Protein AF-A0A5J4PW58-F1 (afdb_monomer_lite)

Radius of gyration: 31.1 Å; chains: 1; bounding box: 68×100×55 Å

Sequence (410 aa):
MVSFSFVLTFFINALWVILCEASPKIQFNNESKNQKKLNFEEPFSVFRKILNDKINRMKNKIYVLLLSVLTVCPFLDTYGQQTVSKEIAEKIKKDRERRITLPKSDSHYKVTKFYVEEEPDADYVHASEKAYESFRDIKYSIRIHWGVYSMLGVEASWPYLHMSSEKKTEYQNLYKTFNPTAFDAQEWMDFFKRSGIQAFAFTSKHHDGFSMFHTQTRVKQRANYLDPEHIIEPCNLAYSIEDTPFKRDIVKELCDAAHKNGIKIDLYFSHPDWYDADFRPYNYHPLTTPSLKANPQDYGDGMRFDSTKIMTPDRTAEETARLVTRHREQIRELLTNYGKIDMICFDQWMGRDIWSEMKETVKMMRQLQPDVMIRCRGIGNYGDYYQPEGFVPGNKENSNMPWMAICLLG

Secondary structure (DSSP, 8-state):
---HHHHHHHHHHHHHHHHHHTS------------------HHHHHHHHHHHHHHHHHHHHHHHHHHHHHHHHHHHHHHHHHHHHHHHHHHHHHHHHT-----TT-HHHHHHTTTS-SS--TT--PSPHHHHHHHHTT--EEEE--SGGGGGT-STTGGGGGS-HHHHHHHHTGGGG---TT--HHHHHHHHHHTT--EEEEEEE-TT--BSS-----EEEEE-TT-STT-EEEEEE--BGGGSSS-S-HHHHHHHHHHHHT-EEEEEEES--SS-GGGTTTTT-SS--HHHHH-GGG-STTTTT--S--SSPPPPHHHHHHHHHHHHHHHHHHHHHSS--SEEEEES---GGGHHHHHHHHHHHHHH-TT-EEB-SSSGGGSSBB--BS---SSGGG-SS-B--B----

pLDDT: mean 79.93, std 22.35, range [28.56, 98.94]

Structure (mmCIF, N/CA/C/O backbone):
data_AF-A0A5J4PW58-F1
#
_entry.id   AF-A0A5J4PW58-F1
#
loop_
_atom_site.group_PDB
_atom_site.id
_atom_site.type_symbol
_atom_site.label_atom_id
_atom_site.label_alt_id
_atom_site.label_comp_id
_atom_site.label_asym_id
_atom_site.label_entity_id
_atom_site.label_seq_id
_atom_site.pdbx_PDB_ins_code
_atom_site.Cartn_x
_atom_site.Cartn_y
_atom_site.Cartn_z
_atom_site.occupancy
_atom_site.B_iso_or_equiv
_atom_site.auth_seq_id
_atom_site.auth_comp_id
_atom_site.auth_asym_id
_atom_site.auth_atom_id
_atom_site.pdbx_PDB_model_num
ATOM 1 N N . MET A 1 1 ? -15.764 24.876 11.271 1.00 40.50 1 MET A N 1
ATOM 2 C CA . MET A 1 1 ? -15.753 26.272 11.760 1.00 40.50 1 MET A CA 1
ATOM 3 C C . MET A 1 1 ? -15.258 27.163 10.637 1.00 40.50 1 MET A C 1
ATOM 5 O O . MET A 1 1 ? -14.290 26.813 9.978 1.00 40.50 1 MET A O 1
ATOM 9 N N . VAL A 1 2 ? -16.004 28.226 10.353 1.00 30.75 2 VAL A N 1
ATOM 10 C CA . VAL A 1 2 ? -15.849 29.101 9.185 1.00 30.75 2 VAL A CA 1
ATOM 11 C C . VAL A 1 2 ? -14.540 29.891 9.310 1.00 30.75 2 VAL A C 1
ATOM 13 O O . VAL A 1 2 ? -14.345 30.576 10.309 1.00 30.75 2 VAL A O 1
ATOM 16 N N . SER A 1 3 ? -13.626 29.762 8.342 1.00 38.09 3 SER A N 1
ATOM 17 C CA . SER A 1 3 ? -12.327 30.445 8.390 1.00 38.09 3 SER A CA 1
ATOM 18 C C . SER A 1 3 ? -12.502 31.968 8.351 1.00 38.09 3 SER A C 1
ATOM 20 O O . SER A 1 3 ? -13.448 32.482 7.751 1.00 38.09 3 SER A O 1
ATOM 22 N N . PHE A 1 4 ? -11.565 32.693 8.968 1.00 40.44 4 PHE A N 1
ATOM 23 C CA . PHE A 1 4 ? -11.511 34.161 9.026 1.00 40.44 4 PHE A CA 1
ATOM 24 C C . PHE A 1 4 ? -11.720 34.834 7.654 1.00 40.44 4 PHE A C 1
ATOM 26 O O . PHE A 1 4 ? -12.364 35.878 7.566 1.00 40.44 4 PHE A O 1
ATOM 33 N N . SER A 1 5 ? -11.270 34.189 6.568 1.00 42.91 5 SER A N 1
ATOM 34 C CA . SER A 1 5 ? -11.527 34.649 5.196 1.00 42.91 5 SER A CA 1
ATOM 35 C C . SER A 1 5 ? -13.015 34.690 4.860 1.00 42.91 5 SER A C 1
ATOM 37 O O . SER A 1 5 ? -13.483 35.683 4.322 1.00 42.91 5 SER A O 1
ATOM 39 N N . PHE A 1 6 ? -13.791 33.668 5.218 1.00 41.94 6 PHE A N 1
ATOM 40 C CA . PHE A 1 6 ? -15.203 33.595 4.844 1.00 41.94 6 PHE A CA 1
ATOM 41 C C . PHE A 1 6 ? -16.055 34.628 5.596 1.00 41.94 6 PHE A C 1
ATOM 43 O O . PHE A 1 6 ? -16.950 35.227 5.007 1.00 41.94 6 PHE A O 1
ATOM 50 N N . VAL A 1 7 ? -15.763 34.870 6.881 1.00 45.16 7 VAL A N 1
ATOM 51 C CA . VAL A 1 7 ? -16.464 35.888 7.683 1.00 45.16 7 VAL A CA 1
ATOM 52 C C . VAL A 1 7 ? -16.142 37.283 7.148 1.00 45.16 7 VAL A C 1
ATOM 54 O O . VAL A 1 7 ? -17.053 38.076 6.921 1.00 45.16 7 VAL A O 1
ATOM 57 N N . LEU A 1 8 ? -14.872 37.563 6.846 1.00 43.16 8 LEU A N 1
ATOM 58 C CA . LEU A 1 8 ? -14.461 38.852 6.292 1.00 43.16 8 LEU A CA 1
ATOM 59 C C . LEU A 1 8 ? -15.063 39.095 4.897 1.00 43.16 8 LEU A C 1
ATOM 61 O O . LEU A 1 8 ? -15.579 40.180 4.636 1.00 43.16 8 LEU A O 1
ATOM 65 N N . THR A 1 9 ? -15.090 38.081 4.027 1.00 44.81 9 THR A N 1
ATOM 66 C CA . THR A 1 9 ? -15.733 38.166 2.705 1.00 44.81 9 THR A CA 1
ATOM 67 C C . THR A 1 9 ? -17.247 38.359 2.816 1.00 44.81 9 THR A C 1
ATOM 69 O O . THR A 1 9 ? -17.816 39.145 2.059 1.00 44.81 9 THR A O 1
ATOM 72 N N . PHE A 1 10 ? -17.914 37.711 3.778 1.00 48.09 10 PHE A N 1
ATOM 73 C CA . PHE A 1 10 ? -19.352 37.887 4.003 1.00 48.09 10 PHE A CA 1
ATOM 74 C C . PHE A 1 10 ? -19.680 39.295 4.519 1.00 48.09 10 PHE A C 1
ATOM 76 O O . PHE A 1 10 ? -20.625 39.918 4.042 1.00 48.09 10 PHE A O 1
ATOM 83 N N . PHE A 1 11 ? -18.861 39.839 5.426 1.00 49.50 11 PHE A N 1
ATOM 84 C CA . PHE A 1 11 ? -19.027 41.205 5.928 1.00 49.50 11 PHE A CA 1
ATOM 85 C C . PHE A 1 11 ? -18.724 42.268 4.868 1.00 49.50 11 PHE A C 1
ATOM 87 O O . PHE A 1 11 ? -19.468 43.240 4.779 1.00 49.50 11 PHE A O 1
ATOM 94 N N . ILE A 1 12 ? -17.699 42.081 4.029 1.00 49.59 12 ILE A N 1
ATOM 95 C CA . ILE A 1 12 ? -17.393 43.002 2.921 1.00 49.59 12 ILE A CA 1
ATOM 96 C C . ILE A 1 12 ? -18.523 42.991 1.882 1.00 49.59 12 ILE A C 1
ATOM 98 O O . ILE A 1 12 ? -18.961 44.057 1.453 1.00 49.59 12 ILE A O 1
ATOM 102 N N . ASN A 1 13 ? -19.058 41.814 1.538 1.00 44.00 13 ASN A N 1
ATOM 103 C CA . ASN A 1 13 ? -20.193 41.702 0.617 1.00 44.00 13 ASN A CA 1
ATOM 104 C C . ASN A 1 13 ? -21.482 42.291 1.207 1.00 44.00 13 ASN A C 1
ATOM 106 O O . ASN A 1 13 ? -22.203 42.993 0.504 1.00 44.00 13 ASN A O 1
ATOM 110 N N . ALA A 1 14 ? -21.755 42.086 2.499 1.00 44.62 14 ALA A N 1
ATOM 111 C CA . ALA A 1 14 ? -22.899 42.701 3.170 1.00 44.62 14 ALA A CA 1
ATOM 112 C C . ALA A 1 14 ? -22.773 44.234 3.230 1.00 44.62 14 ALA A C 1
ATOM 114 O O . ALA A 1 14 ? -23.752 44.942 2.994 1.00 44.62 14 ALA A O 1
ATOM 115 N N . LEU A 1 15 ? -21.567 44.763 3.476 1.00 44.72 15 LEU A N 1
ATOM 116 C CA . LEU A 1 15 ? -21.307 46.205 3.446 1.00 44.72 15 LEU A CA 1
ATOM 117 C C . LEU A 1 15 ? -21.482 46.780 2.031 1.00 44.72 15 LEU A C 1
ATOM 119 O O . LEU A 1 15 ? -22.023 47.873 1.883 1.00 44.72 15 LEU A O 1
ATOM 123 N N . TRP A 1 16 ? -21.071 46.035 0.999 1.00 41.47 16 TRP A N 1
ATOM 124 C CA . TRP A 1 16 ? -21.248 46.412 -0.405 1.00 41.47 16 TRP A CA 1
ATOM 125 C C . TRP A 1 16 ? -22.727 46.442 -0.811 1.00 41.47 16 TRP A C 1
ATOM 127 O O . TRP A 1 16 ? -23.172 47.416 -1.411 1.00 41.47 16 TRP A O 1
ATOM 137 N N . VAL A 1 17 ? -23.521 45.442 -0.408 1.00 43.00 17 VAL A N 1
ATOM 138 C CA . VAL A 1 17 ? -24.975 45.396 -0.661 1.00 43.00 17 VAL A CA 1
ATOM 139 C C . VAL A 1 17 ? -25.693 46.569 0.013 1.00 43.00 17 VAL A C 1
ATOM 141 O O . VAL A 1 17 ? -26.480 47.253 -0.635 1.00 43.00 17 VAL A O 1
ATOM 144 N N . ILE A 1 18 ? -25.357 46.879 1.269 1.00 46.56 18 ILE A N 1
ATOM 145 C CA . ILE A 1 18 ? -25.950 48.009 2.006 1.00 46.56 18 ILE A CA 1
ATOM 146 C C . ILE A 1 18 ? -25.562 49.361 1.377 1.00 46.56 18 ILE A C 1
ATOM 148 O O . ILE A 1 18 ? -26.379 50.281 1.329 1.00 46.56 18 ILE A O 1
ATOM 152 N N . LEU A 1 19 ? -24.333 49.496 0.865 1.00 42.41 19 LEU A N 1
ATOM 153 C CA . LEU A 1 19 ? -23.886 50.704 0.160 1.00 42.41 19 LEU A CA 1
ATOM 154 C C . LEU A 1 19 ? -24.537 50.848 -1.227 1.00 42.41 19 LEU A C 1
ATOM 156 O O . LEU A 1 19 ? -24.835 51.971 -1.640 1.00 42.41 19 LEU A O 1
ATOM 160 N N . CYS A 1 20 ? -24.813 49.741 -1.922 1.00 41.88 20 CYS A N 1
ATOM 161 C CA . CYS A 1 20 ? -25.527 49.738 -3.200 1.00 41.88 20 CYS A CA 1
ATOM 162 C C . CYS A 1 20 ? -27.035 50.017 -3.046 1.00 41.88 20 CYS A C 1
ATOM 164 O O . CYS A 1 20 ? -27.596 50.739 -3.870 1.00 41.88 20 CYS A O 1
ATOM 166 N N . GLU A 1 21 ? -27.689 49.526 -1.988 1.00 42.09 21 GLU A N 1
ATOM 167 C CA . GLU A 1 21 ? -29.114 49.791 -1.710 1.00 42.09 21 GLU A CA 1
ATOM 168 C C . GLU A 1 21 ? -29.395 51.231 -1.238 1.00 42.09 21 GLU A C 1
ATOM 170 O O . GLU A 1 21 ? -30.529 51.704 -1.320 1.00 42.09 21 GLU A O 1
ATOM 175 N N . ALA A 1 22 ? -28.369 51.964 -0.792 1.00 40.72 22 ALA A N 1
ATOM 176 C CA . ALA A 1 22 ? -28.484 53.356 -0.353 1.00 40.72 22 ALA A CA 1
ATOM 177 C C . ALA A 1 22 ? -28.406 54.402 -1.491 1.00 40.72 22 ALA A C 1
ATOM 179 O O . ALA A 1 22 ? -28.529 55.599 -1.218 1.00 40.72 22 ALA A O 1
ATOM 180 N N . SER A 1 23 ? -28.227 53.992 -2.755 1.00 35.94 23 SER A N 1
ATOM 181 C CA . SER A 1 23 ? -28.322 54.899 -3.913 1.00 35.94 23 SER A CA 1
ATOM 182 C C . SER A 1 23 ? -29.760 54.9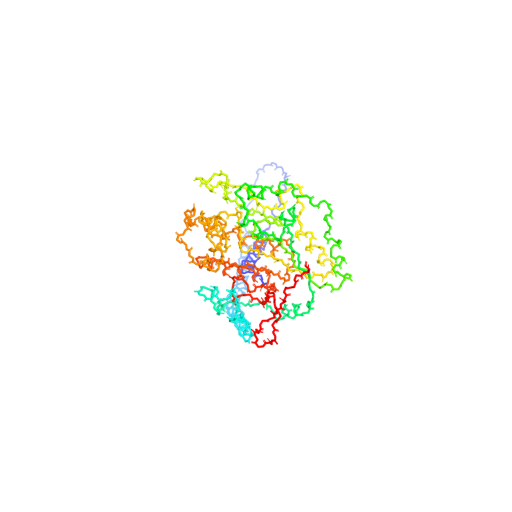71 -4.445 1.00 35.94 23 SER A C 1
ATOM 184 O O . SER A 1 23 ? -30.356 53.929 -4.724 1.00 35.94 23 SER A O 1
ATOM 186 N N . PRO A 1 24 ? -30.352 56.165 -4.638 1.00 37.06 24 PRO A N 1
ATOM 187 C CA . PRO A 1 24 ? -31.687 56.261 -5.213 1.00 37.06 24 PRO A CA 1
ATOM 188 C C . PRO A 1 24 ? -31.671 55.791 -6.676 1.00 37.06 24 PRO A C 1
ATOM 190 O O . PRO A 1 24 ? -30.834 56.218 -7.471 1.00 37.06 24 PRO A O 1
ATOM 193 N N . LYS A 1 25 ? -32.620 54.913 -7.028 1.00 37.19 25 LYS A N 1
ATOM 194 C CA . LYS A 1 25 ? -32.878 54.456 -8.401 1.00 37.19 25 LYS A CA 1
ATOM 195 C C . LYS A 1 25 ? -33.140 55.663 -9.305 1.00 37.19 25 LYS A C 1
ATOM 197 O O . LYS A 1 25 ? -34.219 56.249 -9.253 1.00 37.19 25 LYS A O 1
ATOM 202 N N . ILE A 1 26 ? -32.179 56.014 -10.154 1.00 33.03 26 ILE A N 1
ATOM 203 C CA . ILE A 1 26 ? -32.406 56.957 -11.250 1.00 33.03 26 ILE A CA 1
ATOM 204 C C . ILE A 1 26 ? -33.110 56.178 -12.367 1.00 33.03 26 ILE A C 1
ATOM 206 O O . ILE A 1 26 ? -32.482 55.417 -13.099 1.00 33.03 26 ILE A O 1
ATOM 210 N N . GLN A 1 27 ? -34.433 56.318 -12.465 1.00 29.70 27 GLN A N 1
ATOM 211 C CA . GLN A 1 27 ? -35.189 55.885 -13.641 1.00 29.70 27 GLN A CA 1
ATOM 212 C C . GLN A 1 27 ? -34.992 56.916 -14.755 1.00 29.70 27 GLN A C 1
ATOM 214 O O . GLN A 1 27 ? -35.455 58.048 -14.639 1.00 29.70 27 GLN A O 1
ATOM 219 N N . PHE A 1 28 ? -34.337 56.522 -15.846 1.00 28.56 28 PHE A N 1
ATOM 220 C CA . PHE A 1 28 ? -34.373 57.283 -17.091 1.00 28.56 28 PHE A CA 1
ATOM 221 C C . PHE A 1 28 ? -35.511 56.749 -17.964 1.00 28.56 28 PHE A C 1
ATOM 223 O O . PHE A 1 28 ? -35.398 55.674 -18.547 1.00 28.56 28 PHE A O 1
ATOM 230 N N . ASN A 1 29 ? -36.611 57.502 -18.037 1.00 30.09 29 ASN A N 1
ATOM 231 C CA . ASN A 1 29 ? -37.621 57.329 -19.078 1.00 30.09 29 ASN A CA 1
ATOM 232 C C . ASN A 1 29 ? -37.135 58.050 -20.341 1.00 30.09 29 ASN A C 1
ATOM 234 O O . ASN A 1 29 ? -36.874 59.253 -20.319 1.00 30.09 29 ASN A O 1
ATOM 238 N N . ASN A 1 30 ? -36.996 57.297 -21.430 1.00 33.38 30 ASN A N 1
ATOM 239 C CA . ASN A 1 30 ? -36.716 57.822 -22.759 1.00 33.38 30 ASN A CA 1
ATOM 240 C C . ASN A 1 30 ? -37.976 58.488 -23.308 1.00 33.38 30 ASN A C 1
ATOM 242 O O . ASN A 1 30 ? -38.883 57.773 -23.712 1.00 33.38 30 ASN A O 1
ATOM 246 N N . GLU A 1 31 ? -38.010 59.820 -23.384 1.00 29.91 31 GLU A N 1
ATOM 247 C CA . GLU A 1 31 ? -38.832 60.519 -24.376 1.00 29.91 31 GLU A CA 1
ATOM 248 C C . GLU A 1 31 ? -38.427 61.996 -24.563 1.00 29.91 31 GLU A C 1
ATOM 250 O O . GLU A 1 31 ? -38.468 62.816 -23.650 1.00 29.91 31 GLU A O 1
ATOM 255 N N . SER A 1 32 ? -38.148 62.327 -25.826 1.00 29.97 32 SER A N 1
ATOM 256 C CA . SER A 1 32 ? -38.226 63.655 -26.452 1.00 29.97 32 SER A CA 1
ATOM 257 C C . SER A 1 32 ? -37.095 64.688 -26.263 1.00 29.97 32 SER A C 1
ATOM 259 O O . SER A 1 32 ? -36.361 64.755 -25.284 1.00 29.97 32 SER A O 1
ATOM 261 N N . LYS A 1 33 ? -36.953 65.467 -27.341 1.00 35.00 33 LYS A N 1
ATOM 262 C CA . LYS A 1 33 ? -35.923 66.449 -27.682 1.00 35.00 33 LYS A CA 1
ATOM 263 C C . LYS A 1 33 ? -36.086 67.767 -26.905 1.00 35.00 33 LYS A C 1
ATOM 265 O O . LYS A 1 33 ? -37.196 68.156 -26.570 1.00 35.00 33 LYS A O 1
ATOM 270 N N . ASN A 1 34 ? -34.981 68.515 -26.861 1.00 31.11 34 ASN A N 1
ATOM 271 C CA . ASN A 1 34 ? -34.818 69.945 -26.548 1.00 31.11 34 ASN A CA 1
ATOM 272 C C . ASN A 1 34 ? -34.470 70.352 -25.106 1.00 31.11 34 ASN A C 1
ATOM 274 O O . ASN A 1 34 ? -35.091 69.981 -24.119 1.00 31.11 34 ASN A O 1
ATOM 278 N N . GLN A 1 35 ? -33.443 71.205 -25.057 1.00 35.75 35 GLN A N 1
ATOM 279 C CA . GLN A 1 35 ? -32.884 71.916 -23.913 1.00 35.75 35 GLN A CA 1
ATOM 280 C C . GLN A 1 35 ? -33.939 72.661 -23.080 1.00 35.75 35 GLN A C 1
ATOM 282 O O . GLN A 1 35 ? -34.722 73.430 -23.635 1.00 35.75 35 GLN A O 1
ATOM 287 N N . LYS A 1 36 ? -33.816 72.589 -21.745 1.00 31.80 36 LYS A N 1
ATOM 288 C CA . LYS A 1 36 ? -33.849 73.762 -20.847 1.00 31.80 36 LYS A CA 1
ATOM 289 C C . LYS A 1 36 ? -33.313 73.411 -19.450 1.00 31.80 36 LYS A C 1
ATOM 291 O O . LYS A 1 36 ? -33.669 72.394 -18.868 1.00 31.80 36 LYS A O 1
ATOM 296 N N . LYS A 1 37 ? -32.428 74.279 -18.947 1.00 37.91 37 LYS A N 1
ATOM 297 C CA . LYS A 1 37 ? -31.832 74.282 -17.600 1.00 37.91 37 LYS A CA 1
ATOM 298 C C . LYS A 1 37 ? -32.911 74.252 -16.508 1.00 37.91 37 LYS A C 1
ATOM 300 O O . LYS A 1 37 ? -33.790 75.108 -16.517 1.00 37.91 37 LYS A O 1
ATOM 305 N N . LEU A 1 38 ? -32.758 73.368 -15.524 1.00 34.19 38 LEU A N 1
ATOM 306 C CA . LEU A 1 38 ? -33.406 73.460 -14.212 1.00 34.19 38 LEU A CA 1
ATOM 307 C C . LEU A 1 38 ? -32.311 73.425 -13.135 1.00 34.19 38 LEU A C 1
ATOM 309 O O . LEU A 1 38 ? -31.536 72.475 -13.059 1.00 34.19 38 LEU A O 1
ATOM 313 N N . ASN A 1 39 ? -32.218 74.509 -12.360 1.00 35.81 39 ASN A N 1
ATOM 314 C CA . ASN A 1 39 ? -31.336 74.660 -11.200 1.00 35.81 39 ASN A CA 1
ATOM 315 C C . ASN A 1 39 ? -31.826 73.754 -10.058 1.00 35.81 39 ASN A C 1
ATOM 317 O O . ASN A 1 39 ? -32.979 73.866 -9.651 1.00 35.81 39 ASN A O 1
ATOM 321 N N . PHE A 1 40 ? -30.948 72.910 -9.509 1.00 37.03 40 PHE A N 1
ATOM 322 C CA . PHE A 1 40 ? -31.241 71.985 -8.400 1.00 37.03 40 PHE A CA 1
ATOM 323 C C . PHE A 1 40 ? -30.299 72.200 -7.198 1.00 37.03 40 PHE A C 1
ATOM 325 O O . PHE A 1 40 ? -29.773 71.241 -6.644 1.00 37.03 40 PHE A O 1
ATOM 332 N N . GLU A 1 41 ? -30.043 73.441 -6.774 1.00 39.44 41 GLU A N 1
ATOM 333 C CA . GLU A 1 41 ? -29.099 73.678 -5.660 1.00 39.44 41 GLU A CA 1
ATOM 334 C C . GLU A 1 41 ? -29.720 73.642 -4.250 1.00 39.44 41 GLU A C 1
ATOM 336 O O . GLU A 1 41 ? -29.002 73.379 -3.287 1.00 39.44 41 GLU A O 1
ATOM 341 N N . GLU A 1 42 ? -31.040 73.775 -4.080 1.00 41.16 42 GLU A N 1
ATOM 342 C CA . GLU A 1 42 ? -31.639 73.765 -2.729 1.00 41.16 42 GLU A CA 1
ATOM 343 C C . GLU A 1 42 ? -31.994 72.378 -2.140 1.00 41.16 42 GLU A C 1
ATOM 345 O O . GLU A 1 42 ? -31.732 72.169 -0.952 1.00 41.16 42 GLU A O 1
ATOM 350 N N . PRO A 1 43 ? -32.488 71.369 -2.892 1.00 42.69 43 PRO A N 1
ATOM 351 C CA . PRO A 1 43 ? -32.838 70.064 -2.305 1.00 42.69 43 PRO A CA 1
ATOM 352 C C . PRO A 1 43 ? -31.622 69.229 -1.865 1.00 42.69 43 PRO A C 1
ATOM 354 O O . PRO A 1 43 ? -31.725 68.370 -0.985 1.00 42.69 43 PRO A O 1
ATOM 357 N N . PHE A 1 44 ? -30.449 69.476 -2.459 1.00 39.09 44 PHE A N 1
ATOM 358 C CA . PHE A 1 44 ? -29.241 68.686 -2.214 1.00 39.09 44 PHE A CA 1
ATOM 359 C C . PHE A 1 44 ? -28.568 68.999 -0.874 1.00 39.09 44 PHE A C 1
ATOM 361 O O . PHE A 1 44 ? -27.983 68.098 -0.274 1.00 39.09 44 PHE A O 1
ATOM 368 N N . SER A 1 45 ? -28.656 70.231 -0.363 1.00 44.41 45 SER A N 1
ATOM 369 C CA . SER A 1 45 ? -27.978 70.611 0.887 1.00 44.41 45 SER A CA 1
ATOM 370 C C . SER A 1 45 ? -28.622 69.953 2.117 1.00 44.41 45 SER A C 1
ATOM 372 O O . SER A 1 45 ? -27.921 69.411 2.977 1.00 44.41 45 SER A O 1
ATOM 374 N N . VAL A 1 46 ? -29.958 69.897 2.151 1.00 46.75 46 VAL A N 1
ATOM 375 C CA . VAL A 1 46 ? -30.739 69.236 3.207 1.00 46.75 46 VAL A CA 1
ATOM 376 C C . VAL A 1 46 ? -30.554 67.719 3.144 1.00 46.75 46 VAL A C 1
ATOM 378 O O . VAL A 1 46 ? -30.310 67.083 4.171 1.00 46.75 46 VAL A O 1
ATOM 381 N N . PHE A 1 47 ? -30.568 67.137 1.939 1.00 43.69 47 PHE A N 1
ATOM 382 C CA . PHE A 1 47 ? -30.336 65.705 1.746 1.00 43.69 47 PHE A CA 1
ATOM 383 C C . PHE A 1 47 ? -28.919 65.290 2.166 1.00 43.69 47 PHE A C 1
ATOM 385 O O . PHE A 1 47 ? -28.750 64.304 2.882 1.00 43.69 47 PHE A O 1
ATOM 392 N N . ARG A 1 48 ? -27.897 66.082 1.814 1.00 43.91 48 ARG A N 1
ATOM 393 C CA . ARG A 1 48 ? -26.499 65.837 2.204 1.00 43.91 48 ARG A CA 1
ATOM 394 C C . ARG A 1 48 ? -26.305 65.923 3.717 1.00 43.91 48 ARG A C 1
ATOM 396 O O . ARG A 1 48 ? -25.537 65.140 4.269 1.00 43.91 48 ARG A O 1
ATOM 403 N N . LYS A 1 49 ? -27.028 66.818 4.400 1.00 49.72 49 LYS A N 1
ATOM 404 C CA . LYS A 1 49 ? -26.995 66.939 5.865 1.00 49.72 49 LYS A CA 1
ATOM 405 C C . LYS A 1 49 ? -27.644 65.733 6.554 1.00 49.72 49 LYS A C 1
ATOM 407 O O . LYS A 1 49 ? -27.025 65.138 7.429 1.00 49.72 49 LYS A O 1
ATOM 412 N N . ILE A 1 50 ? -28.824 65.300 6.098 1.00 50.62 50 ILE A N 1
ATOM 413 C CA . ILE A 1 50 ? -29.517 64.111 6.634 1.00 50.62 50 ILE A CA 1
ATOM 414 C C . ILE A 1 50 ? -28.719 62.828 6.359 1.00 50.62 50 ILE A C 1
ATOM 416 O O . ILE A 1 50 ? -28.621 61.960 7.230 1.00 50.62 50 ILE A O 1
ATOM 420 N N . LEU A 1 51 ? -28.130 62.709 5.166 1.00 45.09 51 LEU A N 1
ATOM 421 C CA . LEU A 1 51 ? -27.289 61.576 4.789 1.00 45.09 51 LEU A CA 1
ATOM 422 C C . LEU A 1 51 ? -26.013 61.535 5.640 1.00 45.09 51 LEU A C 1
ATOM 424 O O . LEU A 1 51 ? -25.690 60.483 6.183 1.00 45.09 51 LEU A O 1
ATOM 428 N N . ASN A 1 52 ? -25.339 62.672 5.841 1.00 48.00 52 ASN A N 1
ATOM 429 C CA . ASN A 1 52 ? -24.153 62.751 6.696 1.00 48.00 52 ASN A CA 1
ATOM 430 C C . ASN A 1 52 ? -24.467 62.459 8.170 1.00 48.00 52 ASN A C 1
ATOM 432 O O . ASN A 1 52 ? -23.700 61.745 8.813 1.00 48.00 52 ASN A O 1
ATOM 436 N N . ASP A 1 53 ? -25.604 62.917 8.698 1.00 54.38 53 ASP A N 1
ATOM 437 C CA . ASP A 1 53 ? -26.011 62.621 10.078 1.00 54.38 53 ASP A CA 1
ATOM 438 C C . ASP A 1 53 ? -26.386 61.143 10.268 1.00 54.38 53 ASP A C 1
ATOM 440 O O . ASP A 1 53 ? -26.019 60.531 11.277 1.00 54.38 53 ASP A O 1
ATOM 444 N N . LYS A 1 54 ? -27.058 60.521 9.286 1.00 50.03 54 LYS A N 1
ATOM 445 C CA . LYS A 1 54 ? -27.329 59.072 9.298 1.00 50.03 54 LYS A CA 1
ATOM 446 C C . LYS A 1 54 ? -26.049 58.250 9.150 1.00 50.03 54 LYS A C 1
ATOM 448 O O . LYS A 1 54 ? -25.876 57.284 9.893 1.00 50.03 54 LYS A O 1
ATOM 453 N N . ILE A 1 55 ? -25.141 58.645 8.256 1.00 49.84 55 ILE A N 1
ATOM 454 C CA . ILE A 1 55 ? -23.828 58.011 8.080 1.00 49.84 55 ILE A CA 1
ATOM 455 C C . ILE A 1 55 ? -23.003 58.137 9.362 1.00 49.84 55 ILE A C 1
ATOM 457 O O . ILE A 1 55 ? -22.429 57.147 9.793 1.00 49.84 55 ILE A O 1
ATOM 461 N N . ASN A 1 56 ? -22.979 59.294 10.027 1.00 51.22 56 ASN A N 1
ATOM 462 C CA . ASN A 1 56 ? -22.221 59.477 11.268 1.00 51.22 56 ASN A CA 1
ATOM 463 C C . ASN A 1 56 ? -22.825 58.704 12.453 1.00 51.22 56 ASN A C 1
ATOM 465 O O . ASN A 1 56 ? -22.087 58.105 13.237 1.00 51.22 56 ASN A O 1
ATOM 469 N N . ARG A 1 57 ? -24.160 58.616 12.557 1.00 52.22 57 ARG A N 1
ATOM 470 C CA . ARG A 1 57 ? -24.826 57.765 13.564 1.00 52.22 57 ARG A CA 1
ATOM 471 C C . ARG A 1 57 ? -24.601 56.271 13.317 1.00 52.22 57 ARG A C 1
ATOM 473 O O . ARG A 1 57 ? -24.432 55.524 14.281 1.00 52.22 57 ARG A O 1
ATOM 480 N N . MET A 1 58 ? -24.574 55.834 12.056 1.00 50.19 58 MET A N 1
ATOM 481 C CA . MET A 1 58 ? -24.217 54.456 11.701 1.00 50.19 58 MET A CA 1
ATOM 482 C C . MET A 1 58 ? -22.730 54.187 11.913 1.00 50.19 58 MET A C 1
ATOM 484 O O . MET A 1 58 ? -22.407 53.145 12.465 1.00 50.19 58 MET A O 1
ATOM 488 N N . LYS A 1 59 ? -21.840 55.133 11.588 1.00 45.75 59 LYS A N 1
ATOM 489 C CA . LYS A 1 59 ? -20.397 55.027 11.836 1.00 45.75 59 LYS A CA 1
ATOM 490 C C . LYS A 1 59 ? -20.099 54.776 13.301 1.00 45.75 59 LYS A C 1
ATOM 492 O O . LYS A 1 59 ? -19.337 53.868 13.564 1.00 45.75 59 LYS A O 1
ATOM 497 N N . ASN A 1 60 ? -20.733 55.472 14.246 1.00 47.59 60 ASN A N 1
ATOM 498 C CA . ASN A 1 60 ? -20.486 55.221 15.671 1.00 47.59 60 ASN A CA 1
ATOM 499 C C . ASN A 1 60 ? -20.997 53.849 16.136 1.00 47.59 60 ASN A C 1
ATOM 501 O O . ASN A 1 60 ? -20.311 53.177 16.899 1.00 47.59 60 ASN A O 1
ATOM 505 N N . LYS A 1 61 ? -22.158 53.384 15.653 1.00 50.81 61 LYS A N 1
ATOM 506 C CA . LYS A 1 61 ? -22.655 52.033 15.980 1.00 50.81 61 LYS A CA 1
ATOM 507 C C . LYS A 1 61 ? -21.812 50.933 15.332 1.00 50.81 61 LYS A C 1
ATOM 509 O O . LYS A 1 61 ? -21.522 49.940 15.984 1.00 50.81 61 LYS A O 1
ATOM 514 N N . ILE A 1 62 ? -21.380 51.139 14.089 1.00 50.72 62 ILE A N 1
ATOM 515 C CA . ILE A 1 62 ? -20.484 50.247 13.347 1.00 50.72 62 ILE A CA 1
ATOM 516 C C . ILE A 1 62 ? -19.084 50.262 13.963 1.00 50.72 62 ILE A C 1
ATOM 518 O O . ILE A 1 62 ? -18.497 49.202 14.080 1.00 50.72 62 ILE A O 1
ATOM 522 N N . TYR A 1 63 ? -18.576 51.406 14.434 1.00 46.09 63 TYR A N 1
ATOM 523 C CA . TYR A 1 63 ? -17.306 51.501 15.158 1.00 46.09 63 TYR A CA 1
ATOM 524 C C . TYR A 1 63 ? -17.376 50.790 16.500 1.00 46.09 63 TYR A C 1
ATOM 526 O O . TYR A 1 63 ? -16.447 50.074 16.823 1.00 46.09 63 TYR A O 1
ATOM 534 N N . VAL A 1 64 ? -18.457 50.929 17.272 1.00 52.69 64 VAL A N 1
ATOM 535 C CA . VAL A 1 64 ? -18.616 50.196 18.540 1.00 52.69 64 VAL A CA 1
ATOM 536 C C . VAL A 1 64 ? -18.770 48.693 18.290 1.00 52.69 64 VAL A C 1
ATOM 538 O O . VAL A 1 64 ? -18.202 47.897 19.034 1.00 52.69 64 VAL A O 1
ATOM 541 N N . LEU A 1 65 ? -19.462 48.285 17.220 1.00 47.66 65 LEU A N 1
ATOM 542 C CA . LEU A 1 65 ? -19.560 46.880 16.814 1.00 47.66 65 LEU A CA 1
ATOM 543 C C . LEU A 1 65 ? -18.212 46.336 16.304 1.00 47.66 65 LEU A C 1
ATOM 545 O O . LEU A 1 65 ? -17.808 45.249 16.684 1.00 47.66 65 LEU A O 1
ATOM 549 N N . LEU A 1 66 ? -17.471 47.107 15.504 1.00 43.00 66 LEU A N 1
ATOM 550 C CA . LEU A 1 66 ? -16.128 46.759 15.032 1.00 43.00 66 LEU A CA 1
ATOM 551 C C . LEU A 1 66 ? -15.121 46.745 16.174 1.00 43.00 66 LEU A C 1
ATOM 553 O O . LEU A 1 66 ? -14.316 45.835 16.212 1.00 43.00 66 LEU A O 1
ATOM 557 N N . LEU A 1 67 ? -15.164 47.688 17.118 1.00 44.16 67 LEU A N 1
ATOM 558 C CA . LEU A 1 67 ? -14.303 47.681 18.302 1.00 44.16 67 LEU A CA 1
ATOM 559 C C . LEU A 1 67 ? -14.645 46.522 19.230 1.00 44.16 67 LEU A C 1
ATOM 561 O O . LEU A 1 67 ? -13.725 45.919 19.761 1.00 44.16 67 LEU A O 1
ATOM 565 N N . SER A 1 68 ? -15.921 46.175 19.419 1.00 49.56 68 SER A N 1
ATOM 566 C CA . SER A 1 68 ? -16.303 44.995 20.209 1.00 49.56 68 SER A CA 1
ATOM 567 C C . SER A 1 68 ? -15.910 43.695 19.508 1.00 49.56 68 SER A C 1
ATOM 569 O O . SER A 1 68 ? -15.352 42.818 20.151 1.00 49.56 68 SER A O 1
ATOM 571 N N . VAL A 1 69 ? -16.060 43.587 18.186 1.00 47.91 69 VAL A N 1
ATOM 572 C CA . VAL A 1 69 ? -15.536 42.448 17.415 1.00 47.91 69 VAL A CA 1
ATOM 573 C C . VAL A 1 69 ? -14.003 42.417 17.452 1.00 47.91 69 VAL A C 1
ATOM 575 O O . VAL A 1 69 ? -13.442 41.371 17.725 1.00 47.91 69 VAL A O 1
ATOM 578 N N . LEU A 1 70 ? -13.306 43.544 17.288 1.00 43.28 70 LEU A N 1
ATOM 579 C CA . LEU A 1 70 ? -11.836 43.634 17.323 1.00 43.28 70 LEU A CA 1
ATOM 580 C C . LEU A 1 70 ? -11.242 43.445 18.725 1.00 43.28 70 LEU A C 1
ATOM 582 O O . LEU A 1 70 ? -10.074 43.091 18.828 1.00 43.28 70 LEU A O 1
ATOM 586 N N . THR A 1 71 ? -12.004 43.674 19.796 1.00 53.53 71 THR A N 1
ATOM 587 C CA . THR A 1 71 ? -11.559 43.414 21.178 1.00 53.53 71 THR A CA 1
ATOM 588 C C . THR A 1 71 ? -11.936 42.017 21.649 1.00 53.53 71 THR A C 1
ATOM 590 O O . THR A 1 71 ? -11.173 41.415 22.393 1.00 53.53 71 THR A O 1
ATOM 593 N N . VAL A 1 72 ? -13.059 41.459 21.194 1.00 51.25 72 VAL A N 1
ATOM 594 C CA . VAL A 1 72 ? -13.521 40.126 21.602 1.00 51.25 72 VAL A CA 1
ATOM 595 C C . VAL A 1 72 ? -12.954 39.024 20.697 1.00 51.25 72 VAL A C 1
ATOM 597 O O . VAL A 1 72 ? -12.645 37.955 21.211 1.00 51.25 72 VAL A O 1
ATOM 600 N N . CYS A 1 73 ? -12.723 39.261 19.396 1.00 48.56 73 CYS A N 1
ATOM 601 C CA . CYS A 1 73 ? -12.122 38.266 18.488 1.00 48.56 73 CYS A CA 1
ATOM 602 C C . CYS A 1 73 ? -10.736 37.807 18.936 1.00 48.56 73 CYS A C 1
ATOM 604 O O . CYS A 1 73 ? -10.566 36.605 19.041 1.00 48.56 73 CYS A O 1
ATOM 606 N N . PRO A 1 74 ? -9.764 38.677 19.272 1.00 53.41 74 PRO A N 1
ATOM 607 C CA . PRO A 1 74 ? -8.452 38.209 19.710 1.00 53.41 74 PRO A CA 1
ATOM 608 C C . PRO A 1 74 ? -8.538 37.378 20.991 1.00 53.41 74 PRO A C 1
ATOM 610 O O . PRO A 1 74 ? -7.801 36.411 21.140 1.00 53.41 74 PRO A O 1
ATOM 613 N N . PHE A 1 75 ? -9.461 37.710 21.901 1.00 50.28 75 PHE A N 1
ATOM 614 C CA . PHE A 1 75 ? -9.698 36.936 23.121 1.00 50.28 75 PHE A CA 1
ATOM 615 C C . PHE A 1 75 ? -10.399 35.601 22.844 1.00 50.28 75 PHE A C 1
ATOM 617 O O . PHE A 1 75 ? -10.006 34.598 23.428 1.00 50.28 75 PHE A O 1
ATOM 624 N N . LEU A 1 76 ? -11.386 35.554 21.944 1.00 48.69 76 LEU A N 1
ATOM 625 C CA . LEU A 1 76 ? -12.046 34.314 21.518 1.00 48.69 76 LEU A CA 1
ATOM 626 C C . LEU A 1 76 ? -11.127 33.430 20.667 1.00 48.69 76 LEU A C 1
ATOM 628 O O . LEU A 1 76 ? -11.167 32.215 20.816 1.00 48.69 76 LEU A O 1
ATOM 632 N N . ASP A 1 77 ? -10.272 34.021 19.835 1.00 54.75 77 ASP A N 1
ATOM 633 C CA . ASP A 1 77 ? -9.262 33.330 19.036 1.00 54.75 77 ASP A CA 1
ATOM 634 C C . ASP A 1 77 ? -8.163 32.780 19.943 1.00 54.75 77 ASP A C 1
ATOM 636 O O . ASP A 1 77 ? -7.806 31.615 19.817 1.00 54.75 77 ASP A O 1
ATOM 640 N N . THR A 1 78 ? -7.684 33.555 20.923 1.00 56.69 78 THR A N 1
ATOM 641 C CA . THR A 1 78 ? -6.688 33.083 21.900 1.00 56.69 78 THR A CA 1
ATOM 642 C C . THR A 1 78 ? -7.280 32.015 22.822 1.00 56.69 78 THR A C 1
ATOM 644 O O . THR A 1 78 ? -6.650 30.989 23.056 1.00 56.69 78 THR A O 1
ATOM 647 N N . TYR A 1 79 ? -8.503 32.205 23.326 1.00 57.09 79 TYR A N 1
ATOM 648 C CA . TYR A 1 79 ? -9.187 31.222 24.172 1.00 57.09 79 TYR A CA 1
ATOM 649 C C . TYR A 1 79 ? -9.560 29.956 23.391 1.00 57.09 79 TYR A C 1
ATOM 651 O O . TYR A 1 79 ? -9.409 28.845 23.900 1.00 57.09 79 TYR A O 1
ATOM 659 N N . GLY A 1 80 ? -9.986 30.104 22.135 1.00 55.00 80 GLY A N 1
ATOM 660 C CA . GLY A 1 80 ? -10.229 29.011 21.200 1.00 55.00 80 GLY A CA 1
ATOM 661 C C . GLY A 1 80 ? -8.946 28.247 20.884 1.00 55.00 80 GLY A C 1
ATOM 662 O O . GLY A 1 80 ? -8.920 27.030 21.023 1.00 55.00 80 GLY A O 1
ATOM 663 N N . GLN A 1 81 ? -7.850 28.941 20.569 1.00 55.91 81 GLN A N 1
ATOM 664 C CA . GLN A 1 81 ? -6.528 28.339 20.364 1.00 55.91 81 GLN A CA 1
ATOM 665 C C . GLN A 1 81 ? -6.012 27.641 21.624 1.00 55.91 81 GLN A C 1
ATOM 667 O O . GLN A 1 81 ? -5.468 26.544 21.529 1.00 55.91 81 GLN A O 1
ATOM 672 N N . GLN A 1 82 ? -6.209 28.221 22.809 1.00 58.53 82 GLN A N 1
ATOM 673 C CA . GLN A 1 82 ? -5.788 27.618 24.072 1.00 58.53 82 GLN A CA 1
ATOM 674 C C . GLN A 1 82 ? -6.621 26.377 24.420 1.00 58.53 82 GLN A C 1
ATOM 676 O O . GLN A 1 82 ? -6.077 25.395 24.922 1.00 58.53 82 GLN A O 1
ATOM 681 N N . THR A 1 83 ? -7.924 26.396 24.139 1.00 64.12 83 THR A N 1
ATOM 682 C CA . THR A 1 83 ? -8.814 25.242 24.330 1.00 64.12 83 THR A CA 1
ATOM 683 C C . THR A 1 83 ? -8.472 24.121 23.348 1.00 64.12 83 THR A C 1
ATOM 685 O O . THR A 1 83 ? -8.239 22.995 23.777 1.00 64.12 83 THR A O 1
ATOM 688 N N . VAL A 1 84 ? -8.301 24.440 22.061 1.00 66.81 84 VAL A N 1
ATOM 689 C CA . VAL A 1 84 ? -7.864 23.486 21.024 1.00 66.81 84 VAL A CA 1
ATOM 690 C C . VAL A 1 84 ? -6.483 22.907 21.351 1.00 66.81 84 VAL A C 1
ATOM 692 O O . VAL A 1 84 ? -6.274 21.702 21.246 1.00 66.81 84 VAL A O 1
ATOM 695 N N . SER A 1 85 ? -5.547 23.735 21.821 1.00 75.75 85 SER A N 1
ATOM 696 C CA . SER A 1 85 ? -4.218 23.298 22.266 1.00 75.75 85 SER A CA 1
ATOM 697 C C . SER A 1 85 ? -4.297 22.317 23.444 1.00 75.75 85 SER A C 1
ATOM 699 O O . SER A 1 85 ? -3.601 21.302 23.441 1.00 75.75 85 SER A O 1
ATOM 701 N N . LYS A 1 86 ? -5.187 22.562 24.417 1.00 82.06 86 LYS A N 1
ATOM 702 C CA . LYS A 1 86 ? -5.425 21.644 25.544 1.00 82.06 86 LYS A CA 1
ATOM 703 C C . LYS A 1 86 ? -6.055 20.324 25.104 1.00 82.06 86 LYS A C 1
ATOM 705 O O . LYS A 1 86 ? -5.596 19.279 25.550 1.00 82.06 86 LYS A O 1
ATOM 710 N N . GLU A 1 87 ? -7.056 20.357 24.227 1.00 83.44 87 GLU A N 1
ATOM 711 C CA . GLU A 1 87 ? -7.701 19.144 23.703 1.00 83.44 87 GLU A CA 1
ATOM 712 C C . GLU A 1 87 ? -6.716 18.274 22.913 1.00 83.44 87 GLU A C 1
ATOM 714 O O . GLU A 1 87 ? -6.661 17.059 23.107 1.00 83.44 87 GLU A O 1
ATOM 719 N N . ILE A 1 88 ? -5.885 18.891 22.066 1.00 83.81 88 ILE A N 1
ATOM 720 C CA . ILE A 1 88 ? -4.828 18.194 21.323 1.00 83.81 88 ILE A CA 1
ATOM 721 C C . ILE A 1 88 ? -3.801 17.595 22.289 1.00 83.81 88 ILE A C 1
ATOM 723 O O . ILE A 1 88 ? -3.459 16.419 22.159 1.00 83.81 88 ILE A O 1
ATOM 727 N N . ALA A 1 89 ? -3.349 18.359 23.288 1.00 87.12 89 ALA A N 1
ATOM 728 C CA . ALA A 1 89 ? -2.405 17.872 24.291 1.00 87.12 89 ALA A CA 1
ATOM 729 C C . ALA A 1 89 ? -2.972 16.695 25.102 1.00 87.12 89 ALA A C 1
ATOM 731 O O . ALA A 1 89 ? -2.262 15.724 25.361 1.00 87.12 89 ALA A O 1
ATOM 732 N N . GLU A 1 90 ? -4.255 16.738 25.469 1.00 89.88 90 GLU A N 1
ATOM 733 C CA . GLU A 1 90 ? -4.923 15.630 26.154 1.00 89.88 90 GLU A CA 1
ATOM 734 C C . GLU A 1 90 ? -5.053 14.400 25.246 1.00 89.88 90 GLU A C 1
ATOM 736 O O . GLU A 1 90 ? -4.827 13.278 25.703 1.00 89.88 90 GLU A O 1
ATOM 741 N N . LYS A 1 91 ? -5.355 14.593 23.956 1.00 89.19 91 LYS A N 1
ATOM 742 C CA . LYS A 1 91 ? -5.407 13.505 22.971 1.00 89.19 91 LYS A CA 1
ATOM 743 C C . LYS A 1 91 ? -4.044 12.829 22.811 1.00 89.19 91 LYS A C 1
ATOM 745 O O . LYS A 1 91 ? -3.977 11.605 22.861 1.00 89.19 91 LYS A O 1
ATOM 750 N N . ILE A 1 92 ? -2.969 13.609 22.677 1.00 90.75 92 ILE A N 1
ATOM 751 C CA . ILE A 1 92 ? -1.589 13.101 22.600 1.00 90.75 92 ILE A CA 1
ATOM 752 C C . ILE A 1 92 ? -1.224 12.363 23.888 1.00 90.75 92 ILE A C 1
ATOM 754 O O . ILE A 1 92 ? -0.688 11.261 23.838 1.00 90.75 92 ILE A O 1
ATOM 758 N N . LYS A 1 93 ? -1.555 12.930 25.052 1.00 91.81 93 LYS A N 1
ATOM 759 C CA . LYS A 1 93 ? -1.301 12.281 26.341 1.00 91.81 93 LYS A CA 1
ATOM 760 C C . LYS A 1 93 ? -1.984 10.912 26.424 1.00 91.81 93 LYS A C 1
ATOM 762 O O . LYS A 1 93 ? -1.311 9.927 26.715 1.00 91.81 93 LYS A O 1
ATOM 767 N N . LYS A 1 94 ? -3.288 10.845 26.128 1.00 92.12 94 LYS A N 1
ATOM 768 C CA . LYS A 1 94 ? -4.052 9.585 26.113 1.00 92.12 94 LYS A CA 1
ATOM 769 C C . LYS A 1 94 ? -3.476 8.590 25.114 1.00 92.12 94 LYS A C 1
ATOM 771 O O . LYS A 1 94 ? -3.394 7.409 25.417 1.00 92.12 94 LYS A O 1
ATOM 776 N N . ASP A 1 95 ? -3.048 9.059 23.947 1.00 92.56 95 ASP A N 1
ATOM 777 C CA . ASP A 1 95 ? -2.401 8.217 22.946 1.00 92.56 95 ASP A CA 1
ATOM 778 C C . ASP A 1 95 ? -1.105 7.581 23.471 1.00 92.56 95 ASP A C 1
ATOM 780 O O . ASP A 1 95 ? -0.932 6.365 23.394 1.00 92.56 95 ASP A O 1
ATOM 784 N N . ARG A 1 96 ? -0.226 8.375 24.094 1.00 90.94 96 ARG A N 1
ATOM 785 C CA . ARG A 1 96 ? 1.040 7.883 24.663 1.00 90.94 96 ARG A CA 1
ATOM 786 C C . ARG A 1 96 ? 0.840 6.929 25.841 1.00 90.94 96 ARG A C 1
ATOM 788 O O . ARG A 1 96 ? 1.610 5.983 26.000 1.00 90.94 96 ARG A O 1
ATOM 795 N N . GLU A 1 97 ? -0.221 7.101 26.628 1.00 92.00 97 GLU A N 1
ATOM 796 C CA . GLU A 1 97 ? -0.579 6.174 27.714 1.00 92.00 97 GLU A CA 1
ATOM 797 C C . GLU A 1 97 ? -0.873 4.745 27.216 1.00 92.00 97 GLU A C 1
ATOM 799 O O . GLU A 1 97 ? -0.688 3.790 27.973 1.00 92.00 97 GLU A O 1
ATOM 804 N N . ARG A 1 98 ? -1.242 4.574 25.937 1.00 89.75 98 ARG A N 1
ATOM 805 C CA . ARG A 1 98 ? -1.527 3.264 25.318 1.00 89.75 98 ARG A CA 1
ATOM 806 C C . ARG A 1 98 ? -0.274 2.436 25.031 1.00 89.75 98 ARG A C 1
ATOM 808 O O . ARG A 1 98 ? -0.389 1.228 24.840 1.00 89.75 98 ARG A O 1
ATOM 815 N N . ARG A 1 99 ? 0.916 3.059 25.011 1.00 87.06 99 ARG A N 1
ATOM 816 C CA . ARG A 1 99 ? 2.225 2.399 24.801 1.00 87.06 99 ARG A CA 1
ATOM 817 C C . ARG A 1 99 ? 2.257 1.474 23.572 1.00 87.06 99 ARG A C 1
ATOM 819 O O . ARG A 1 99 ? 2.718 0.329 23.648 1.00 87.06 99 ARG A O 1
ATOM 826 N N . ILE A 1 100 ? 1.747 1.978 22.450 1.00 88.44 100 ILE A N 1
ATOM 827 C CA . ILE A 1 100 ? 1.681 1.281 21.158 1.00 88.44 100 ILE A CA 1
ATOM 828 C C . ILE A 1 100 ? 3.110 1.057 20.660 1.00 88.44 100 ILE A C 1
ATOM 830 O O . ILE A 1 100 ? 3.805 1.999 20.296 1.00 88.44 100 ILE A O 1
ATOM 834 N N . THR A 1 101 ? 3.576 -0.190 20.720 1.00 88.44 101 THR A N 1
ATOM 835 C CA . THR A 1 101 ? 4.977 -0.536 20.446 1.00 88.44 101 THR A CA 1
ATOM 836 C C . THR A 1 101 ? 5.106 -1.921 19.821 1.00 88.44 101 THR A C 1
ATOM 838 O O . THR A 1 101 ? 4.416 -2.873 20.208 1.00 88.44 101 THR A O 1
ATOM 841 N N . LEU A 1 102 ? 5.989 -2.036 18.824 1.00 88.31 102 LEU A N 1
ATOM 842 C CA . LEU A 1 102 ? 6.309 -3.306 18.174 1.00 88.31 102 LEU A CA 1
ATOM 843 C C . LEU A 1 102 ? 7.062 -4.236 19.138 1.00 88.31 102 LEU A C 1
ATOM 845 O O . LEU A 1 102 ? 7.871 -3.768 19.945 1.00 88.31 102 LEU A O 1
ATOM 849 N N . PRO A 1 103 ? 6.860 -5.563 19.042 1.00 87.12 103 PRO A N 1
ATOM 850 C CA . PRO A 1 103 ? 7.693 -6.517 19.762 1.00 87.12 103 PRO A CA 1
ATOM 851 C C . PRO A 1 103 ? 9.167 -6.344 19.387 1.00 87.12 103 PRO A C 1
ATOM 853 O O . PRO A 1 103 ? 9.520 -6.361 18.211 1.00 87.12 103 PRO A O 1
ATOM 856 N N . LYS A 1 104 ? 10.067 -6.298 20.375 1.00 86.81 104 LYS A N 1
ATOM 857 C CA . LYS A 1 104 ? 11.522 -6.236 20.113 1.00 86.81 104 LYS A CA 1
ATOM 858 C C . LYS A 1 104 ? 12.058 -7.466 19.368 1.00 86.81 104 LYS A C 1
ATOM 860 O O . LYS A 1 104 ? 13.139 -7.422 18.778 1.00 86.81 104 LYS A O 1
ATOM 865 N N . SER A 1 105 ? 11.329 -8.578 19.430 1.00 84.62 105 SER A N 1
ATOM 866 C CA . SER A 1 105 ? 11.635 -9.814 18.712 1.00 84.62 105 SER A CA 1
ATOM 867 C C . SER A 1 105 ? 11.293 -9.748 17.222 1.00 84.62 105 SER A C 1
ATOM 869 O O . SER A 1 105 ? 11.860 -10.546 16.469 1.00 84.62 105 SER A O 1
ATOM 871 N N . ASP A 1 106 ? 10.438 -8.809 16.804 1.00 85.69 106 ASP A N 1
ATOM 872 C CA . ASP A 1 106 ? 9.968 -8.680 15.429 1.00 85.69 106 ASP A CA 1
ATOM 873 C C . ASP A 1 106 ? 11.126 -8.438 14.448 1.00 85.69 106 ASP A C 1
ATOM 875 O O . ASP A 1 106 ? 12.047 -7.653 14.701 1.00 85.69 106 ASP A O 1
ATOM 879 N N . SER A 1 107 ? 11.102 -9.159 13.327 1.00 83.56 107 SER A N 1
ATOM 880 C CA . SER A 1 107 ? 12.179 -9.131 12.336 1.00 83.56 107 SER A CA 1
ATOM 881 C C . SER A 1 107 ? 12.253 -7.802 11.585 1.00 83.56 107 SER A C 1
ATOM 883 O O . SER A 1 107 ? 13.354 -7.360 11.267 1.00 83.56 107 SER A O 1
ATOM 885 N N . HIS A 1 108 ? 11.119 -7.138 11.351 1.00 84.69 108 HIS A N 1
ATOM 886 C CA . HIS A 1 108 ? 11.064 -5.860 10.644 1.00 84.69 108 HIS A CA 1
ATOM 887 C C . HIS A 1 108 ? 11.503 -4.726 11.558 1.00 84.69 108 HIS A C 1
ATOM 889 O O . HIS A 1 108 ? 12.343 -3.920 11.168 1.00 84.69 108 HIS A O 1
ATOM 895 N N . TYR A 1 109 ? 11.031 -4.721 12.805 1.00 87.44 109 TYR A N 1
ATOM 896 C CA . TYR A 1 109 ? 11.501 -3.778 13.815 1.00 87.44 109 TYR A CA 1
ATOM 897 C C . TYR A 1 109 ? 13.024 -3.854 13.992 1.00 87.44 109 TYR A C 1
ATOM 899 O O . TYR A 1 109 ? 13.692 -2.823 14.011 1.00 87.44 109 TYR A O 1
ATOM 907 N N . LYS A 1 110 ? 13.611 -5.060 14.044 1.00 86.62 110 LYS A N 1
ATOM 908 C CA . LYS A 1 110 ? 15.075 -5.227 14.125 1.00 86.62 110 LYS A CA 1
ATOM 909 C C . LYS A 1 110 ? 15.827 -4.550 12.978 1.00 86.62 110 LYS A C 1
ATOM 911 O O . LYS A 1 110 ? 16.947 -4.100 13.209 1.00 86.62 110 LYS A O 1
ATOM 916 N N . VAL A 1 111 ? 15.226 -4.471 11.791 1.00 82.19 111 VAL A N 1
ATOM 917 C CA . VAL A 1 111 ? 15.796 -3.801 10.615 1.00 82.19 111 VAL A CA 1
ATOM 918 C C . VAL A 1 111 ? 15.586 -2.288 10.674 1.00 82.19 111 VAL A C 1
ATOM 920 O O . VAL A 1 111 ? 16.526 -1.526 10.453 1.00 82.19 111 VAL A O 1
ATOM 923 N N . THR A 1 112 ? 14.371 -1.832 10.980 1.00 87.19 112 THR A N 1
ATOM 924 C CA . THR A 1 112 ? 13.998 -0.416 10.852 1.00 87.19 112 THR A CA 1
ATOM 925 C C . THR A 1 112 ? 14.392 0.434 12.061 1.00 87.19 112 THR A C 1
ATOM 927 O O . THR A 1 112 ? 14.589 1.637 11.909 1.00 87.19 112 THR A O 1
ATOM 930 N N . LYS A 1 113 ? 14.567 -0.157 13.254 1.00 88.56 113 LYS A N 1
ATOM 931 C CA . LYS A 1 113 ? 14.842 0.566 14.519 1.00 88.56 113 LYS A CA 1
ATOM 932 C C . LYS A 1 113 ? 16.069 1.485 14.502 1.00 88.56 113 LYS A C 1
ATOM 934 O O . LYS A 1 113 ? 16.236 2.312 15.385 1.00 88.56 113 LYS A O 1
ATOM 939 N N . PHE A 1 114 ? 16.974 1.315 13.538 1.00 87.25 114 PHE A N 1
ATOM 940 C CA . PHE A 1 114 ? 18.180 2.136 13.426 1.00 87.25 114 PHE A CA 1
ATOM 941 C C . PHE A 1 114 ? 17.933 3.495 12.759 1.00 87.25 114 PHE A C 1
ATOM 943 O O . PHE A 1 114 ? 18.840 4.333 12.746 1.00 87.25 114 PHE A O 1
ATOM 950 N N . TYR A 1 115 ? 16.771 3.695 12.135 1.00 88.19 115 TYR A N 1
ATOM 951 C CA . TYR A 1 115 ? 16.418 4.937 11.440 1.00 88.19 115 TYR A CA 1
ATOM 952 C C . TYR A 1 115 ? 14.966 5.371 11.620 1.00 88.19 115 TYR A C 1
ATOM 954 O O . TYR A 1 115 ? 14.690 6.547 11.431 1.00 88.19 115 TYR A O 1
ATOM 962 N N . VAL A 1 116 ? 14.070 4.459 11.991 1.00 91.50 116 VAL A N 1
ATOM 963 C CA . VAL A 1 116 ? 12.706 4.788 12.401 1.00 91.50 116 VAL A CA 1
ATOM 964 C C . VAL A 1 116 ? 12.687 5.056 13.898 1.00 91.50 116 VAL A C 1
ATOM 966 O O . VAL A 1 116 ? 13.189 4.240 14.673 1.00 91.50 116 VAL A O 1
ATOM 969 N N . GLU A 1 117 ? 12.107 6.182 14.307 1.00 91.06 117 GLU A N 1
ATOM 970 C CA . GLU A 1 117 ? 12.003 6.542 15.717 1.00 91.06 117 GLU A CA 1
ATOM 971 C C . GLU A 1 117 ? 11.089 5.568 16.476 1.00 91.06 117 GLU A C 1
ATOM 973 O O . GLU A 1 117 ? 10.044 5.145 15.977 1.00 91.06 117 GLU A O 1
ATOM 978 N N . GLU A 1 118 ? 11.482 5.210 17.701 1.00 88.88 118 GLU A N 1
ATOM 979 C CA . GLU A 1 118 ? 10.636 4.390 18.578 1.00 88.88 118 GLU A CA 1
ATOM 980 C C . GLU A 1 118 ? 9.437 5.176 19.100 1.00 88.88 118 GLU A C 1
ATOM 982 O O . GLU A 1 118 ? 8.335 4.642 19.170 1.00 88.88 118 GLU A O 1
ATOM 987 N N . GLU A 1 119 ? 9.648 6.439 19.453 1.00 90.62 119 GLU A N 1
ATOM 988 C CA . GLU A 1 119 ? 8.578 7.348 19.841 1.00 90.62 119 GLU A CA 1
ATOM 989 C C . GLU A 1 119 ? 8.173 8.168 18.613 1.00 90.62 119 GLU A C 1
ATOM 991 O O . GLU A 1 119 ? 9.018 8.888 18.068 1.00 90.62 119 GLU A O 1
ATOM 996 N N . PRO A 1 120 ? 6.910 8.082 18.158 1.00 93.19 120 PRO A N 1
ATOM 997 C CA . PRO A 1 120 ? 6.428 8.931 17.080 1.00 93.19 120 PRO A CA 1
ATOM 998 C C . PRO A 1 120 ? 6.536 10.414 17.437 1.00 93.19 120 PRO A C 1
ATOM 1000 O O . PRO A 1 120 ? 6.455 10.785 18.616 1.00 93.19 120 PRO A O 1
ATOM 1003 N N . ASP A 1 121 ? 6.642 11.259 16.408 1.00 93.94 121 ASP A N 1
ATOM 1004 C CA . ASP A 1 121 ? 6.690 12.717 16.552 1.00 93.94 121 ASP A CA 1
ATOM 1005 C C . ASP A 1 121 ? 5.623 13.242 17.531 1.00 93.94 121 ASP A C 1
ATOM 1007 O O . ASP A 1 121 ? 4.513 12.712 17.626 1.00 93.94 121 ASP A O 1
ATOM 1011 N N . ALA A 1 122 ? 5.952 14.305 18.268 1.00 90.75 122 ALA A N 1
ATOM 1012 C CA . ALA A 1 122 ? 5.126 14.805 19.369 1.00 90.75 122 ALA A CA 1
ATOM 1013 C C . ALA A 1 122 ? 3.693 15.193 18.954 1.00 90.75 122 ALA A C 1
ATOM 1015 O O . ALA A 1 122 ? 2.787 15.144 19.781 1.00 90.75 122 ALA A O 1
ATOM 1016 N N . ASP A 1 123 ? 3.488 15.565 17.690 1.00 89.62 123 ASP A N 1
ATOM 1017 C CA . ASP A 1 123 ? 2.195 15.922 17.100 1.00 89.62 123 ASP A CA 1
ATOM 1018 C C . ASP A 1 123 ? 1.438 14.724 16.495 1.00 89.62 123 ASP A C 1
ATOM 1020 O O . ASP A 1 123 ? 0.285 14.860 16.081 1.00 89.62 123 ASP A O 1
ATOM 1024 N N . TYR A 1 124 ? 2.060 13.544 16.452 1.00 94.50 124 TYR A N 1
ATOM 1025 C CA . TYR A 1 124 ? 1.470 12.331 15.907 1.00 94.50 124 TYR A CA 1
ATOM 1026 C C . TYR A 1 124 ? 0.532 11.650 16.906 1.00 94.50 124 TYR A C 1
ATOM 1028 O O . TYR A 1 124 ? 0.878 11.448 18.074 1.00 94.50 124 TYR A O 1
ATOM 1036 N N . VAL A 1 125 ? -0.638 11.235 16.419 1.00 94.94 125 VAL A N 1
ATOM 1037 C CA . VAL A 1 125 ? -1.649 10.500 17.184 1.00 94.94 125 VAL A CA 1
ATOM 1038 C C . VAL A 1 125 ? -2.116 9.300 16.365 1.00 94.94 125 VAL A C 1
ATOM 1040 O O . VAL A 1 125 ? -2.426 9.447 15.180 1.00 94.94 125 VAL A O 1
ATOM 1043 N N . HIS A 1 126 ? -2.178 8.130 16.997 1.00 96.44 126 HIS A N 1
ATOM 1044 C CA . HIS A 1 126 ? -2.654 6.896 16.376 1.00 96.44 126 HIS A CA 1
ATOM 1045 C C . HIS A 1 126 ? -4.165 6.933 16.119 1.00 96.44 126 HIS A C 1
ATOM 1047 O O . HIS A 1 126 ? -4.871 7.858 16.539 1.00 96.44 126 HIS A O 1
ATOM 1053 N N . ALA A 1 127 ? -4.682 5.907 15.439 1.00 97.12 127 ALA A N 1
ATOM 1054 C CA . ALA A 1 127 ? -6.121 5.759 15.257 1.00 97.12 127 ALA A CA 1
ATOM 1055 C C . ALA A 1 127 ? -6.846 5.710 16.617 1.00 97.12 127 ALA A C 1
ATOM 1057 O O . ALA A 1 127 ? -6.286 5.275 17.635 1.00 97.12 127 ALA A O 1
ATOM 1058 N N . SER A 1 128 ? -8.094 6.189 16.648 1.00 96.12 128 SER A N 1
ATOM 1059 C CA . SER A 1 128 ? -8.852 6.320 17.896 1.00 96.12 128 SER A CA 1
ATOM 1060 C C . SER A 1 128 ? -9.086 4.977 18.596 1.00 96.12 128 SER A C 1
ATOM 1062 O O . SER A 1 128 ? -9.054 3.913 17.978 1.00 96.12 128 SER A O 1
ATOM 1064 N N . GLU A 1 129 ? -9.409 5.012 19.892 1.00 93.94 129 GLU A N 1
ATOM 1065 C CA . GLU A 1 129 ? -9.808 3.799 20.627 1.00 93.94 129 GLU A CA 1
ATOM 1066 C C . GLU A 1 129 ? -10.991 3.083 19.962 1.00 93.94 129 GLU A C 1
ATOM 1068 O O . GLU A 1 129 ? -10.990 1.860 19.861 1.00 93.94 129 GLU A O 1
ATOM 1073 N N . LYS A 1 130 ? -11.941 3.835 19.391 1.00 96.31 130 LYS A N 1
ATOM 1074 C CA . LYS A 1 130 ? -13.058 3.267 18.628 1.00 96.31 130 LYS A CA 1
ATOM 1075 C C . LYS A 1 130 ? -12.579 2.480 17.403 1.00 96.31 130 LYS A C 1
ATOM 1077 O O . LYS A 1 130 ? -13.140 1.428 17.098 1.00 96.31 130 LYS A O 1
ATOM 1082 N N . ALA A 1 131 ? -11.560 2.965 16.691 1.00 97.50 131 ALA A N 1
ATOM 1083 C CA . ALA A 1 131 ? -10.968 2.234 15.571 1.00 97.50 131 ALA A CA 1
ATOM 1084 C C . ALA A 1 131 ? -10.305 0.930 16.046 1.00 97.50 131 ALA A C 1
ATOM 1086 O O . ALA A 1 131 ? -10.495 -0.121 15.435 1.00 97.50 131 ALA A O 1
ATOM 1087 N N . TYR A 1 132 ? -9.617 0.969 17.189 1.00 95.81 132 TYR A N 1
ATOM 1088 C CA . TYR A 1 132 ? -8.991 -0.208 17.795 1.00 95.81 132 TYR A CA 1
ATOM 1089 C C . TYR A 1 132 ? -10.011 -1.236 18.294 1.00 95.81 132 TYR A C 1
ATOM 1091 O O . TYR A 1 132 ? -9.808 -2.434 18.109 1.00 95.81 132 TYR A O 1
ATOM 1099 N N . GLU A 1 133 ? -11.105 -0.803 18.918 1.00 96.00 133 GLU A N 1
ATOM 1100 C CA . GLU A 1 133 ? -12.234 -1.673 19.270 1.00 96.00 133 GLU A CA 1
ATOM 1101 C C . GLU A 1 133 ? -12.823 -2.312 18.013 1.00 96.00 133 GLU A C 1
ATOM 1103 O O . GLU A 1 133 ? -12.921 -3.535 17.927 1.00 96.00 133 GLU A O 1
ATOM 1108 N N . SER A 1 134 ? -13.078 -1.504 16.982 1.00 97.12 134 SER A N 1
ATOM 1109 C CA . SER A 1 134 ? -13.613 -1.996 15.716 1.00 97.12 134 SER A CA 1
ATOM 1110 C C . SER A 1 134 ? -12.692 -3.007 15.026 1.00 97.12 134 SER A C 1
ATOM 1112 O O . SER A 1 134 ? -13.184 -3.967 14.436 1.00 97.12 134 SER A O 1
ATOM 1114 N N . PHE A 1 135 ? -11.373 -2.822 15.121 1.00 97.06 135 PHE A N 1
ATOM 1115 C CA . PHE A 1 135 ? -10.379 -3.789 14.658 1.00 97.06 135 PHE A CA 1
ATOM 1116 C C . PHE A 1 135 ? -10.436 -5.083 15.475 1.00 97.06 135 PHE A C 1
ATOM 1118 O O . PHE A 1 135 ? -10.483 -6.179 14.916 1.00 97.06 135 PHE A O 1
ATOM 1125 N N . ARG A 1 136 ? -10.467 -4.975 16.809 1.00 94.81 136 ARG A N 1
ATOM 1126 C CA . ARG A 1 136 ? -10.542 -6.138 17.704 1.00 94.81 136 ARG A CA 1
ATOM 1127 C C . ARG A 1 136 ? -11.809 -6.948 17.462 1.00 94.81 136 ARG A C 1
ATOM 1129 O O . ARG A 1 136 ? -11.753 -8.161 17.646 1.00 94.81 136 ARG A O 1
ATOM 1136 N N . ASP A 1 137 ? -12.905 -6.324 17.051 1.00 96.75 137 ASP A N 1
ATOM 1137 C CA . ASP A 1 137 ? -14.184 -6.985 16.775 1.00 96.75 137 ASP A CA 1
ATOM 1138 C C . ASP A 1 137 ? -14.223 -7.752 15.449 1.00 96.75 137 ASP A C 1
ATOM 1140 O O . ASP A 1 137 ? -15.110 -8.582 15.273 1.00 96.75 137 ASP A O 1
ATOM 1144 N N . ILE A 1 138 ? -13.249 -7.556 14.549 1.00 96.88 138 ILE A N 1
ATOM 1145 C CA . ILE A 1 138 ? -13.178 -8.296 13.277 1.00 96.88 138 ILE A CA 1
ATOM 1146 C C . ILE A 1 138 ? -13.113 -9.800 13.536 1.00 96.88 138 ILE A C 1
ATOM 1148 O O . ILE A 1 138 ? -13.869 -10.549 12.928 1.00 96.88 138 ILE A O 1
ATOM 1152 N N . LYS A 1 139 ? -12.225 -10.222 14.451 1.00 93.25 139 LYS A N 1
ATOM 1153 C CA . LYS A 1 139 ? -11.886 -11.613 14.832 1.00 93.25 139 LYS A CA 1
ATOM 1154 C C . LYS A 1 139 ? -11.401 -12.518 13.695 1.00 93.25 139 LYS A C 1
ATOM 1156 O O . LYS A 1 139 ? -10.410 -13.215 13.878 1.00 93.25 139 LYS A O 1
ATOM 1161 N N . TYR A 1 140 ? -12.078 -12.516 12.552 1.00 93.31 140 TYR A N 1
ATOM 1162 C CA . TYR A 1 140 ? -11.802 -13.351 11.400 1.00 93.31 140 TYR A CA 1
ATOM 1163 C C . TYR A 1 140 ? -11.998 -12.575 10.092 1.00 93.31 140 TYR A C 1
ATOM 1165 O O . TYR A 1 140 ? -13.025 -11.927 9.864 1.00 93.31 140 TYR A O 1
ATOM 1173 N N . SER A 1 141 ? -10.985 -12.647 9.233 1.00 95.19 141 SER A N 1
ATOM 1174 C CA . SER A 1 141 ? -10.923 -11.984 7.934 1.00 95.19 141 SER A CA 1
ATOM 1175 C C . SER A 1 141 ? -10.322 -12.922 6.889 1.00 95.19 141 SER A C 1
ATOM 1177 O O . SER A 1 141 ? -9.683 -13.920 7.228 1.00 95.19 141 SER A O 1
ATOM 1179 N N . ILE A 1 142 ? -10.521 -12.597 5.614 1.00 95.94 142 ILE A N 1
ATOM 1180 C CA . ILE A 1 142 ? -9.873 -13.291 4.496 1.00 95.94 142 ILE A CA 1
ATOM 1181 C C . ILE A 1 142 ? -8.797 -12.403 3.882 1.00 95.94 142 ILE A C 1
ATOM 1183 O O . ILE A 1 142 ? -9.000 -11.204 3.728 1.00 95.94 142 ILE A O 1
ATOM 1187 N N . ARG A 1 143 ? -7.653 -12.981 3.510 1.00 95.19 143 ARG A N 1
ATOM 1188 C CA . ARG A 1 143 ? -6.591 -12.279 2.784 1.00 95.19 143 ARG A CA 1
ATOM 1189 C C . ARG A 1 143 ? -6.468 -12.828 1.374 1.00 95.19 143 ARG A C 1
ATOM 1191 O O . ARG A 1 143 ? -6.398 -14.036 1.185 1.00 95.19 143 ARG A O 1
ATOM 1198 N N . ILE A 1 144 ? -6.413 -11.926 0.405 1.00 97.00 144 ILE A N 1
ATOM 1199 C CA . ILE A 1 144 ? -6.428 -12.226 -1.020 1.00 97.00 144 ILE A CA 1
ATOM 1200 C C . ILE A 1 144 ? -5.205 -11.565 -1.644 1.00 97.00 144 ILE A C 1
ATOM 1202 O O . ILE A 1 144 ? -5.104 -10.338 -1.690 1.00 97.00 144 ILE A O 1
ATOM 1206 N N . HIS A 1 145 ? -4.285 -12.398 -2.126 1.00 96.94 145 HIS A N 1
ATOM 1207 C CA . HIS A 1 145 ? -3.200 -11.967 -2.997 1.00 96.94 145 HIS A CA 1
ATOM 1208 C C . HIS A 1 145 ? -3.612 -12.228 -4.437 1.00 96.94 145 HIS A C 1
ATOM 1210 O O . HIS A 1 145 ? -3.714 -13.377 -4.868 1.00 96.94 145 HIS A O 1
ATOM 1216 N N . TRP A 1 146 ? -3.880 -11.154 -5.169 1.00 98.19 146 TRP A N 1
ATOM 1217 C CA . TRP A 1 146 ? -4.234 -11.210 -6.573 1.00 98.19 146 TRP A CA 1
ATOM 1218 C C . TRP A 1 146 ? -3.571 -10.082 -7.367 1.00 98.19 146 TRP A C 1
ATOM 1220 O O . TRP A 1 146 ? -3.516 -8.932 -6.937 1.00 98.19 146 TRP A O 1
ATOM 1230 N N . GLY A 1 147 ? -3.050 -10.438 -8.536 1.00 97.81 147 GLY A N 1
ATOM 1231 C CA . GLY A 1 147 ? -2.299 -9.565 -9.430 1.00 97.81 147 GLY A CA 1
ATOM 1232 C C . GLY A 1 147 ? -1.893 -10.319 -10.690 1.00 97.81 147 GLY A C 1
ATOM 1233 O O . GLY A 1 147 ? -2.308 -11.465 -10.898 1.00 97.81 147 GLY A O 1
ATOM 1234 N N . VAL A 1 148 ? -1.057 -9.705 -11.528 1.00 98.00 148 VAL A N 1
ATOM 1235 C CA . VAL A 1 148 ? -0.620 -10.313 -12.797 1.00 98.00 148 VAL A CA 1
ATOM 1236 C C . VAL A 1 148 ? 0.108 -11.650 -12.608 1.00 98.00 148 VAL A C 1
ATOM 1238 O O . VAL A 1 148 ? -0.050 -12.534 -13.445 1.00 98.00 148 VAL A O 1
ATOM 1241 N N . TYR A 1 149 ? 0.794 -11.863 -11.476 1.00 96.88 149 TYR A N 1
ATOM 1242 C CA . TYR A 1 149 ? 1.400 -13.156 -11.114 1.00 96.88 149 TYR A CA 1
ATOM 1243 C C . TYR A 1 149 ? 0.421 -14.333 -11.142 1.00 96.88 149 TYR A C 1
ATOM 1245 O O . TYR A 1 149 ? 0.823 -15.458 -11.435 1.00 96.88 149 TYR A O 1
ATOM 1253 N N . SER A 1 150 ? -0.867 -14.097 -10.871 1.00 96.75 150 SER A N 1
ATOM 1254 C CA . SER A 1 150 ? -1.874 -15.165 -10.880 1.00 96.75 150 SER A CA 1
ATOM 1255 C C . SER A 1 150 ? -2.021 -15.825 -12.254 1.00 96.75 150 SER A C 1
ATOM 1257 O O . SER A 1 150 ? -2.350 -17.005 -12.325 1.00 96.75 150 SER A O 1
ATOM 1259 N N . MET A 1 151 ? -1.688 -15.114 -13.340 1.00 97.06 151 MET A N 1
ATOM 1260 C CA . MET A 1 151 ? -1.676 -15.665 -14.700 1.00 97.06 151 MET A CA 1
ATOM 1261 C C . MET A 1 151 ? -0.618 -16.756 -14.892 1.00 97.06 151 MET A C 1
ATOM 1263 O O . MET A 1 151 ? -0.744 -17.580 -15.793 1.00 97.06 151 MET A O 1
ATOM 1267 N N . LEU A 1 152 ? 0.423 -16.753 -14.059 1.00 95.94 152 LEU A N 1
ATOM 1268 C CA . LEU A 1 152 ? 1.483 -17.757 -14.070 1.00 95.94 152 LEU A CA 1
ATOM 1269 C C . LEU A 1 152 ? 1.246 -18.878 -13.046 1.00 95.94 152 LEU A C 1
ATOM 1271 O O . LEU A 1 152 ? 2.027 -19.824 -13.010 1.00 95.94 152 LEU A O 1
ATOM 1275 N N . GLY A 1 153 ? 0.203 -18.781 -12.211 1.00 93.69 153 GLY A N 1
ATOM 1276 C CA . GLY A 1 153 ? -0.075 -19.759 -11.154 1.00 93.69 153 GLY A CA 1
ATOM 1277 C C . GLY A 1 153 ? 0.995 -19.806 -10.059 1.00 93.69 153 GLY A C 1
ATOM 1278 O O . GLY A 1 153 ? 1.238 -20.868 -9.493 1.00 93.69 153 GLY A O 1
ATOM 1279 N N . VAL A 1 154 ? 1.666 -18.681 -9.790 1.00 90.75 154 VAL A N 1
ATOM 1280 C CA . VAL A 1 154 ? 2.777 -18.600 -8.831 1.00 90.75 154 VAL A CA 1
ATOM 1281 C C . VAL A 1 154 ? 2.399 -17.851 -7.549 1.00 90.75 154 VAL A C 1
ATOM 1283 O O . VAL A 1 154 ? 1.445 -17.070 -7.527 1.00 90.75 154 VAL A O 1
ATOM 1286 N N . GLU A 1 155 ? 3.154 -18.095 -6.473 1.00 86.38 155 GLU A N 1
ATOM 1287 C CA . GLU A 1 155 ? 2.927 -17.493 -5.155 1.00 86.38 155 GLU A CA 1
ATOM 1288 C C . GLU A 1 155 ? 3.256 -15.993 -5.147 1.00 86.38 155 GLU A C 1
ATOM 1290 O O . GLU A 1 155 ? 4.410 -15.584 -4.991 1.00 86.38 155 GLU A O 1
ATOM 1295 N N . ALA A 1 156 ? 2.217 -15.166 -5.283 1.00 90.75 156 ALA A N 1
ATOM 1296 C CA . ALA A 1 156 ? 2.342 -13.712 -5.323 1.00 90.75 156 ALA A CA 1
ATOM 1297 C C . ALA A 1 156 ? 3.442 -13.263 -6.311 1.00 90.75 156 ALA A C 1
ATOM 1299 O O . ALA A 1 156 ? 3.683 -13.920 -7.324 1.00 90.75 156 ALA A O 1
ATOM 1300 N N . SER A 1 157 ? 4.124 -12.144 -6.050 1.00 91.81 157 SER A N 1
ATOM 1301 C CA . SER A 1 157 ? 5.193 -11.690 -6.949 1.00 91.81 157 SER A CA 1
ATOM 1302 C C . SER A 1 157 ? 6.574 -12.276 -6.652 1.00 91.81 157 SER A C 1
ATOM 1304 O O . SER A 1 157 ? 7.470 -12.085 -7.465 1.00 91.81 157 SER A O 1
ATOM 1306 N N . TRP A 1 158 ? 6.802 -12.964 -5.527 1.00 90.31 158 TRP A N 1
ATOM 1307 C CA . TRP A 1 158 ? 8.152 -13.364 -5.087 1.00 90.31 158 TRP A CA 1
ATOM 1308 C C . TRP A 1 158 ? 8.969 -14.150 -6.127 1.00 90.31 158 TRP A C 1
ATOM 1310 O O . TRP A 1 158 ? 10.150 -13.832 -6.305 1.00 90.31 158 TRP A O 1
ATOM 1320 N N . PRO A 1 159 ? 8.378 -15.093 -6.889 1.00 89.12 159 PRO A N 1
ATOM 1321 C CA . PRO A 1 159 ? 9.103 -15.826 -7.924 1.00 89.12 159 PRO A CA 1
ATOM 1322 C C . PRO A 1 159 ? 9.723 -14.940 -9.010 1.00 89.12 159 PRO A C 1
ATOM 1324 O O . PRO A 1 159 ? 10.704 -15.355 -9.624 1.00 89.12 159 PRO A O 1
ATOM 1327 N N . TYR A 1 160 ? 9.227 -13.710 -9.209 1.00 88.44 160 TYR A N 1
ATOM 1328 C CA . TYR A 1 160 ? 9.807 -12.725 -10.130 1.00 88.44 160 TYR A CA 1
ATOM 1329 C C . TYR A 1 160 ? 11.309 -12.517 -9.904 1.00 88.44 160 TYR A C 1
ATOM 1331 O O . TYR A 1 160 ? 12.069 -12.421 -10.866 1.00 88.44 160 TYR A O 1
ATOM 1339 N N . LEU A 1 161 ? 11.771 -12.495 -8.649 1.00 83.50 161 LEU A N 1
ATOM 1340 C CA . LEU A 1 161 ? 13.179 -12.239 -8.329 1.00 83.50 161 LEU A CA 1
ATOM 1341 C C . LEU A 1 161 ? 14.119 -13.325 -8.868 1.00 83.50 161 LEU A C 1
ATOM 1343 O O . LEU A 1 161 ? 15.243 -13.016 -9.274 1.00 83.50 161 LEU A O 1
ATOM 1347 N N . HIS A 1 162 ? 13.629 -14.561 -8.949 1.00 81.19 162 HIS A N 1
ATOM 1348 C CA . HIS A 1 162 ? 14.384 -15.745 -9.362 1.00 81.19 162 HIS A CA 1
ATOM 1349 C C . HIS A 1 162 ? 14.230 -16.086 -10.853 1.00 81.19 162 HIS A C 1
ATOM 1351 O O . HIS A 1 162 ? 14.834 -17.042 -11.336 1.00 81.19 162 HIS A O 1
ATOM 1357 N N . MET A 1 163 ? 13.436 -15.313 -11.600 1.00 85.19 163 MET A N 1
ATOM 1358 C CA . MET A 1 163 ? 13.244 -15.508 -13.037 1.00 85.19 163 MET A CA 1
ATOM 1359 C C . MET A 1 163 ? 14.486 -15.110 -13.850 1.00 85.19 163 MET A C 1
ATOM 1361 O O . MET A 1 163 ? 15.247 -14.214 -13.471 1.00 85.19 163 MET A O 1
ATOM 1365 N N . SER A 1 164 ? 14.661 -15.751 -15.013 1.00 83.94 164 SER A N 1
ATOM 1366 C CA . SER A 1 164 ? 15.634 -15.310 -16.020 1.00 83.94 164 SER A CA 1
ATOM 1367 C C . SER A 1 164 ? 15.280 -13.917 -16.552 1.00 83.94 164 SER A C 1
ATOM 1369 O O . SER A 1 164 ? 14.153 -13.450 -16.385 1.00 83.94 164 SER A O 1
ATOM 1371 N N . SER A 1 165 ? 16.227 -13.255 -17.218 1.00 86.62 165 SER A N 1
ATOM 1372 C CA . SER A 1 165 ? 15.996 -11.944 -17.835 1.00 86.62 165 SER A CA 1
ATOM 1373 C C . SER A 1 165 ? 14.807 -11.960 -18.798 1.00 86.62 165 SER A C 1
ATOM 1375 O O . SER A 1 165 ? 13.927 -11.109 -18.716 1.00 86.62 165 SER A O 1
ATOM 1377 N N . GLU A 1 166 ? 14.730 -12.983 -19.648 1.00 89.62 166 GLU A N 1
ATOM 1378 C CA . GLU A 1 166 ? 13.655 -13.173 -20.622 1.00 89.62 166 GLU A CA 1
ATOM 1379 C C . GLU A 1 166 ? 12.309 -13.339 -19.912 1.00 89.62 166 GLU A C 1
ATOM 1381 O O . GLU A 1 166 ? 11.331 -12.677 -20.257 1.00 89.62 166 GLU A O 1
ATOM 1386 N N . LYS A 1 167 ? 12.270 -14.157 -18.851 1.00 91.94 167 LYS A N 1
ATOM 1387 C CA . LYS A 1 167 ? 11.056 -14.377 -18.058 1.00 91.94 167 LYS A CA 1
ATOM 1388 C C . LYS A 1 167 ? 10.622 -13.141 -17.276 1.00 91.94 167 LYS A C 1
ATOM 1390 O O . LYS A 1 167 ? 9.423 -12.902 -17.177 1.00 91.94 167 LYS A O 1
ATOM 1395 N N . LYS A 1 168 ? 11.550 -12.321 -16.774 1.00 92.06 168 LYS A N 1
ATOM 1396 C CA . LYS A 1 168 ? 11.215 -11.026 -16.157 1.00 92.06 168 LYS A CA 1
ATOM 1397 C C . LYS A 1 168 ? 10.603 -10.067 -17.177 1.00 92.06 168 LYS A C 1
ATOM 1399 O O . LYS A 1 168 ? 9.612 -9.411 -16.864 1.00 92.06 168 LYS A O 1
ATOM 1404 N N . THR A 1 169 ? 11.129 -10.026 -18.402 1.00 94.00 169 THR A N 1
ATOM 1405 C CA . THR A 1 169 ? 10.538 -9.231 -19.489 1.00 94.00 169 THR A CA 1
ATOM 1406 C C . THR A 1 169 ? 9.151 -9.739 -19.884 1.00 94.00 169 THR A C 1
ATOM 1408 O O . THR A 1 169 ? 8.240 -8.934 -20.077 1.00 94.00 169 THR A O 1
ATOM 1411 N N . GLU A 1 170 ? 8.938 -11.054 -19.969 1.00 95.88 170 GLU A N 1
ATOM 1412 C CA . GLU A 1 170 ? 7.597 -11.625 -20.166 1.00 95.88 170 GLU A CA 1
ATOM 1413 C C . GLU A 1 170 ? 6.651 -11.236 -19.019 1.00 95.88 170 GLU A C 1
ATOM 1415 O O . GLU A 1 170 ? 5.543 -10.759 -19.272 1.00 95.88 170 GLU A O 1
ATOM 1420 N N . TYR A 1 171 ? 7.109 -11.352 -17.767 1.00 96.94 171 TYR A N 1
ATOM 1421 C CA . TYR A 1 171 ? 6.341 -11.000 -16.571 1.00 96.94 171 TYR A CA 1
ATOM 1422 C C . TYR A 1 171 ? 5.881 -9.536 -16.597 1.00 96.94 171 TYR A C 1
ATOM 1424 O O . TYR A 1 171 ? 4.697 -9.250 -16.421 1.00 96.94 171 TYR A O 1
ATOM 1432 N N . GLN A 1 172 ? 6.791 -8.601 -16.890 1.00 95.75 172 GLN A N 1
ATOM 1433 C CA . GLN A 1 172 ? 6.479 -7.171 -17.007 1.00 95.75 172 GLN A CA 1
ATOM 1434 C C . GLN A 1 172 ? 5.450 -6.854 -18.102 1.00 95.75 172 GLN A C 1
ATOM 1436 O O . GLN A 1 172 ? 4.906 -5.754 -18.132 1.00 95.75 172 GLN A O 1
ATOM 1441 N N . ASN A 1 173 ? 5.189 -7.783 -19.024 1.00 97.25 173 ASN A N 1
ATOM 1442 C CA . ASN A 1 173 ? 4.213 -7.626 -20.096 1.00 97.25 173 ASN A CA 1
ATOM 1443 C C . ASN A 1 173 ? 2.878 -8.339 -19.823 1.00 97.25 173 ASN A C 1
ATOM 1445 O O . ASN A 1 173 ? 1.954 -8.169 -20.620 1.00 97.25 173 ASN A O 1
ATOM 1449 N N . LEU A 1 174 ? 2.727 -9.071 -18.709 1.00 98.25 174 LEU A N 1
ATOM 1450 C CA . LEU A 1 174 ? 1.499 -9.817 -18.381 1.00 98.25 174 LEU A CA 1
ATOM 1451 C C . LEU A 1 174 ? 0.246 -8.935 -18.355 1.00 98.25 174 LEU A C 1
ATOM 1453 O O . LEU A 1 174 ? -0.828 -9.367 -18.782 1.00 98.25 174 LEU A O 1
ATOM 1457 N N . TYR A 1 175 ? 0.390 -7.677 -17.928 1.00 98.12 175 TYR A N 1
ATOM 1458 C CA . TYR A 1 175 ? -0.704 -6.703 -17.890 1.00 98.12 175 TYR A CA 1
ATOM 1459 C C . TYR A 1 175 ? -1.404 -6.541 -19.253 1.00 98.12 175 TYR A C 1
ATOM 1461 O O . TYR A 1 175 ? -2.615 -6.330 -19.300 1.00 98.12 175 TYR A O 1
ATOM 1469 N N . LYS A 1 176 ? -0.684 -6.715 -20.374 1.00 98.56 176 LYS A N 1
ATOM 1470 C CA . LYS A 1 176 ? -1.235 -6.595 -21.737 1.00 98.56 176 LYS A CA 1
ATOM 1471 C C . LYS A 1 176 ? -2.322 -7.626 -22.037 1.00 98.56 176 LYS A C 1
ATOM 1473 O O . LYS A 1 176 ? -3.129 -7.416 -22.937 1.00 98.56 176 LYS A O 1
ATOM 1478 N N . THR A 1 177 ? -2.341 -8.727 -21.294 1.00 98.38 177 THR A N 1
ATOM 1479 C CA . THR A 1 177 ? -3.279 -9.844 -21.463 1.00 98.38 177 THR A CA 1
ATOM 1480 C C . THR A 1 177 ? -4.136 -10.104 -20.225 1.00 98.38 177 THR A C 1
ATOM 1482 O O . THR A 1 177 ? -4.971 -11.005 -20.242 1.00 98.38 177 THR A O 1
ATOM 1485 N N . PHE A 1 178 ? -3.959 -9.328 -19.152 1.00 98.62 178 PHE A N 1
ATOM 1486 C CA . PHE A 1 178 ? -4.718 -9.494 -17.917 1.00 98.62 178 PHE A CA 1
ATOM 1487 C C . PHE A 1 178 ? -6.187 -9.097 -18.131 1.00 98.62 178 PHE A C 1
ATOM 1489 O O . PHE A 1 178 ? -6.512 -7.919 -18.285 1.00 98.62 178 PHE A O 1
ATOM 1496 N N . ASN A 1 179 ? -7.079 -10.089 -18.180 1.00 98.50 179 ASN A N 1
ATOM 1497 C CA . ASN A 1 179 ? -8.500 -9.880 -18.462 1.00 98.50 179 ASN A CA 1
ATOM 1498 C C . ASN A 1 179 ? -9.403 -10.877 -17.708 1.00 98.50 179 ASN A C 1
ATOM 1500 O O . ASN A 1 179 ? -9.902 -11.830 -18.309 1.00 98.50 179 ASN A O 1
ATOM 1504 N N . PRO A 1 180 ? -9.606 -10.707 -16.390 1.00 97.69 180 PRO A N 1
ATOM 1505 C CA . PRO A 1 180 ? -10.422 -11.611 -15.583 1.00 97.69 180 PRO A CA 1
ATOM 1506 C C . PRO A 1 180 ? -11.923 -11.387 -15.813 1.00 97.69 180 PRO A C 1
ATOM 1508 O O . PRO A 1 180 ? -12.626 -10.807 -14.990 1.00 97.69 180 PRO A O 1
ATOM 1511 N N . THR A 1 181 ? -12.445 -11.874 -16.937 1.00 96.69 181 THR A N 1
ATOM 1512 C CA . THR A 1 181 ? -13.841 -11.647 -17.354 1.00 96.69 181 THR A CA 1
ATOM 1513 C C . THR A 1 181 ? -14.889 -12.214 -16.395 1.00 96.69 181 THR A C 1
ATOM 1515 O O . THR A 1 181 ? -16.027 -11.761 -16.421 1.00 96.69 181 THR A O 1
ATOM 1518 N N . ALA A 1 182 ? -14.516 -13.181 -15.554 1.00 97.94 182 ALA A N 1
ATOM 1519 C CA . ALA A 1 182 ? -15.386 -13.776 -14.539 1.00 97.94 182 ALA A CA 1
ATOM 1520 C C . ALA A 1 182 ? -15.355 -13.042 -13.182 1.00 97.94 182 ALA A C 1
ATOM 1522 O O . ALA A 1 182 ? -15.994 -13.492 -12.240 1.00 97.94 182 ALA A O 1
ATOM 1523 N N . PHE A 1 183 ? -14.593 -11.950 -13.043 1.00 98.62 183 PHE A N 1
ATOM 1524 C CA . PHE A 1 183 ? -14.524 -11.211 -11.783 1.00 98.62 183 PHE A CA 1
ATOM 1525 C C . PHE A 1 183 ? -15.840 -10.484 -11.467 1.00 98.62 183 PHE A C 1
ATOM 1527 O O . PHE A 1 183 ? -16.291 -9.624 -12.238 1.00 98.62 183 PHE A O 1
ATOM 1534 N N . ASP A 1 184 ? -16.379 -10.784 -10.284 1.00 98.62 184 ASP A N 1
ATOM 1535 C CA . ASP A 1 184 ? -17.543 -10.140 -9.681 1.00 98.62 184 ASP A CA 1
ATOM 1536 C C . ASP A 1 184 ? -17.270 -9.844 -8.194 1.00 98.62 184 ASP A C 1
ATOM 1538 O O . ASP A 1 184 ? -17.191 -10.739 -7.348 1.00 98.62 184 ASP A O 1
ATOM 1542 N N . ALA A 1 185 ? -17.120 -8.558 -7.869 1.00 98.69 185 ALA A N 1
ATOM 1543 C CA . ALA A 1 185 ? -16.900 -8.106 -6.500 1.00 98.69 185 ALA A CA 1
ATOM 1544 C C . ALA A 1 185 ? -18.107 -8.357 -5.582 1.00 98.69 185 ALA A C 1
ATOM 1546 O O . ALA A 1 185 ? -17.931 -8.614 -4.389 1.00 98.69 185 ALA A O 1
ATOM 1547 N N . GLN A 1 186 ? -19.331 -8.278 -6.112 1.00 98.62 186 GLN A N 1
ATOM 1548 C CA . GLN A 1 186 ? -20.545 -8.495 -5.333 1.00 98.62 186 GLN A CA 1
ATOM 1549 C C . GLN A 1 186 ? -20.650 -9.962 -4.920 1.00 98.62 186 GLN A C 1
ATOM 1551 O O . GLN A 1 186 ? -20.923 -10.235 -3.753 1.00 98.62 186 GLN A O 1
ATOM 1556 N N . GLU A 1 187 ? -20.338 -10.894 -5.825 1.00 98.50 187 GLU A N 1
ATOM 1557 C CA . GLU A 1 187 ? -20.328 -12.326 -5.511 1.00 98.50 187 GLU A CA 1
ATOM 1558 C C . GLU A 1 187 ? -19.363 -12.651 -4.355 1.00 98.50 187 GLU A C 1
ATOM 1560 O O . GLU A 1 187 ? -19.705 -13.414 -3.442 1.00 98.50 187 GLU A O 1
ATOM 1565 N N . TRP A 1 188 ? -18.177 -12.032 -4.350 1.00 98.44 188 TRP A N 1
ATOM 1566 C CA . TRP A 1 188 ? -17.192 -12.196 -3.277 1.00 98.44 188 TRP A CA 1
ATOM 1567 C C . TRP A 1 188 ? -17.708 -11.647 -1.945 1.00 98.44 188 TRP A C 1
ATOM 1569 O O . TRP A 1 188 ? -17.624 -12.328 -0.923 1.00 98.44 188 TRP A O 1
ATOM 1579 N N . MET A 1 189 ? -18.285 -10.444 -1.936 1.00 98.56 189 MET A N 1
ATOM 1580 C CA . MET A 1 189 ? -18.798 -9.844 -0.699 1.00 98.56 189 MET A CA 1
ATOM 1581 C C . MET A 1 189 ? -20.022 -10.583 -0.158 1.00 98.56 189 MET A C 1
ATOM 1583 O O . MET A 1 189 ? -20.136 -10.766 1.056 1.00 98.56 189 MET A O 1
ATOM 1587 N N . ASP A 1 190 ? -20.893 -11.086 -1.033 1.00 98.38 190 ASP A N 1
ATOM 1588 C CA . ASP A 1 190 ? -22.007 -11.953 -0.651 1.00 98.38 190 ASP A CA 1
ATOM 1589 C C . ASP A 1 190 ? -21.492 -13.268 -0.048 1.00 98.38 190 ASP A C 1
ATOM 1591 O O . ASP A 1 190 ? -22.065 -13.783 0.917 1.00 98.38 190 ASP A O 1
ATOM 1595 N N . PHE A 1 191 ? -20.380 -13.804 -0.569 1.00 97.94 191 PHE A N 1
ATOM 1596 C CA . PHE A 1 191 ? -19.700 -14.960 0.017 1.00 97.94 191 PHE A CA 1
ATOM 1597 C C . PHE A 1 191 ? -19.113 -14.672 1.388 1.00 97.94 191 PHE A C 1
ATOM 1599 O O . PHE A 1 191 ? -19.296 -15.465 2.314 1.00 97.94 191 PHE A O 1
ATOM 1606 N N . PHE A 1 192 ? -18.446 -13.539 1.554 1.00 97.81 192 PHE A N 1
ATOM 1607 C CA . PHE A 1 192 ? -17.863 -13.175 2.838 1.00 97.81 192 PHE A CA 1
ATOM 1608 C C . PHE A 1 192 ? -18.951 -12.983 3.888 1.00 97.81 192 PHE A C 1
ATOM 1610 O O . PHE A 1 192 ? -18.888 -13.590 4.959 1.00 97.81 192 PHE A O 1
ATOM 1617 N N . LYS A 1 193 ? -20.017 -12.263 3.534 1.00 97.12 193 LYS A N 1
ATOM 1618 C CA . LYS A 1 193 ? -21.163 -12.033 4.409 1.00 97.12 193 LYS A CA 1
ATOM 1619 C C . LYS A 1 193 ? -21.851 -13.329 4.831 1.00 97.12 193 LYS A C 1
ATOM 1621 O O . LYS A 1 193 ? -22.063 -13.531 6.026 1.00 97.12 193 LYS A O 1
ATOM 1626 N N . ARG A 1 194 ? -22.160 -14.236 3.892 1.00 97.44 194 ARG A N 1
ATOM 1627 C CA . ARG A 1 194 ? -22.795 -15.530 4.226 1.00 97.44 194 ARG A CA 1
ATOM 1628 C C . ARG A 1 194 ? -21.879 -16.460 5.030 1.00 97.44 194 ARG A C 1
ATOM 1630 O O . ARG A 1 194 ? -22.380 -17.316 5.748 1.00 97.44 194 ARG A O 1
ATOM 1637 N N . SER A 1 195 ? -20.562 -16.267 4.941 1.00 96.69 195 SER A N 1
ATOM 1638 C CA . SER A 1 195 ? -19.554 -17.034 5.692 1.00 96.69 195 SER A CA 1
ATOM 1639 C C . SER A 1 195 ? -19.191 -16.408 7.045 1.00 96.69 195 SER A C 1
ATOM 1641 O O . SER A 1 195 ? -18.342 -16.941 7.754 1.00 96.69 195 SER A O 1
ATOM 1643 N N . GLY A 1 196 ? -19.798 -15.272 7.412 1.00 96.38 196 GLY A N 1
ATOM 1644 C CA . GLY A 1 196 ? -19.517 -14.565 8.666 1.00 96.38 196 GLY A CA 1
ATOM 1645 C C . GLY A 1 196 ? -18.186 -13.802 8.693 1.00 96.38 196 GLY A C 1
ATOM 1646 O O . GLY A 1 196 ? -17.803 -13.294 9.748 1.00 96.38 196 GLY A O 1
ATOM 1647 N N . ILE A 1 197 ? -17.493 -13.686 7.558 1.00 97.31 197 ILE A N 1
ATOM 1648 C CA . ILE A 1 197 ? -16.255 -12.909 7.426 1.00 97.31 197 ILE A CA 1
ATOM 1649 C C . ILE A 1 197 ? -16.580 -11.427 7.646 1.00 97.31 197 ILE A C 1
ATOM 1651 O O . ILE A 1 197 ? -17.488 -10.891 7.017 1.00 97.31 197 ILE A O 1
ATOM 1655 N N . GLN A 1 198 ? -15.841 -10.763 8.540 1.00 97.81 198 GLN A N 1
ATOM 1656 C CA . GLN A 1 198 ? -16.101 -9.363 8.913 1.00 97.81 198 GLN A CA 1
ATOM 1657 C C . GLN A 1 198 ? -15.259 -8.359 8.117 1.00 97.81 198 GLN A C 1
ATOM 1659 O O . GLN A 1 198 ? -15.597 -7.177 8.050 1.00 97.81 198 GLN A O 1
ATOM 1664 N N . ALA A 1 199 ? -14.149 -8.814 7.536 1.00 98.25 199 ALA A N 1
ATOM 1665 C CA . ALA A 1 199 ? -13.223 -7.985 6.778 1.00 98.25 199 ALA A CA 1
ATOM 1666 C C . ALA A 1 199 ? -12.515 -8.792 5.687 1.00 98.25 199 ALA A C 1
ATOM 1668 O O . ALA A 1 199 ? -12.337 -10.005 5.826 1.00 98.25 199 ALA A O 1
ATOM 1669 N N . PHE A 1 200 ? -12.030 -8.112 4.652 1.00 98.25 200 PHE A N 1
ATOM 1670 C CA . PHE A 1 200 ? -11.101 -8.697 3.688 1.00 98.25 200 PHE A CA 1
ATOM 1671 C C . PHE A 1 200 ? -9.851 -7.828 3.549 1.00 98.25 200 PHE A C 1
ATOM 1673 O O . PHE A 1 200 ? -9.936 -6.603 3.597 1.00 98.25 200 PHE A O 1
ATOM 1680 N N . ALA A 1 201 ? -8.708 -8.483 3.363 1.00 97.81 201 ALA A N 1
ATOM 1681 C CA . ALA A 1 201 ? -7.442 -7.879 2.994 1.00 97.81 201 ALA A CA 1
ATOM 1682 C C . ALA A 1 201 ? -7.154 -8.158 1.522 1.00 97.81 201 ALA A C 1
ATOM 1684 O O . ALA A 1 201 ? -7.092 -9.323 1.130 1.00 97.81 201 ALA A O 1
ATOM 1685 N N . PHE A 1 202 ? -6.968 -7.120 0.711 1.00 98.69 202 PHE A N 1
ATOM 1686 C CA . PHE A 1 202 ? -6.743 -7.264 -0.728 1.00 98.69 202 PHE A CA 1
ATOM 1687 C C . PHE A 1 202 ? -5.481 -6.537 -1.179 1.00 98.69 202 PHE A C 1
ATOM 1689 O O . PHE A 1 202 ? -5.262 -5.385 -0.809 1.00 98.69 202 PHE A O 1
ATOM 1696 N N . THR A 1 203 ? -4.663 -7.194 -2.001 1.00 98.56 203 THR A N 1
ATOM 1697 C CA . THR A 1 203 ? -3.465 -6.597 -2.607 1.00 98.56 203 THR A CA 1
ATOM 1698 C C . THR A 1 203 ? -3.826 -5.509 -3.612 1.00 98.56 203 THR A C 1
ATOM 1700 O O . THR A 1 203 ? -4.021 -5.793 -4.792 1.00 98.56 203 THR A O 1
ATOM 1703 N N . SER A 1 204 ? -3.872 -4.249 -3.166 1.00 98.81 204 SER A N 1
ATOM 1704 C CA . SER A 1 204 ? -4.019 -3.107 -4.076 1.00 98.81 204 SER A CA 1
ATOM 1705 C C . SER A 1 204 ? -2.755 -2.913 -4.915 1.00 98.81 204 SER A C 1
ATOM 1707 O O . SER A 1 204 ? -2.856 -2.600 -6.097 1.00 98.81 204 SER A O 1
ATOM 1709 N N . LYS A 1 205 ? -1.576 -3.172 -4.335 1.00 98.69 205 LYS A N 1
ATOM 1710 C CA . LYS A 1 205 ? -0.294 -3.274 -5.046 1.00 98.69 205 LYS A CA 1
ATOM 1711 C C . LYS A 1 205 ? 0.636 -4.257 -4.335 1.00 98.69 205 LYS A C 1
ATOM 1713 O O . LYS A 1 205 ? 0.860 -4.115 -3.131 1.00 98.69 205 LYS A O 1
ATOM 1718 N N . HIS A 1 206 ? 1.185 -5.233 -5.061 1.00 98.19 206 HIS A N 1
ATOM 1719 C CA . HIS A 1 206 ? 2.220 -6.144 -4.547 1.00 98.19 206 HIS A CA 1
ATOM 1720 C C . HIS A 1 206 ? 3.634 -5.677 -4.939 1.00 98.19 206 HIS A C 1
ATOM 1722 O O . HIS A 1 206 ? 3.781 -4.633 -5.568 1.00 98.19 206 HIS A O 1
ATOM 1728 N N . HIS A 1 207 ? 4.685 -6.414 -4.556 1.00 95.88 207 HIS A N 1
ATOM 1729 C CA . HIS A 1 207 ? 6.072 -5.983 -4.789 1.00 95.88 207 HIS A CA 1
ATOM 1730 C C . HIS A 1 207 ? 6.436 -5.831 -6.269 1.00 95.88 207 HIS A C 1
ATOM 1732 O O . HIS A 1 207 ? 7.347 -5.078 -6.585 1.00 95.88 207 HIS A O 1
ATOM 1738 N N . ASP A 1 208 ? 5.738 -6.514 -7.183 1.00 95.81 208 ASP A N 1
ATOM 1739 C CA . ASP A 1 208 ? 5.942 -6.319 -8.624 1.00 95.81 208 ASP A CA 1
ATOM 1740 C C . ASP A 1 208 ? 5.537 -4.929 -9.125 1.00 95.81 208 ASP A C 1
ATOM 1742 O O . ASP A 1 208 ? 5.820 -4.615 -10.275 1.00 95.81 208 ASP A O 1
ATOM 1746 N N . GLY A 1 209 ? 4.896 -4.107 -8.290 1.00 97.06 209 GLY A N 1
ATOM 1747 C CA . GLY A 1 209 ? 4.501 -2.745 -8.624 1.00 97.06 209 GLY A CA 1
ATOM 1748 C C . GLY A 1 209 ? 3.178 -2.634 -9.379 1.00 97.06 209 GLY A C 1
ATOM 1749 O O . GLY A 1 209 ? 2.744 -1.515 -9.652 1.00 97.06 209 GLY A O 1
ATOM 1750 N N . PHE A 1 210 ? 2.514 -3.750 -9.712 1.00 98.56 210 PHE A N 1
ATOM 1751 C CA . PHE A 1 210 ? 1.264 -3.702 -10.468 1.00 98.56 210 PHE A CA 1
ATOM 1752 C C . PHE A 1 210 ? 0.099 -3.251 -9.580 1.00 98.56 210 PHE A C 1
ATOM 1754 O O . PHE A 1 210 ? -0.270 -3.934 -8.619 1.00 98.56 210 PHE A O 1
ATOM 1761 N N . SER A 1 211 ? -0.499 -2.107 -9.912 1.00 98.75 211 SER A N 1
ATOM 1762 C CA . SER A 1 211 ? -1.648 -1.565 -9.182 1.00 98.75 211 SER A CA 1
ATOM 1763 C C . SER A 1 211 ? -2.963 -2.190 -9.659 1.00 98.75 211 SER A C 1
ATOM 1765 O O . SER A 1 211 ? -3.379 -2.007 -10.801 1.00 98.75 211 SER A O 1
ATOM 1767 N N . MET A 1 212 ? -3.691 -2.846 -8.757 1.00 98.81 212 MET A N 1
ATOM 1768 C CA . MET A 1 212 ? -5.031 -3.411 -8.992 1.00 98.81 212 MET A CA 1
ATOM 1769 C C . MET A 1 212 ? -6.154 -2.351 -8.987 1.00 98.81 212 MET A C 1
ATOM 1771 O O . MET A 1 212 ? -7.336 -2.685 -8.944 1.00 98.81 212 MET A O 1
ATOM 1775 N N . PHE A 1 213 ? -5.783 -1.073 -9.016 1.00 98.88 213 PHE A N 1
ATOM 1776 C CA . PHE A 1 213 ? -6.653 0.096 -8.923 1.00 98.88 213 PHE A CA 1
ATOM 1777 C C . PHE A 1 213 ? -6.216 1.164 -9.933 1.00 98.88 213 PHE A C 1
ATOM 1779 O O . PHE A 1 213 ? -5.082 1.120 -10.420 1.00 98.88 213 PHE A O 1
ATOM 1786 N N . HIS A 1 214 ? -7.090 2.112 -10.276 1.00 98.69 214 HIS A N 1
ATOM 1787 C CA . HIS A 1 214 ? -6.719 3.230 -11.155 1.00 98.69 214 HIS A CA 1
ATOM 1788 C C . HIS A 1 214 ? -5.812 4.227 -10.433 1.00 98.69 214 HIS A C 1
ATOM 1790 O O . HIS A 1 214 ? -6.145 4.699 -9.350 1.00 98.69 214 HIS A O 1
ATOM 1796 N N . THR A 1 215 ? -4.692 4.602 -11.056 1.00 98.38 215 THR A N 1
ATOM 1797 C CA . THR A 1 215 ? -3.755 5.581 -10.488 1.00 98.38 215 THR A CA 1
ATOM 1798 C C . THR A 1 215 ? -3.313 6.589 -11.539 1.00 98.38 215 THR A C 1
ATOM 1800 O O . THR A 1 215 ? -2.942 6.248 -12.658 1.00 98.38 215 THR A O 1
ATOM 1803 N N . GLN A 1 216 ? -3.305 7.868 -11.182 1.00 97.25 216 GLN A N 1
ATOM 1804 C CA . GLN A 1 216 ? -2.832 8.929 -12.072 1.00 97.25 216 GLN A CA 1
ATOM 1805 C C . GLN A 1 216 ? -1.303 8.993 -12.115 1.00 97.25 216 GLN A C 1
ATOM 1807 O O . GLN A 1 216 ? -0.716 9.581 -13.028 1.00 97.25 216 GLN A O 1
ATOM 1812 N N . THR A 1 217 ? -0.637 8.372 -11.142 1.00 97.69 217 THR A N 1
ATOM 1813 C CA . THR A 1 217 ? 0.821 8.329 -11.077 1.00 97.69 217 THR A CA 1
ATOM 1814 C C . THR A 1 217 ? 1.398 7.521 -12.243 1.00 97.69 217 THR A C 1
ATOM 1816 O O . THR A 1 217 ? 0.816 6.534 -12.694 1.00 97.69 217 THR A O 1
ATOM 1819 N N . ARG A 1 218 ? 2.573 7.918 -12.748 1.00 97.62 218 ARG A N 1
ATOM 1820 C CA . ARG A 1 218 ? 3.232 7.258 -13.887 1.00 97.62 218 ARG A CA 1
ATOM 1821 C C . ARG A 1 218 ? 4.646 6.824 -13.526 1.00 97.62 218 ARG A C 1
ATOM 1823 O O . ARG A 1 218 ? 5.414 7.637 -13.020 1.00 97.62 218 ARG A O 1
ATOM 1830 N N . VAL A 1 219 ? 4.992 5.587 -13.866 1.00 97.69 219 VAL A N 1
ATOM 1831 C CA . VAL A 1 219 ? 6.362 5.066 -13.837 1.00 97.69 219 VAL A CA 1
ATOM 1832 C C . VAL A 1 219 ? 7.121 5.653 -15.014 1.00 97.69 219 VAL A C 1
ATOM 1834 O O . VAL A 1 219 ? 6.703 5.483 -16.165 1.00 97.69 219 VAL A O 1
ATOM 1837 N N . LYS A 1 220 ? 8.212 6.362 -14.715 1.00 96.69 220 LYS A N 1
ATOM 1838 C CA . LYS A 1 220 ? 9.022 7.076 -15.713 1.00 96.69 220 LYS A CA 1
ATOM 1839 C C . LYS A 1 220 ? 10.210 6.276 -16.218 1.00 96.69 220 LYS A C 1
ATOM 1841 O O . LYS A 1 220 ? 10.675 6.534 -17.326 1.00 96.69 220 LYS A O 1
ATOM 1846 N N . GLN A 1 221 ? 10.677 5.314 -15.435 1.00 94.62 221 GLN A N 1
ATOM 1847 C CA . GLN A 1 221 ? 11.807 4.464 -15.774 1.00 94.62 221 GLN A CA 1
ATOM 1848 C C . GLN A 1 221 ? 11.559 3.050 -15.256 1.00 94.62 221 GLN A C 1
ATOM 1850 O O . GLN A 1 221 ? 10.991 2.875 -14.180 1.00 94.62 221 GLN A O 1
ATOM 1855 N N . ARG A 1 222 ? 11.970 2.043 -16.024 1.00 94.06 222 ARG A N 1
ATOM 1856 C CA . ARG A 1 222 ? 11.850 0.630 -15.642 1.00 94.06 222 ARG A CA 1
ATOM 1857 C C . ARG A 1 222 ? 13.075 -0.163 -16.081 1.00 94.06 222 ARG A C 1
ATOM 1859 O O . ARG A 1 222 ? 13.871 0.311 -16.887 1.00 94.06 222 ARG A O 1
ATOM 1866 N N . ALA A 1 223 ? 13.189 -1.387 -15.578 1.00 91.19 223 ALA A N 1
ATOM 1867 C CA . ALA A 1 223 ? 14.249 -2.308 -15.969 1.00 91.19 223 ALA A CA 1
ATOM 1868 C C . ALA A 1 223 ? 14.040 -2.880 -17.388 1.00 91.19 223 ALA A C 1
ATOM 1870 O O . ALA A 1 223 ? 12.998 -3.484 -17.642 1.00 91.19 223 ALA A O 1
ATOM 1871 N N . ASN A 1 224 ? 15.046 -2.773 -18.261 1.00 92.81 224 ASN A N 1
ATOM 1872 C CA . ASN A 1 224 ? 15.148 -3.487 -19.536 1.00 92.81 224 ASN A CA 1
ATOM 1873 C C . ASN A 1 224 ? 16.077 -4.700 -19.394 1.00 92.81 224 ASN A C 1
ATOM 1875 O O . ASN A 1 224 ? 17.269 -4.629 -19.672 1.00 92.81 224 ASN A O 1
ATOM 1879 N N . TYR A 1 225 ? 15.533 -5.846 -18.990 1.00 89.25 225 TYR A N 1
ATOM 1880 C CA . TYR A 1 225 ? 16.350 -7.042 -18.752 1.00 89.25 225 TYR A CA 1
ATOM 1881 C C . TYR A 1 225 ? 16.989 -7.656 -20.007 1.00 89.25 225 TYR A C 1
ATOM 1883 O O . TYR A 1 225 ? 17.848 -8.528 -19.862 1.00 89.25 225 TYR A O 1
ATOM 1891 N N . LEU A 1 226 ? 16.579 -7.238 -21.211 1.00 90.62 226 LEU A N 1
ATOM 1892 C CA . LEU A 1 226 ? 17.130 -7.739 -22.473 1.00 90.62 226 LEU A CA 1
ATOM 1893 C C . LEU A 1 226 ? 18.358 -6.950 -22.948 1.00 90.62 226 LEU A C 1
ATOM 1895 O O . LEU A 1 226 ? 19.106 -7.465 -23.774 1.00 90.62 226 LEU A O 1
ATOM 1899 N N . ASP A 1 227 ? 18.578 -5.744 -22.420 1.00 89.56 227 ASP A N 1
ATOM 1900 C CA . ASP A 1 227 ? 19.765 -4.929 -22.685 1.00 89.56 227 ASP A CA 1
ATOM 1901 C C . ASP A 1 227 ? 20.498 -4.644 -21.363 1.00 89.56 227 ASP A C 1
ATOM 1903 O O . ASP A 1 227 ? 20.221 -3.650 -20.692 1.00 89.56 227 ASP A O 1
ATOM 1907 N N . PRO A 1 228 ? 21.419 -5.522 -20.931 1.00 80.12 228 PRO A N 1
ATOM 1908 C CA . PRO A 1 228 ? 22.141 -5.325 -19.679 1.00 80.12 228 PRO A CA 1
ATOM 1909 C C . PRO A 1 228 ? 23.115 -4.138 -19.714 1.00 80.12 228 PRO A C 1
ATOM 1911 O O . PRO A 1 228 ? 23.507 -3.675 -18.644 1.00 80.12 228 PRO A O 1
ATOM 1914 N N . GLU A 1 229 ? 23.507 -3.644 -20.895 1.00 82.69 229 GLU A N 1
ATOM 1915 C CA . GLU A 1 229 ? 24.349 -2.444 -21.025 1.00 82.69 229 GLU A CA 1
ATOM 1916 C C . GLU A 1 229 ? 23.529 -1.172 -20.764 1.00 82.69 229 GLU A C 1
ATOM 1918 O O . GLU A 1 229 ? 24.029 -0.223 -20.158 1.00 82.69 229 GLU A O 1
ATOM 1923 N N . HIS A 1 230 ? 22.241 -1.193 -21.126 1.00 88.19 230 HIS A N 1
ATOM 1924 C CA . HIS A 1 230 ? 21.269 -0.124 -20.882 1.00 88.19 230 HIS A CA 1
ATOM 1925 C C . HIS A 1 230 ? 20.065 -0.643 -20.080 1.00 88.19 230 HIS A C 1
ATOM 1927 O O . HIS A 1 230 ? 18.909 -0.538 -20.489 1.00 88.19 230 HIS A O 1
ATOM 1933 N N . ILE A 1 231 ? 20.346 -1.193 -18.895 1.00 87.12 231 ILE A N 1
ATOM 1934 C CA . ILE A 1 231 ? 19.371 -1.904 -18.049 1.00 87.12 231 ILE A CA 1
ATOM 1935 C C . ILE A 1 231 ? 18.206 -1.027 -17.550 1.00 87.12 231 ILE A C 1
ATOM 1937 O O . ILE A 1 231 ? 17.224 -1.562 -17.045 1.00 87.12 231 ILE A O 1
ATOM 1941 N N . ILE A 1 232 ? 18.279 0.302 -17.667 1.00 91.50 232 ILE A N 1
ATOM 1942 C CA . ILE A 1 232 ? 17.170 1.216 -17.364 1.00 91.50 232 ILE A CA 1
ATOM 1943 C C . ILE A 1 232 ? 16.693 1.862 -18.662 1.00 91.50 232 ILE A C 1
ATOM 1945 O O . ILE A 1 232 ? 17.474 2.492 -19.372 1.00 91.50 232 ILE A O 1
ATOM 1949 N N . GLU A 1 233 ? 15.393 1.763 -18.931 1.00 93.75 233 GLU A N 1
ATOM 1950 C CA . GLU A 1 233 ? 14.747 2.389 -20.084 1.00 93.75 233 GLU A CA 1
ATOM 1951 C C . GLU A 1 233 ? 13.608 3.333 -19.659 1.00 93.75 233 GLU A C 1
ATOM 1953 O O . GLU A 1 233 ? 12.961 3.109 -18.626 1.00 93.75 233 GLU A O 1
ATOM 1958 N N . PRO A 1 234 ? 13.323 4.395 -20.441 1.00 96.12 234 PRO A N 1
ATOM 1959 C CA . PRO A 1 234 ? 12.186 5.264 -20.180 1.00 96.12 234 PRO A CA 1
ATOM 1960 C C . PRO A 1 234 ? 10.858 4.518 -20.349 1.00 96.12 234 PRO A C 1
ATOM 1962 O O . PRO A 1 234 ? 10.664 3.713 -21.257 1.00 96.12 234 PRO A O 1
ATOM 1965 N N . CYS A 1 235 ? 9.903 4.850 -19.490 1.00 93.81 235 CYS A N 1
ATOM 1966 C CA . CYS A 1 235 ? 8.547 4.319 -19.484 1.00 93.81 235 CYS A CA 1
ATOM 1967 C C . CYS A 1 235 ? 7.552 5.467 -19.248 1.00 93.81 235 CYS A C 1
ATOM 1969 O O . CYS A 1 235 ? 7.903 6.539 -18.756 1.00 93.81 235 CYS A O 1
ATOM 1971 N N . ASN A 1 236 ? 6.292 5.274 -19.629 1.00 95.44 236 ASN A N 1
ATOM 1972 C CA . ASN A 1 236 ? 5.213 6.191 -19.266 1.00 95.44 236 ASN A CA 1
ATOM 1973 C C . ASN A 1 236 ? 3.899 5.424 -19.096 1.00 95.44 236 ASN A C 1
ATOM 1975 O O . ASN A 1 236 ? 2.934 5.644 -19.826 1.00 95.44 236 ASN A O 1
ATOM 1979 N N . LEU A 1 237 ? 3.896 4.495 -18.145 1.00 96.12 237 LEU A N 1
ATOM 1980 C CA . LEU A 1 237 ? 2.746 3.663 -17.796 1.00 96.12 237 LEU A CA 1
ATOM 1981 C C . LEU A 1 237 ? 2.326 3.950 -16.363 1.00 96.12 237 LEU A C 1
ATOM 1983 O O . LEU A 1 237 ? 3.162 4.294 -15.527 1.00 96.12 237 LEU A O 1
ATOM 1987 N N . ALA A 1 238 ? 1.041 3.789 -16.067 1.00 97.56 238 ALA A N 1
ATOM 1988 C CA . ALA A 1 238 ? 0.621 3.682 -14.677 1.00 97.56 238 ALA A CA 1
ATOM 1989 C C . ALA A 1 238 ? 1.128 2.372 -14.065 1.00 97.56 238 ALA A C 1
ATOM 1991 O O . ALA A 1 238 ? 1.422 2.327 -12.871 1.00 97.56 238 ALA A O 1
ATOM 1992 N N . TYR A 1 239 ? 1.264 1.350 -14.919 1.00 98.25 239 TYR A N 1
ATOM 1993 C CA . TYR A 1 239 ? 1.475 -0.047 -14.573 1.00 98.25 239 TYR A CA 1
ATOM 1994 C C . TYR A 1 239 ? 0.374 -0.525 -13.625 1.00 98.25 239 TYR A C 1
ATOM 1996 O O . TYR A 1 239 ? 0.604 -0.959 -12.497 1.00 98.25 239 TYR A O 1
ATOM 2004 N N . SER A 1 240 ? -0.861 -0.349 -14.094 1.00 98.56 240 SER A N 1
ATOM 2005 C CA . SER A 1 240 ? -2.076 -0.576 -13.321 1.00 98.56 240 SER A CA 1
ATOM 2006 C C . SER A 1 240 ? -3.132 -1.327 -14.133 1.00 98.56 240 SER A C 1
ATOM 2008 O O . SER A 1 240 ? -2.974 -1.579 -15.332 1.00 98.56 240 SER A O 1
ATOM 2010 N N . ILE A 1 241 ? -4.261 -1.633 -13.493 1.00 98.19 241 ILE A N 1
ATOM 2011 C CA . ILE A 1 241 ? -5.441 -2.205 -14.146 1.00 98.19 241 ILE A CA 1
ATOM 2012 C C . ILE A 1 241 ? -5.950 -1.342 -15.318 1.00 98.19 241 ILE A C 1
ATOM 2014 O O . ILE A 1 241 ? -6.527 -1.878 -16.268 1.00 98.19 241 ILE A O 1
ATOM 2018 N N . GLU A 1 242 ? -5.667 -0.032 -15.319 1.00 97.19 242 GLU A N 1
ATOM 2019 C CA . GLU A 1 242 ? -6.013 0.893 -16.407 1.00 97.19 242 GLU A CA 1
ATOM 2020 C C . GLU A 1 242 ? -5.242 0.600 -17.701 1.00 97.19 242 GLU A C 1
ATOM 2022 O O . GLU A 1 242 ? -5.720 0.931 -18.783 1.00 97.19 242 GLU A O 1
ATOM 2027 N N . ASP A 1 243 ? -4.080 -0.052 -17.614 1.00 98.00 243 ASP A N 1
ATOM 2028 C CA . ASP A 1 243 ? -3.228 -0.397 -18.755 1.00 98.00 243 ASP A CA 1
ATOM 2029 C C . ASP A 1 243 ? -3.587 -1.771 -19.356 1.00 98.00 243 ASP A C 1
ATOM 2031 O O . ASP A 1 243 ? -3.068 -2.154 -20.403 1.00 98.00 243 ASP A O 1
ATOM 2035 N N . THR A 1 244 ? -4.523 -2.502 -18.744 1.00 98.62 244 THR A N 1
ATOM 2036 C CA . THR A 1 244 ? -4.928 -3.861 -19.155 1.00 98.62 244 THR A CA 1
ATOM 2037 C C . THR A 1 244 ? -6.115 -3.864 -20.127 1.00 98.62 244 THR A C 1
ATOM 2039 O O . THR A 1 244 ? -6.778 -2.836 -20.270 1.00 98.62 244 THR A O 1
ATOM 2042 N N . PRO A 1 245 ? -6.452 -4.992 -20.781 1.00 98.62 245 PRO A N 1
ATOM 2043 C CA . PRO A 1 245 ? -7.733 -5.143 -21.475 1.00 98.62 245 PRO A CA 1
ATOM 2044 C C . PRO A 1 245 ? -8.960 -5.060 -20.553 1.00 98.62 245 PRO A C 1
ATOM 2046 O O . PRO A 1 245 ? -10.028 -4.674 -21.019 1.00 98.62 245 PRO A O 1
ATOM 2049 N N . PHE A 1 246 ? -8.820 -5.394 -19.262 1.00 98.44 246 PHE A N 1
ATOM 2050 C CA . PHE A 1 246 ? -9.941 -5.428 -18.318 1.00 98.44 246 PHE A CA 1
ATOM 2051 C C . PHE A 1 246 ? -10.512 -4.042 -18.006 1.00 98.44 246 PHE A C 1
ATOM 2053 O O . PHE A 1 246 ? -11.729 -3.886 -17.933 1.00 98.44 246 PHE A O 1
ATOM 2060 N N . LYS A 1 247 ? -9.632 -3.044 -17.822 1.00 97.44 247 LYS A N 1
ATOM 2061 C CA . LYS A 1 247 ? -9.908 -1.615 -17.542 1.00 97.44 247 LYS A CA 1
ATOM 2062 C C . LYS A 1 247 ? -10.751 -1.283 -16.302 1.00 97.44 247 LYS A C 1
ATOM 2064 O O . LYS A 1 247 ? -10.661 -0.156 -15.824 1.00 97.44 247 LYS A O 1
ATOM 2069 N N . ARG A 1 248 ? -11.559 -2.204 -15.783 1.00 98.38 248 ARG A N 1
ATOM 2070 C CA . ARG A 1 248 ? -12.377 -2.057 -14.573 1.00 98.38 248 ARG A CA 1
ATOM 2071 C C . ARG A 1 248 ? -11.493 -1.899 -13.337 1.00 98.38 248 ARG A C 1
ATOM 2073 O O . ARG A 1 248 ? -10.517 -2.627 -13.184 1.00 98.38 248 ARG A O 1
ATOM 2080 N N . ASP A 1 249 ? -11.833 -0.954 -12.465 1.00 98.69 249 ASP A N 1
ATOM 2081 C CA . ASP A 1 249 ? -11.110 -0.741 -11.208 1.00 98.69 249 ASP A CA 1
ATOM 2082 C C . ASP A 1 249 ? -11.553 -1.785 -10.170 1.00 98.69 249 ASP A C 1
ATOM 2084 O O . ASP A 1 249 ? -12.613 -1.666 -9.552 1.00 98.69 249 ASP A O 1
ATOM 2088 N N . ILE A 1 250 ? -10.732 -2.824 -9.996 1.00 98.81 250 ILE A N 1
ATOM 2089 C CA . ILE A 1 250 ? -11.017 -3.960 -9.111 1.00 98.81 250 ILE A CA 1
ATOM 2090 C C . ILE A 1 250 ? -11.129 -3.511 -7.653 1.00 98.81 250 ILE A C 1
ATOM 2092 O O . ILE A 1 250 ? -12.061 -3.919 -6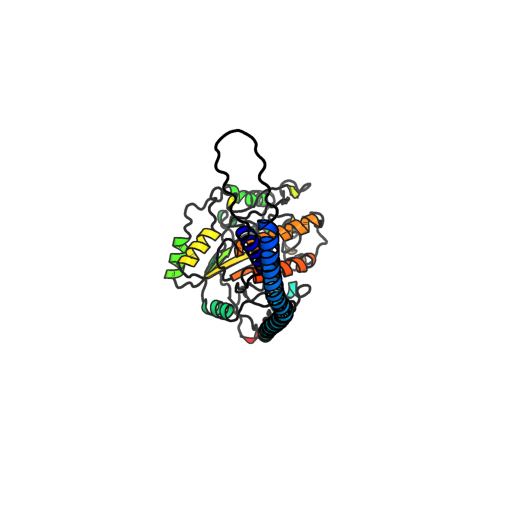.960 1.00 98.81 250 ILE A O 1
ATOM 2096 N N . VAL A 1 251 ? -10.213 -2.659 -7.180 1.00 98.88 251 VAL A N 1
ATOM 2097 C CA . VAL A 1 251 ? -10.260 -2.157 -5.799 1.00 98.88 251 VAL A CA 1
ATOM 2098 C C . VAL A 1 251 ? -11.518 -1.324 -5.583 1.00 98.88 251 VAL A C 1
ATOM 2100 O O . VAL A 1 251 ? -12.173 -1.483 -4.556 1.00 98.88 251 VAL A O 1
ATOM 2103 N N . LYS A 1 252 ? -11.919 -0.500 -6.559 1.00 98.88 252 LYS A N 1
ATOM 2104 C CA . LYS A 1 252 ? -13.170 0.262 -6.473 1.00 98.88 252 LYS A CA 1
ATOM 2105 C C . LYS A 1 252 ? -14.388 -0.640 -6.367 1.00 98.88 252 LYS A C 1
ATOM 2107 O O . LYS A 1 252 ? -15.211 -0.429 -5.481 1.00 98.88 252 LYS A O 1
ATOM 2112 N N . GLU A 1 253 ? -14.496 -1.642 -7.232 1.00 98.88 253 GLU A N 1
ATOM 2113 C CA . GLU A 1 253 ? -15.628 -2.567 -7.207 1.00 98.88 253 GLU A CA 1
ATOM 2114 C C . GLU A 1 253 ? -15.699 -3.353 -5.888 1.00 98.88 253 GLU A C 1
ATOM 2116 O O . GLU A 1 253 ? -16.786 -3.499 -5.325 1.00 98.88 253 GLU A O 1
ATOM 2121 N N . LEU A 1 254 ? -14.553 -3.791 -5.348 1.00 98.94 254 LEU A N 1
ATOM 2122 C CA . LEU A 1 254 ? -14.478 -4.456 -4.042 1.00 98.94 254 LEU A CA 1
ATOM 2123 C C . LEU A 1 254 ? -14.886 -3.526 -2.897 1.00 98.94 254 LEU A C 1
ATOM 2125 O O . LEU A 1 254 ? -15.696 -3.926 -2.062 1.00 98.94 254 LEU A O 1
ATOM 2129 N N . CYS A 1 255 ? -14.370 -2.295 -2.856 1.00 98.94 255 CYS A N 1
ATOM 2130 C CA . CYS A 1 255 ? -14.723 -1.318 -1.824 1.00 98.94 255 CYS A CA 1
ATOM 2131 C C . CYS A 1 255 ? -16.217 -0.968 -1.868 1.00 98.94 255 CYS A C 1
ATOM 2133 O O . CYS A 1 255 ? -16.894 -1.035 -0.841 1.00 98.94 255 CYS A O 1
ATOM 2135 N N . ASP A 1 256 ? -16.755 -0.681 -3.058 1.00 98.94 256 ASP A N 1
ATOM 2136 C CA . ASP A 1 256 ? -18.168 -0.339 -3.239 1.00 98.94 256 ASP A CA 1
ATOM 2137 C C . ASP A 1 256 ? -19.083 -1.511 -2.814 1.00 98.94 256 ASP A C 1
ATOM 2139 O O . ASP A 1 256 ? -20.104 -1.302 -2.151 1.00 98.94 256 ASP A O 1
ATOM 2143 N N . ALA A 1 257 ? -18.728 -2.757 -3.157 1.00 98.88 257 ALA A N 1
ATOM 2144 C CA . ALA A 1 257 ? -19.471 -3.951 -2.742 1.00 98.88 257 ALA A CA 1
ATOM 2145 C C . ALA A 1 257 ? -19.352 -4.230 -1.231 1.00 98.88 257 ALA A C 1
ATOM 2147 O O . ALA A 1 257 ? -20.323 -4.655 -0.593 1.00 98.88 257 ALA A O 1
ATOM 2148 N N . ALA A 1 258 ? -18.186 -3.968 -0.640 1.00 98.81 258 ALA A N 1
ATOM 2149 C CA . ALA A 1 258 ? -17.938 -4.155 0.783 1.00 98.81 258 ALA A CA 1
ATOM 2150 C C . ALA A 1 258 ? -18.726 -3.157 1.635 1.00 98.81 258 ALA A C 1
ATOM 2152 O O . ALA A 1 258 ? -19.384 -3.560 2.598 1.00 98.81 258 ALA A O 1
ATOM 2153 N N . HIS A 1 259 ? -18.760 -1.879 1.238 1.00 98.75 259 HIS A N 1
ATOM 2154 C CA . HIS A 1 259 ? -19.565 -0.853 1.908 1.00 98.75 259 HIS A CA 1
ATOM 2155 C C . HIS A 1 259 ? -21.053 -1.202 1.913 1.00 98.75 259 HIS A C 1
ATOM 2157 O O . HIS A 1 259 ? -21.702 -1.071 2.949 1.00 98.75 259 HIS A O 1
ATOM 2163 N N . LYS A 1 260 ? -21.589 -1.708 0.793 1.00 98.44 260 LYS A N 1
ATOM 2164 C CA . LYS A 1 260 ? -22.988 -2.174 0.710 1.00 98.44 26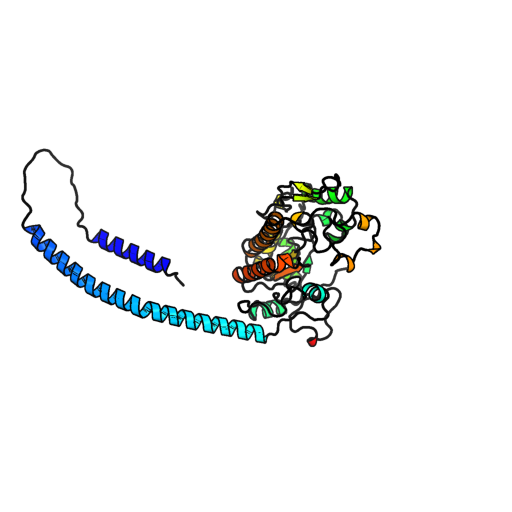0 LYS A CA 1
ATOM 2165 C C . LYS A 1 260 ? -23.279 -3.333 1.662 1.00 98.44 260 LYS A C 1
ATOM 2167 O O . LYS A 1 260 ? -24.390 -3.449 2.175 1.00 98.44 260 LYS A O 1
ATOM 2172 N N . ASN A 1 261 ? -22.293 -4.197 1.888 1.00 98.06 261 ASN A N 1
ATOM 2173 C CA . ASN A 1 261 ? -22.448 -5.396 2.703 1.00 98.06 261 ASN A CA 1
ATOM 2174 C C . ASN A 1 261 ? -22.044 -5.225 4.171 1.00 98.06 261 ASN A C 1
ATOM 2176 O O . ASN A 1 261 ? -22.293 -6.137 4.958 1.00 98.06 261 ASN A O 1
ATOM 2180 N N . GLY A 1 262 ? -21.479 -4.075 4.550 1.00 97.38 262 GLY A N 1
ATOM 2181 C CA . GLY A 1 262 ? -20.964 -3.839 5.899 1.00 97.38 262 GLY A CA 1
ATOM 2182 C C . GLY A 1 262 ? -19.689 -4.629 6.209 1.00 97.38 262 GLY A C 1
ATOM 2183 O O . GLY A 1 262 ? -19.414 -4.894 7.376 1.00 97.38 262 GLY A O 1
ATOM 2184 N N . ILE A 1 263 ? -18.927 -5.012 5.181 1.00 98.50 263 ILE A N 1
ATOM 2185 C CA . ILE A 1 263 ? -17.644 -5.710 5.317 1.00 98.50 263 ILE A CA 1
ATOM 2186 C C . ILE A 1 263 ? -16.532 -4.664 5.409 1.00 98.50 263 ILE A C 1
ATOM 2188 O O . ILE A 1 263 ? -16.497 -3.721 4.619 1.00 98.50 263 ILE A O 1
ATOM 2192 N N . LYS A 1 264 ? -15.619 -4.823 6.371 1.00 98.69 264 LYS A N 1
ATOM 2193 C CA . LYS A 1 264 ? -14.482 -3.911 6.536 1.00 98.69 264 LYS A CA 1
ATOM 2194 C C . LYS A 1 264 ? -13.414 -4.130 5.474 1.00 98.69 264 LYS A C 1
ATOM 2196 O O . LYS A 1 264 ? -13.177 -5.258 5.039 1.00 98.69 264 LYS A O 1
ATOM 2201 N N . ILE A 1 265 ? -12.736 -3.048 5.115 1.00 98.88 265 ILE A N 1
ATOM 2202 C CA . ILE A 1 265 ? -11.761 -3.030 4.024 1.00 98.88 265 ILE A CA 1
ATOM 2203 C C . ILE A 1 265 ? -10.347 -2.891 4.591 1.00 98.88 265 ILE A C 1
ATOM 2205 O O . ILE A 1 265 ? -10.041 -1.893 5.244 1.00 98.88 265 ILE A O 1
ATOM 2209 N N . ASP A 1 266 ? -9.489 -3.871 4.306 1.00 98.62 266 ASP A N 1
ATOM 2210 C CA . ASP A 1 266 ? -8.036 -3.805 4.483 1.00 98.62 266 ASP A CA 1
ATOM 2211 C C . ASP A 1 266 ? -7.355 -3.778 3.106 1.00 98.62 266 ASP A C 1
ATOM 2213 O O . ASP A 1 266 ? -7.417 -4.743 2.343 1.00 98.62 266 ASP A O 1
ATOM 2217 N N . LEU A 1 267 ? -6.719 -2.664 2.744 1.00 98.81 267 LEU A N 1
ATOM 2218 C CA . LEU A 1 267 ? -5.964 -2.587 1.492 1.00 98.81 267 LEU A CA 1
ATOM 2219 C C . LEU A 1 267 ? -4.488 -2.844 1.777 1.00 98.81 267 LEU A C 1
ATOM 2221 O O . LEU A 1 267 ? -3.806 -2.039 2.413 1.00 98.81 267 LEU A O 1
ATOM 2225 N N . TYR A 1 268 ? -3.989 -3.971 1.278 1.00 98.62 268 TYR A N 1
ATOM 2226 C CA . TYR A 1 268 ? -2.568 -4.275 1.291 1.00 98.62 268 TYR A CA 1
ATOM 2227 C C . TYR A 1 268 ? -1.845 -3.407 0.272 1.00 98.62 268 TYR A C 1
ATOM 2229 O O . TYR A 1 268 ? -2.206 -3.408 -0.906 1.00 98.62 268 TYR A O 1
ATOM 2237 N N . PHE A 1 269 ? -0.790 -2.730 0.715 1.00 98.69 269 PHE A N 1
ATOM 2238 C CA . PHE A 1 269 ? 0.032 -1.881 -0.131 1.00 98.69 269 PHE A CA 1
ATOM 2239 C C . PHE A 1 269 ? 1.514 -2.160 0.097 1.00 98.69 269 PHE A C 1
ATOM 2241 O O . PHE A 1 269 ? 2.042 -1.998 1.198 1.00 98.69 269 PHE A O 1
ATOM 2248 N N . SER A 1 270 ? 2.209 -2.544 -0.966 1.00 97.56 270 SER A N 1
ATOM 2249 C CA . SER A 1 270 ? 3.644 -2.763 -0.896 1.00 97.56 270 SER A CA 1
ATOM 2250 C C . SER A 1 270 ? 4.438 -1.457 -0.934 1.00 97.56 270 SER A C 1
ATOM 2252 O O . SER A 1 270 ? 4.226 -0.628 -1.821 1.00 97.56 270 SER A O 1
ATOM 2254 N N . HIS A 1 271 ? 5.388 -1.285 -0.005 1.00 95.31 271 HIS A N 1
ATOM 2255 C CA . HIS A 1 271 ? 6.427 -0.266 -0.165 1.00 95.31 271 HIS A CA 1
ATOM 2256 C C . HIS A 1 271 ? 7.308 -0.568 -1.393 1.00 95.31 271 HIS A C 1
ATOM 2258 O O . HIS A 1 271 ? 7.488 0.342 -2.203 1.00 95.31 271 HIS A O 1
ATOM 2264 N N . PRO A 1 272 ? 7.796 -1.814 -1.582 1.00 91.88 272 PRO A N 1
ATOM 2265 C CA . PRO A 1 272 ? 8.462 -2.214 -2.808 1.00 91.88 272 PRO A CA 1
ATOM 2266 C C . PRO A 1 272 ? 7.663 -2.013 -4.085 1.00 91.88 272 PRO A C 1
ATOM 2268 O O . PRO A 1 272 ? 6.480 -2.341 -4.167 1.00 91.88 272 PRO A O 1
ATOM 2271 N N . ASP A 1 273 ? 8.374 -1.536 -5.099 1.00 94.56 273 ASP A N 1
ATOM 2272 C CA . ASP A 1 273 ? 7.893 -1.402 -6.466 1.00 94.56 273 ASP A CA 1
ATOM 2273 C C . ASP A 1 273 ? 9.010 -1.863 -7.413 1.00 94.56 273 ASP A C 1
ATOM 2275 O O . ASP A 1 273 ? 9.908 -1.109 -7.762 1.00 94.56 273 ASP A O 1
ATOM 2279 N N . TRP A 1 274 ? 9.025 -3.152 -7.755 1.00 93.19 274 TRP A N 1
ATOM 2280 C CA . TRP A 1 274 ? 10.075 -3.768 -8.578 1.00 93.19 274 TRP A CA 1
ATOM 2281 C C . TRP A 1 274 ? 9.942 -3.470 -10.077 1.00 93.19 274 TRP A C 1
ATOM 2283 O O . TRP A 1 274 ? 10.777 -3.925 -10.870 1.00 93.19 274 TRP A O 1
ATOM 2293 N N . TYR A 1 275 ? 8.883 -2.767 -10.476 1.00 95.06 275 TYR A N 1
ATOM 2294 C CA . TYR A 1 275 ? 8.703 -2.278 -11.835 1.00 95.06 275 TYR A CA 1
ATOM 2295 C C . TYR A 1 275 ? 9.268 -0.863 -11.995 1.00 95.06 275 TYR A C 1
ATOM 2297 O O . TYR A 1 275 ? 9.895 -0.577 -13.017 1.00 95.06 275 TYR A O 1
ATOM 2305 N N . ASP A 1 276 ? 9.090 -0.002 -10.989 1.00 94.88 276 ASP A N 1
ATOM 2306 C CA . ASP A 1 276 ? 9.667 1.342 -10.961 1.00 94.88 276 ASP A CA 1
ATOM 2307 C C . ASP A 1 276 ? 11.171 1.311 -10.649 1.00 94.88 276 ASP A C 1
ATOM 2309 O O . ASP A 1 276 ? 11.595 0.984 -9.539 1.00 94.88 276 ASP A O 1
ATOM 2313 N N . ALA A 1 277 ? 11.999 1.692 -11.627 1.00 92.94 277 ALA A N 1
ATOM 2314 C CA . ALA A 1 277 ? 13.447 1.747 -11.438 1.00 92.94 277 ALA A CA 1
ATOM 2315 C C . ALA A 1 277 ? 13.864 2.752 -10.345 1.00 92.94 277 ALA A C 1
ATOM 2317 O O . ALA A 1 277 ? 14.942 2.599 -9.766 1.00 92.94 277 ALA A O 1
ATOM 2318 N N . ASP A 1 278 ? 13.015 3.732 -10.011 1.00 92.50 278 ASP A N 1
ATOM 2319 C CA . ASP A 1 278 ? 13.288 4.721 -8.968 1.00 92.50 278 ASP A CA 1
ATOM 2320 C C . ASP A 1 278 ? 13.182 4.132 -7.535 1.00 92.50 278 ASP A C 1
ATOM 2322 O O . ASP A 1 278 ? 13.563 4.819 -6.593 1.00 92.50 278 ASP A O 1
ATOM 2326 N N . PHE A 1 279 ? 12.722 2.886 -7.310 1.00 87.75 279 PHE A N 1
ATOM 2327 C CA . PHE A 1 279 ? 12.614 2.263 -5.966 1.00 87.75 279 PHE A CA 1
ATOM 2328 C C . PHE A 1 279 ? 13.957 1.754 -5.381 1.00 87.75 279 PHE A C 1
ATOM 2330 O O . PHE A 1 279 ? 14.105 1.593 -4.165 1.00 87.75 279 PHE A O 1
ATOM 2337 N N . ARG A 1 280 ? 14.963 1.508 -6.229 1.00 83.06 280 ARG A N 1
ATOM 2338 C CA . ARG A 1 280 ? 16.278 0.924 -5.879 1.00 83.06 280 ARG A CA 1
ATOM 2339 C C . ARG A 1 280 ? 17.015 1.623 -4.719 1.00 83.06 280 ARG A C 1
ATOM 2341 O O . ARG A 1 280 ? 16.924 2.835 -4.589 1.00 83.06 280 ARG A O 1
ATOM 2348 N N . PRO A 1 281 ? 17.842 0.928 -3.917 1.00 70.62 281 PRO A N 1
ATOM 2349 C CA . PRO A 1 281 ? 18.147 -0.504 -3.936 1.00 70.62 281 PRO A CA 1
ATOM 2350 C C . PRO A 1 281 ? 17.421 -1.304 -2.831 1.00 70.62 281 PRO A C 1
ATOM 2352 O O . PRO A 1 281 ? 17.849 -2.406 -2.492 1.00 70.62 281 PRO A O 1
ATOM 2355 N N . TYR A 1 282 ? 16.362 -0.769 -2.214 1.00 73.56 282 TYR A N 1
ATOM 2356 C CA . TYR A 1 282 ? 15.771 -1.369 -1.007 1.00 73.56 282 TYR A CA 1
ATOM 2357 C C . TYR A 1 282 ? 15.032 -2.687 -1.274 1.00 73.56 282 TYR A C 1
ATOM 2359 O O . TYR A 1 282 ? 14.530 -2.925 -2.366 1.00 73.56 282 TYR A O 1
ATOM 2367 N N . ASN A 1 283 ? 14.917 -3.527 -0.237 1.00 71.62 283 ASN A N 1
ATOM 2368 C CA . ASN A 1 283 ? 14.017 -4.691 -0.180 1.00 71.62 283 ASN A CA 1
ATOM 2369 C C . ASN A 1 283 ? 14.026 -5.586 -1.422 1.00 71.62 283 ASN A C 1
ATOM 2371 O O . ASN A 1 283 ? 13.028 -5.697 -2.139 1.00 71.62 283 ASN A O 1
ATOM 2375 N N . TYR A 1 284 ? 15.159 -6.264 -1.628 1.00 72.88 284 TYR A N 1
ATOM 2376 C CA . TYR A 1 284 ? 15.324 -7.264 -2.684 1.00 72.88 284 TYR A CA 1
ATOM 2377 C C . TYR A 1 284 ? 15.068 -6.693 -4.090 1.00 72.88 284 TYR A C 1
ATOM 2379 O O . TYR A 1 284 ? 14.544 -7.383 -4.958 1.00 72.88 284 TYR A O 1
ATOM 2387 N N . HIS A 1 285 ? 15.419 -5.422 -4.319 1.00 75.88 285 HIS A N 1
ATOM 2388 C CA . HIS A 1 285 ? 15.239 -4.763 -5.611 1.00 75.88 285 HIS A CA 1
ATOM 2389 C C . HIS A 1 285 ? 15.872 -5.580 -6.759 1.00 75.88 285 HIS A C 1
ATOM 2391 O O . HIS A 1 285 ? 17.022 -6.001 -6.632 1.00 75.88 285 HIS A O 1
ATOM 2397 N N . PRO A 1 286 ? 15.199 -5.790 -7.907 1.00 74.06 286 PRO A N 1
ATOM 2398 C CA . PRO A 1 286 ? 15.699 -6.677 -8.961 1.00 74.06 286 PRO A CA 1
ATOM 2399 C C . PRO A 1 286 ? 16.869 -6.105 -9.778 1.00 74.06 286 PRO A C 1
ATOM 2401 O O . PRO A 1 286 ? 17.610 -6.879 -10.375 1.00 74.06 286 PRO A O 1
ATOM 2404 N N . LEU A 1 287 ? 17.072 -4.781 -9.793 1.00 74.69 287 LEU A N 1
ATOM 2405 C CA . LEU A 1 287 ? 18.272 -4.120 -10.355 1.00 74.69 287 LEU A CA 1
ATOM 2406 C C . LEU A 1 287 ? 19.520 -4.275 -9.454 1.00 74.69 287 LEU A C 1
ATOM 2408 O O . LEU A 1 287 ? 20.357 -3.380 -9.351 1.00 74.69 287 LEU A O 1
ATOM 2412 N N . THR A 1 288 ? 19.630 -5.418 -8.780 1.00 61.72 288 THR A N 1
ATOM 2413 C CA . THR A 1 288 ? 20.755 -5.816 -7.930 1.00 61.72 288 THR A CA 1
ATOM 2414 C C . THR A 1 288 ? 21.480 -7.012 -8.556 1.00 61.72 288 THR A C 1
ATOM 2416 O O . THR A 1 288 ? 21.028 -7.620 -9.516 1.00 61.72 288 THR A O 1
ATOM 2419 N N . THR A 1 289 ? 22.681 -7.292 -8.072 1.00 48.41 289 THR A N 1
ATOM 2420 C CA . THR A 1 289 ? 23.849 -7.593 -8.920 1.00 48.41 289 THR A CA 1
ATOM 2421 C C . THR A 1 289 ? 23.928 -8.809 -9.815 1.00 48.41 289 THR A C 1
ATOM 2423 O O . THR A 1 289 ? 23.325 -9.836 -9.513 1.00 48.41 289 THR A O 1
ATOM 2426 N N . PRO A 1 290 ? 24.825 -8.771 -10.835 1.00 39.94 290 PRO A N 1
ATOM 2427 C CA . PRO A 1 290 ? 25.099 -9.929 -11.681 1.00 39.94 290 PRO A CA 1
ATOM 2428 C C . PRO A 1 290 ? 25.569 -11.136 -10.854 1.00 39.94 290 PRO A C 1
ATOM 2430 O O . PRO A 1 290 ? 25.340 -12.281 -11.242 1.00 39.94 290 PRO A O 1
ATOM 2433 N N . SER A 1 291 ? 26.170 -10.903 -9.676 1.00 38.69 291 SER A N 1
ATOM 2434 C CA . SER A 1 291 ? 26.647 -11.978 -8.808 1.00 38.69 291 SER A CA 1
ATOM 2435 C C . SER A 1 291 ? 25.537 -12.786 -8.136 1.00 38.69 291 SER A C 1
ATOM 2437 O O . SER A 1 291 ? 25.861 -13.859 -7.653 1.00 38.69 291 SER A O 1
ATOM 2439 N N . LEU A 1 292 ? 24.275 -12.338 -8.086 1.00 37.16 292 LEU A N 1
ATOM 2440 C CA . LEU A 1 292 ? 23.167 -13.117 -7.496 1.00 37.16 292 LEU A CA 1
ATOM 2441 C C . LEU A 1 292 ? 22.713 -14.264 -8.403 1.00 37.16 292 LEU A C 1
ATOM 2443 O O . LEU A 1 292 ? 22.351 -15.329 -7.915 1.00 37.16 292 LEU A O 1
ATOM 2447 N N . LYS A 1 293 ? 22.814 -14.085 -9.727 1.00 43.06 293 LYS A N 1
ATOM 2448 C CA . LYS A 1 293 ? 22.604 -15.166 -10.706 1.00 43.06 293 LYS A CA 1
ATOM 2449 C C . LYS A 1 293 ? 23.726 -16.214 -10.639 1.00 43.06 293 LYS A C 1
ATOM 2451 O O . LYS A 1 293 ? 23.501 -17.371 -10.976 1.00 43.06 293 LYS A O 1
ATOM 2456 N N . ALA A 1 294 ? 24.917 -15.805 -10.195 1.00 40.09 294 ALA A N 1
ATOM 2457 C CA . ALA A 1 294 ? 26.099 -16.654 -10.049 1.00 40.09 294 ALA A CA 1
ATOM 2458 C C . ALA A 1 294 ? 26.319 -17.201 -8.619 1.00 40.09 294 ALA A C 1
ATOM 2460 O O . ALA A 1 294 ? 27.089 -18.141 -8.460 1.00 40.09 294 ALA A O 1
ATOM 2461 N N . ASN A 1 295 ? 25.669 -16.634 -7.592 1.00 42.66 295 ASN A N 1
ATOM 2462 C CA . ASN A 1 295 ? 25.837 -16.979 -6.171 1.00 42.66 295 ASN A CA 1
ATOM 2463 C C . ASN A 1 295 ? 24.488 -16.906 -5.420 1.00 42.66 295 ASN A C 1
ATOM 2465 O O . ASN A 1 295 ? 24.276 -15.998 -4.612 1.00 42.66 295 ASN A O 1
ATOM 2469 N N . PRO A 1 296 ? 23.552 -17.836 -5.678 1.00 47.12 296 PRO A N 1
ATOM 2470 C CA . PRO A 1 296 ? 22.226 -17.851 -5.047 1.00 47.12 296 PRO A CA 1
ATOM 2471 C C . PRO A 1 296 ? 22.260 -17.961 -3.510 1.00 47.12 296 PRO A C 1
ATOM 2473 O O . PRO A 1 296 ? 21.296 -17.589 -2.850 1.00 47.12 296 PRO A O 1
ATOM 2476 N N . GLN A 1 297 ? 23.371 -18.421 -2.931 1.00 45.59 297 GLN A N 1
ATOM 2477 C CA . GLN A 1 297 ? 23.627 -18.469 -1.489 1.00 45.59 297 GLN A CA 1
ATOM 2478 C C . GLN A 1 297 ? 23.755 -17.087 -0.818 1.00 45.59 297 GLN A C 1
ATOM 2480 O O . GLN A 1 297 ? 23.614 -16.998 0.398 1.00 45.59 297 GLN A O 1
ATOM 2485 N N . ASP A 1 298 ? 23.981 -16.019 -1.592 1.00 43.38 298 ASP A N 1
ATOM 2486 C CA . ASP A 1 298 ? 24.041 -14.636 -1.089 1.00 43.38 298 ASP A CA 1
ATOM 2487 C C . ASP A 1 298 ? 22.633 -14.006 -0.953 1.00 43.38 298 ASP A C 1
ATOM 2489 O O . ASP A 1 298 ? 22.488 -12.866 -0.503 1.00 43.38 298 ASP A O 1
ATOM 2493 N N . TYR A 1 299 ? 21.578 -14.729 -1.350 1.00 44.25 299 TYR A N 1
ATOM 2494 C CA . TYR A 1 299 ? 20.189 -14.290 -1.233 1.00 44.25 299 TYR A CA 1
ATOM 2495 C C . TYR A 1 299 ? 19.703 -14.416 0.222 1.00 44.25 299 TYR A C 1
ATOM 2497 O O . TYR A 1 299 ? 19.624 -15.515 0.766 1.00 44.25 299 TYR A O 1
ATOM 2505 N N . GLY A 1 300 ? 19.370 -13.294 0.870 1.00 48.25 300 GLY A N 1
ATOM 2506 C CA . GLY A 1 300 ? 18.915 -13.279 2.267 1.00 48.25 300 GLY A CA 1
ATOM 2507 C C . GLY A 1 300 ? 19.351 -12.037 3.047 1.00 48.25 300 GLY A C 1
ATOM 2508 O O . GLY A 1 300 ? 19.549 -10.968 2.470 1.00 48.25 300 GLY A O 1
ATOM 2509 N N . ASP A 1 301 ? 19.487 -12.170 4.372 1.00 41.91 301 ASP A N 1
ATOM 2510 C CA . ASP A 1 301 ? 19.754 -11.066 5.315 1.00 41.91 301 ASP A CA 1
ATOM 2511 C C . ASP A 1 301 ? 21.008 -10.226 4.990 1.00 41.91 301 ASP A C 1
ATOM 2513 O O . ASP A 1 301 ? 21.051 -9.049 5.343 1.00 41.91 301 ASP A O 1
ATOM 2517 N N . GLY A 1 302 ? 21.997 -10.776 4.274 1.00 44.72 302 GLY A N 1
ATOM 2518 C CA . GLY A 1 302 ? 23.203 -10.046 3.851 1.00 44.72 302 GLY A CA 1
ATOM 2519 C C . GLY A 1 302 ? 22.950 -8.982 2.774 1.00 44.72 302 GLY A C 1
ATOM 2520 O O . GLY A 1 302 ? 23.586 -7.933 2.774 1.00 44.72 302 GLY A O 1
ATOM 2521 N N . MET A 1 303 ? 21.954 -9.188 1.907 1.00 45.44 303 MET A N 1
ATOM 2522 C CA . MET A 1 303 ? 21.562 -8.227 0.867 1.00 45.44 303 MET A CA 1
ATOM 2523 C C . MET A 1 303 ? 20.700 -7.076 1.395 1.00 45.44 303 MET A C 1
ATOM 2525 O O . MET A 1 303 ? 20.535 -6.065 0.715 1.00 45.44 303 MET A O 1
ATOM 2529 N N . ARG A 1 304 ? 20.149 -7.204 2.610 1.00 49.59 304 ARG A N 1
ATOM 2530 C CA . ARG A 1 304 ? 19.414 -6.107 3.256 1.00 49.59 304 ARG A CA 1
ATOM 2531 C C . ARG A 1 304 ? 20.322 -4.902 3.552 1.00 49.59 304 ARG A C 1
ATOM 2533 O O . ARG A 1 304 ? 19.786 -3.822 3.790 1.00 49.59 304 ARG A O 1
ATOM 2540 N N . PHE A 1 305 ? 21.653 -5.078 3.542 1.00 42.38 305 PHE A N 1
ATOM 2541 C CA . PHE A 1 305 ? 22.602 -4.094 4.074 1.00 42.38 305 PHE A CA 1
ATOM 2542 C C . PHE A 1 305 ? 23.943 -3.934 3.325 1.00 42.38 305 PHE A C 1
ATOM 2544 O O . PHE A 1 305 ? 24.725 -3.083 3.744 1.00 42.38 305 PHE A O 1
ATOM 2551 N N . ASP A 1 306 ? 24.236 -4.677 2.249 1.00 43.91 306 ASP A N 1
ATOM 2552 C CA . ASP A 1 306 ? 25.529 -4.571 1.539 1.00 43.91 306 ASP A CA 1
ATOM 2553 C C . ASP A 1 306 ? 25.376 -4.073 0.088 1.00 43.91 306 ASP A C 1
ATOM 2555 O O . ASP A 1 306 ? 24.932 -4.798 -0.805 1.00 43.91 306 ASP A O 1
ATOM 2559 N N . SER A 1 307 ? 25.750 -2.806 -0.131 1.00 46.72 307 SER A N 1
ATOM 2560 C CA . SER A 1 307 ? 25.668 -2.061 -1.395 1.00 46.72 307 SER A CA 1
ATOM 2561 C C . SER A 1 307 ? 26.954 -2.097 -2.233 1.00 46.72 307 SER A C 1
ATOM 2563 O O . SER A 1 307 ? 27.110 -1.297 -3.151 1.00 46.72 307 SER A O 1
ATOM 2565 N N . THR A 1 308 ? 27.899 -3.002 -1.966 1.00 44.69 308 THR A N 1
ATOM 2566 C CA . THR A 1 308 ? 29.166 -3.067 -2.733 1.00 44.69 308 THR A CA 1
ATOM 2567 C C . THR A 1 308 ? 29.033 -3.706 -4.113 1.00 44.69 308 THR A C 1
ATOM 2569 O O . THR A 1 308 ? 29.988 -3.768 -4.890 1.00 44.69 308 THR A O 1
ATOM 2572 N N . LYS A 1 309 ? 27.831 -4.160 -4.452 1.00 50.03 309 LYS A N 1
ATOM 2573 C CA . LYS A 1 309 ? 27.511 -4.751 -5.732 1.00 50.03 309 LYS A CA 1
ATOM 2574 C C . LYS A 1 309 ? 26.336 -3.922 -6.293 1.00 50.03 309 LYS A C 1
ATOM 2576 O O . LYS A 1 309 ? 25.228 -3.965 -5.764 1.00 50.03 309 LYS A O 1
ATOM 2581 N N . ILE A 1 310 ? 26.552 -3.192 -7.388 1.00 54.72 310 ILE A N 1
ATOM 2582 C CA . ILE A 1 310 ? 25.553 -2.306 -8.011 1.00 54.72 310 ILE A CA 1
ATOM 2583 C C . ILE A 1 310 ? 25.506 -2.571 -9.531 1.00 54.72 310 ILE A C 1
ATOM 2585 O O . ILE A 1 310 ? 26.550 -2.557 -10.176 1.00 54.72 310 ILE A O 1
ATOM 2589 N N . MET A 1 311 ? 24.320 -2.823 -10.115 1.00 58.72 311 MET A N 1
ATOM 2590 C CA . MET A 1 311 ? 24.135 -2.888 -11.590 1.00 58.72 311 MET A CA 1
ATOM 2591 C C . MET A 1 311 ? 23.840 -1.528 -12.216 1.00 58.72 311 MET A C 1
ATOM 2593 O O . MET A 1 311 ? 23.941 -1.375 -13.427 1.00 58.72 311 MET A O 1
ATOM 2597 N N . THR A 1 312 ? 23.435 -0.553 -11.404 1.00 69.12 312 THR A N 1
ATOM 2598 C CA . THR A 1 312 ? 22.908 0.736 -11.860 1.00 69.12 312 THR A CA 1
ATOM 2599 C C . THR A 1 312 ? 23.270 1.840 -10.867 1.00 69.12 312 THR A C 1
ATOM 2601 O O . THR A 1 312 ? 23.091 1.574 -9.687 1.00 69.12 312 THR A O 1
ATOM 2604 N N . PRO A 1 313 ? 23.671 3.060 -11.274 1.00 75.81 313 PRO A N 1
ATOM 2605 C CA . PRO A 1 313 ? 24.127 4.130 -10.362 1.00 75.81 313 PRO A CA 1
ATOM 2606 C C . PRO A 1 313 ? 23.180 4.420 -9.187 1.00 75.81 313 PRO A C 1
ATOM 2608 O O . PRO A 1 313 ? 22.008 4.099 -9.283 1.00 75.81 313 PRO A O 1
ATOM 2611 N N . ASP A 1 314 ? 23.611 5.072 -8.111 1.00 76.94 314 ASP A N 1
ATOM 2612 C CA . ASP A 1 314 ? 22.661 5.505 -7.071 1.00 76.94 314 ASP A CA 1
ATOM 2613 C C . ASP A 1 314 ? 21.589 6.459 -7.622 1.00 76.94 314 ASP A C 1
ATOM 2615 O O . ASP A 1 314 ? 21.756 7.071 -8.683 1.00 76.94 314 ASP A O 1
ATOM 2619 N N . ARG A 1 315 ? 20.469 6.576 -6.898 1.00 87.56 315 ARG A N 1
ATOM 2620 C CA . ARG A 1 315 ? 19.370 7.449 -7.312 1.00 87.56 315 ARG A CA 1
ATOM 2621 C C . ARG A 1 315 ? 19.772 8.916 -7.283 1.00 87.56 315 ARG A C 1
ATOM 2623 O O . ARG A 1 315 ? 20.374 9.373 -6.312 1.00 87.56 315 ARG A O 1
ATOM 2630 N N . THR A 1 316 ? 19.366 9.677 -8.298 1.00 91.50 316 THR A N 1
ATOM 2631 C CA . THR A 1 316 ? 19.456 11.145 -8.233 1.00 91.50 316 THR A CA 1
ATOM 2632 C C . THR A 1 316 ? 18.416 11.726 -7.264 1.00 91.50 316 THR A C 1
ATOM 2634 O O . THR A 1 316 ? 17.490 11.040 -6.808 1.00 91.50 316 THR A O 1
ATOM 2637 N N . ALA A 1 317 ? 18.535 13.019 -6.948 1.00 93.19 317 ALA A N 1
ATOM 2638 C CA . ALA A 1 317 ? 17.532 13.725 -6.149 1.00 93.19 317 ALA A CA 1
ATOM 2639 C C . ALA A 1 317 ? 16.161 13.743 -6.850 1.00 93.19 317 ALA A C 1
ATOM 2641 O O . ALA A 1 317 ? 15.126 13.582 -6.207 1.00 93.19 317 ALA A O 1
ATOM 2642 N N . GLU A 1 318 ? 16.148 13.873 -8.177 1.00 95.62 318 GLU A N 1
ATOM 2643 C CA . GLU A 1 318 ? 14.937 13.853 -8.996 1.00 95.62 318 GLU A CA 1
ATOM 2644 C C . GLU A 1 318 ? 14.299 12.461 -9.030 1.00 95.62 318 GLU A C 1
ATOM 2646 O O . GLU A 1 318 ? 13.081 12.353 -8.922 1.00 95.62 318 GLU A O 1
ATOM 2651 N N . GLU A 1 319 ? 15.100 11.399 -9.161 1.00 94.38 319 GLU A N 1
ATOM 2652 C CA . GLU A 1 319 ? 14.638 10.004 -9.053 1.00 94.38 319 GLU A CA 1
ATOM 2653 C C . GLU A 1 319 ? 14.011 9.742 -7.678 1.00 94.38 319 GLU A C 1
ATOM 2655 O O . GLU A 1 319 ? 12.904 9.216 -7.571 1.00 94.38 319 GLU A O 1
ATOM 2660 N N . THR A 1 320 ? 14.666 10.212 -6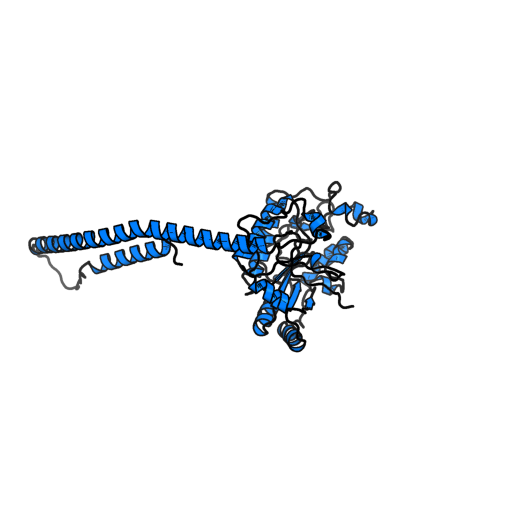.616 1.00 93.88 320 THR A N 1
ATOM 2661 C CA . THR A 1 320 ? 14.146 10.112 -5.246 1.00 93.88 320 THR A CA 1
ATOM 2662 C C . THR A 1 320 ? 12.825 10.860 -5.078 1.00 93.88 320 THR A C 1
ATOM 2664 O O . THR A 1 320 ? 11.874 10.309 -4.520 1.00 93.88 320 THR A O 1
ATOM 2667 N N . ALA A 1 321 ? 12.729 12.088 -5.593 1.00 96.31 321 ALA A N 1
ATOM 2668 C CA . ALA A 1 321 ? 11.503 12.875 -5.533 1.00 96.31 321 ALA A CA 1
ATOM 2669 C C . ALA A 1 321 ? 10.348 12.184 -6.274 1.00 96.31 321 ALA A C 1
ATOM 2671 O O . ALA A 1 321 ? 9.239 12.118 -5.745 1.00 96.31 321 ALA A O 1
ATOM 2672 N N . ARG A 1 322 ? 10.600 11.610 -7.460 1.00 96.81 322 ARG A N 1
ATOM 2673 C CA . ARG A 1 322 ? 9.578 10.875 -8.223 1.00 96.81 322 ARG A CA 1
ATOM 2674 C C . ARG A 1 322 ? 9.077 9.637 -7.490 1.00 96.81 322 ARG A C 1
ATOM 2676 O O . ARG A 1 322 ? 7.859 9.475 -7.400 1.00 96.81 322 ARG A O 1
ATOM 2683 N N . LEU A 1 323 ? 9.975 8.822 -6.930 1.00 95.38 323 LEU A N 1
ATOM 2684 C CA . LEU A 1 323 ? 9.605 7.662 -6.111 1.00 95.38 323 LEU A CA 1
ATOM 2685 C C . LEU A 1 323 ? 8.674 8.079 -4.966 1.00 95.38 323 LEU A C 1
ATOM 2687 O O . LEU A 1 323 ? 7.600 7.503 -4.787 1.00 95.38 323 LEU A O 1
ATOM 2691 N N . VAL A 1 324 ? 9.081 9.093 -4.198 1.00 96.81 324 VAL A N 1
ATOM 2692 C CA . VAL A 1 324 ? 8.326 9.577 -3.035 1.00 96.81 324 VAL A CA 1
ATOM 2693 C C . VAL A 1 324 ? 6.964 10.114 -3.454 1.00 96.81 324 VAL A C 1
ATOM 2695 O O . VAL A 1 324 ? 5.953 9.760 -2.848 1.00 96.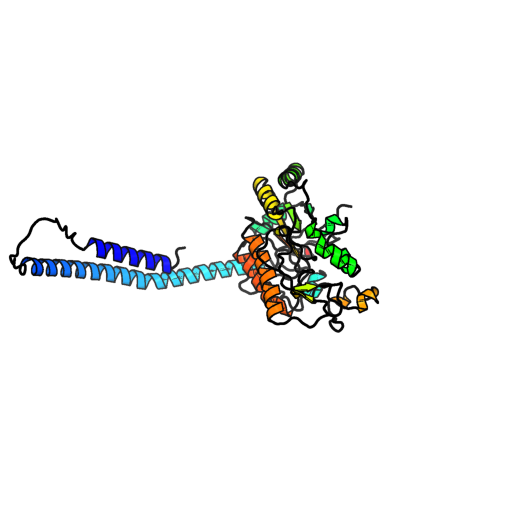81 324 VAL A O 1
ATOM 2698 N N . THR A 1 325 ? 6.914 10.942 -4.500 1.00 98.06 32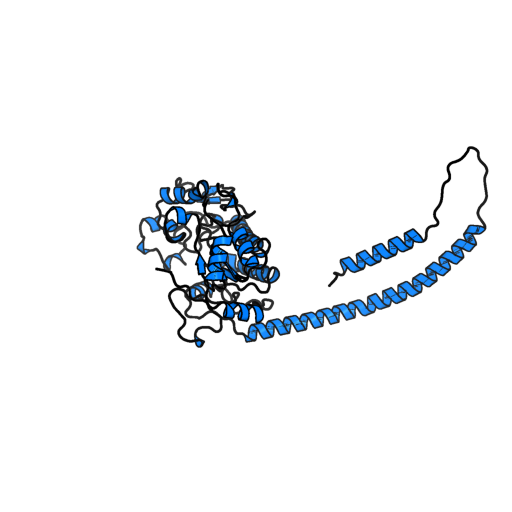5 THR A N 1
ATOM 2699 C CA . THR A 1 325 ? 5.653 11.472 -5.025 1.00 98.06 325 THR A CA 1
ATOM 2700 C C . THR A 1 325 ? 4.733 10.345 -5.475 1.00 98.06 325 THR A C 1
ATOM 2702 O O . THR A 1 325 ? 3.570 10.332 -5.084 1.00 98.06 325 THR A O 1
ATOM 2705 N N . ARG A 1 326 ? 5.231 9.375 -6.250 1.00 97.62 326 ARG A N 1
ATOM 2706 C CA . ARG A 1 326 ? 4.420 8.246 -6.718 1.00 97.62 326 ARG A CA 1
ATOM 2707 C C . ARG A 1 326 ? 3.869 7.432 -5.549 1.00 97.62 326 ARG A C 1
ATOM 2709 O O . ARG A 1 326 ? 2.670 7.172 -5.512 1.00 97.62 326 ARG A O 1
ATOM 2716 N N . HIS A 1 327 ? 4.719 7.060 -4.594 1.00 97.75 327 HIS A N 1
ATOM 2717 C CA . HIS A 1 327 ? 4.321 6.284 -3.417 1.00 97.75 327 HIS A CA 1
ATOM 2718 C C . HIS A 1 327 ? 3.240 7.005 -2.597 1.00 97.75 327 HIS A C 1
ATOM 2720 O O . HIS A 1 327 ? 2.180 6.438 -2.322 1.00 97.75 327 HIS A O 1
ATOM 2726 N N . ARG A 1 328 ? 3.471 8.284 -2.279 1.00 98.50 328 ARG A N 1
ATOM 2727 C CA . ARG A 1 328 ? 2.554 9.108 -1.483 1.00 98.50 328 ARG A CA 1
ATOM 2728 C C . ARG A 1 328 ? 1.222 9.346 -2.184 1.00 98.50 328 ARG A C 1
ATOM 2730 O O . ARG A 1 328 ? 0.176 9.224 -1.549 1.00 98.50 328 ARG A O 1
ATOM 2737 N N . GLU A 1 329 ? 1.241 9.663 -3.475 1.00 98.75 329 GLU A N 1
ATOM 2738 C CA . GLU A 1 329 ? 0.014 9.943 -4.222 1.00 98.75 329 GLU A CA 1
ATOM 2739 C C . GLU A 1 329 ? -0.819 8.680 -4.456 1.00 98.75 329 GLU A C 1
ATOM 2741 O O . GLU A 1 329 ? -2.036 8.748 -4.325 1.00 98.75 329 GLU A O 1
ATOM 2746 N N . GLN A 1 330 ? -0.207 7.507 -4.653 1.00 98.81 330 GLN A N 1
ATOM 2747 C CA . GLN A 1 330 ? -0.956 6.244 -4.679 1.00 98.81 330 GLN A CA 1
ATOM 2748 C C . GLN A 1 330 ? -1.705 5.990 -3.363 1.00 98.81 330 GLN A C 1
ATOM 2750 O O . GLN A 1 330 ? -2.878 5.623 -3.370 1.00 98.81 330 GLN A O 1
ATOM 2755 N N . ILE A 1 331 ? -1.061 6.222 -2.217 1.00 98.81 331 ILE A N 1
ATOM 2756 C CA . ILE A 1 331 ? -1.724 6.086 -0.911 1.00 98.81 331 ILE A CA 1
ATOM 2757 C C . ILE A 1 331 ? -2.829 7.130 -0.742 1.00 98.81 331 ILE A C 1
ATOM 2759 O O . ILE A 1 331 ? -3.900 6.807 -0.225 1.00 98.81 331 ILE A O 1
ATOM 2763 N N . ARG A 1 332 ? -2.596 8.372 -1.184 1.00 98.88 332 ARG A N 1
ATOM 2764 C CA . ARG A 1 332 ? -3.627 9.415 -1.181 1.00 98.88 332 ARG A CA 1
ATOM 2765 C C . ARG A 1 332 ? -4.842 8.965 -1.986 1.00 98.88 332 ARG A C 1
ATOM 2767 O O . ARG A 1 332 ? -5.937 9.000 -1.442 1.00 98.88 332 ARG A O 1
ATOM 2774 N N . GLU A 1 333 ? -4.645 8.495 -3.217 1.00 98.88 333 GLU A N 1
ATOM 2775 C CA . GLU A 1 333 ? -5.711 7.994 -4.090 1.00 98.88 333 GLU A CA 1
ATOM 2776 C C . GLU A 1 333 ? -6.525 6.893 -3.402 1.00 98.88 333 GLU A C 1
ATOM 2778 O O . GLU A 1 333 ? -7.754 6.979 -3.365 1.00 98.88 333 GLU A O 1
ATOM 2783 N N . LEU A 1 334 ? -5.856 5.912 -2.782 1.00 98.88 334 LEU A N 1
ATOM 2784 C CA . LEU A 1 334 ? -6.511 4.836 -2.030 1.00 98.88 334 LEU A CA 1
ATOM 2785 C C . LEU A 1 334 ? -7.375 5.365 -0.872 1.00 98.88 334 LEU A C 1
ATOM 2787 O O . LEU A 1 334 ? -8.464 4.849 -0.626 1.00 98.88 334 LEU A O 1
ATOM 2791 N N . LEU A 1 335 ? -6.925 6.416 -0.185 1.00 98.88 335 LEU A N 1
ATOM 2792 C CA . LEU A 1 335 ? -7.632 7.006 0.954 1.00 98.88 335 LEU A CA 1
ATOM 2793 C C . LEU A 1 335 ? -8.653 8.090 0.578 1.00 98.88 335 LEU A C 1
ATOM 2795 O O . LEU A 1 335 ? -9.423 8.503 1.445 1.00 98.88 335 LEU A O 1
ATOM 2799 N N . THR A 1 336 ? -8.694 8.565 -0.669 1.00 98.75 336 THR A N 1
ATOM 2800 C CA . THR A 1 336 ? -9.641 9.614 -1.093 1.00 98.75 336 THR A CA 1
ATOM 2801 C C . THR A 1 336 ? -10.680 9.137 -2.098 1.00 98.75 336 THR A C 1
ATOM 2803 O O . THR A 1 336 ? -11.790 9.666 -2.106 1.00 98.75 336 THR A O 1
ATOM 2806 N N . ASN A 1 337 ? -10.363 8.140 -2.928 1.00 98.75 337 ASN A N 1
ATOM 2807 C CA . ASN A 1 337 ? -11.201 7.773 -4.077 1.00 98.75 337 ASN A CA 1
ATOM 2808 C C . ASN A 1 337 ? -12.086 6.541 -3.818 1.00 98.75 337 ASN A C 1
ATOM 2810 O O . ASN A 1 337 ? -13.017 6.280 -4.581 1.00 98.75 337 ASN A O 1
ATOM 2814 N N . TYR A 1 338 ? -11.824 5.804 -2.736 1.00 98.75 338 TYR A N 1
ATOM 2815 C CA . TYR A 1 338 ? -12.419 4.489 -2.460 1.00 98.75 338 TYR A CA 1
ATOM 2816 C C . TYR A 1 338 ? -13.310 4.479 -1.210 1.00 98.75 338 TYR A C 1
ATOM 2818 O O . TYR A 1 338 ? -13.589 3.424 -0.649 1.00 98.75 338 TYR A O 1
ATOM 2826 N N . GLY A 1 339 ? -13.764 5.656 -0.764 1.00 98.50 339 GLY A N 1
ATOM 2827 C CA . GLY A 1 339 ? -14.592 5.814 0.432 1.00 98.50 339 GLY A CA 1
ATOM 2828 C C . GLY A 1 339 ? -13.835 5.512 1.728 1.00 98.50 339 GLY A C 1
ATOM 2829 O O . GLY A 1 339 ? -12.624 5.715 1.822 1.00 98.50 339 GLY A O 1
ATOM 2830 N N . LYS A 1 340 ? -14.558 5.068 2.764 1.00 98.56 340 LYS A N 1
ATOM 2831 C CA . LYS A 1 340 ? -13.946 4.736 4.056 1.00 98.56 340 LYS A CA 1
ATOM 2832 C C . LYS A 1 340 ? -13.095 3.472 3.921 1.00 98.56 340 LYS A C 1
ATOM 2834 O O . LYS A 1 340 ? -13.622 2.432 3.529 1.00 98.56 340 LYS A O 1
ATOM 2839 N N . ILE A 1 341 ? -11.834 3.560 4.327 1.00 98.88 341 ILE A N 1
ATOM 2840 C CA . ILE A 1 341 ? -10.911 2.431 4.430 1.00 98.88 341 ILE A CA 1
ATOM 2841 C C . ILE A 1 341 ? -10.691 2.141 5.915 1.00 98.88 341 ILE A C 1
ATOM 2843 O O . ILE A 1 341 ? -10.390 3.047 6.691 1.00 98.88 341 ILE A O 1
ATOM 2847 N N . ASP A 1 342 ? -10.885 0.890 6.337 1.00 98.75 342 ASP A N 1
ATOM 2848 C CA . ASP A 1 342 ? -10.737 0.525 7.749 1.00 98.75 342 ASP A CA 1
ATOM 2849 C C . ASP A 1 342 ? -9.277 0.230 8.099 1.00 98.75 342 ASP A C 1
ATOM 2851 O O . ASP A 1 342 ? -8.834 0.587 9.189 1.00 98.75 342 ASP A O 1
ATOM 2855 N N . MET A 1 343 ? -8.527 -0.399 7.188 1.00 98.69 343 MET A N 1
ATOM 2856 C CA . MET A 1 343 ? -7.122 -0.745 7.385 1.00 98.69 343 MET A CA 1
ATOM 2857 C C . MET A 1 343 ? -6.277 -0.522 6.121 1.00 98.69 343 MET A C 1
ATOM 2859 O O . MET A 1 343 ? -6.733 -0.730 4.997 1.00 98.69 343 MET A O 1
ATOM 2863 N N . ILE A 1 344 ? -5.018 -0.135 6.327 1.00 98.62 344 ILE A N 1
ATOM 2864 C CA . ILE A 1 344 ? -3.954 -0.206 5.323 1.00 98.62 344 ILE A CA 1
ATOM 2865 C C . ILE A 1 344 ? -2.894 -1.178 5.831 1.00 98.62 344 ILE A C 1
ATOM 2867 O O . ILE A 1 344 ? -2.231 -0.937 6.847 1.00 98.62 344 ILE A O 1
ATOM 2871 N N . CYS A 1 345 ? -2.720 -2.281 5.115 1.00 97.88 345 CYS A N 1
ATOM 2872 C CA . CYS A 1 345 ? -1.725 -3.296 5.417 1.00 97.88 345 CYS A CA 1
ATOM 2873 C C . CYS A 1 345 ? -0.447 -3.032 4.611 1.00 97.88 345 CYS A C 1
ATOM 2875 O O . CYS A 1 345 ? -0.290 -3.512 3.489 1.00 97.88 345 CYS A O 1
ATOM 2877 N N . PHE A 1 346 ? 0.481 -2.262 5.181 1.00 97.44 346 PHE A N 1
ATOM 2878 C CA . PHE A 1 346 ? 1.796 -2.076 4.570 1.00 97.44 346 PHE A CA 1
ATOM 2879 C C . PHE A 1 346 ? 2.640 -3.352 4.584 1.00 97.44 346 PHE A C 1
ATOM 2881 O O . PHE A 1 346 ? 2.519 -4.193 5.481 1.00 97.44 346 PHE A O 1
ATOM 2888 N N . ASP A 1 347 ? 3.540 -3.473 3.608 1.00 94.62 347 ASP A N 1
ATOM 2889 C CA . ASP A 1 347 ? 4.522 -4.552 3.574 1.00 94.62 347 ASP A CA 1
ATOM 2890 C C . ASP A 1 347 ? 5.932 -4.090 3.205 1.00 94.62 347 ASP A C 1
ATOM 2892 O O . ASP A 1 347 ? 6.120 -3.181 2.392 1.00 94.62 347 ASP A O 1
ATOM 2896 N N . GLN A 1 348 ? 6.914 -4.768 3.809 1.00 90.88 348 GLN A N 1
ATOM 2897 C CA . GLN A 1 348 ? 8.348 -4.438 3.806 1.00 90.88 348 GLN A CA 1
ATOM 2898 C C . GLN A 1 348 ? 8.638 -3.012 4.327 1.00 90.88 348 GLN A C 1
ATOM 2900 O O . GLN A 1 348 ? 7.936 -2.541 5.217 1.00 90.88 348 GLN A O 1
ATOM 2905 N N . TRP A 1 349 ? 9.715 -2.355 3.877 1.00 88.81 349 TRP A N 1
ATOM 2906 C CA . TRP A 1 349 ? 10.132 -1.015 4.328 1.00 88.81 349 TRP A CA 1
ATOM 2907 C C . TRP A 1 349 ? 10.663 -0.141 3.180 1.00 88.81 349 TRP A C 1
ATOM 2909 O O . TRP A 1 349 ? 10.640 -0.531 2.015 1.00 88.81 349 TRP A O 1
ATOM 2919 N N . MET A 1 350 ? 11.135 1.059 3.505 1.00 87.06 350 MET A N 1
ATOM 2920 C CA . MET A 1 350 ? 11.890 1.945 2.611 1.00 87.06 350 MET A CA 1
ATOM 2921 C C . MET A 1 350 ? 13.270 2.227 3.215 1.00 87.06 350 MET A C 1
ATOM 2923 O O . MET A 1 350 ? 13.522 1.898 4.374 1.00 87.06 350 MET A O 1
ATOM 2927 N N . GLY A 1 351 ? 14.176 2.819 2.440 1.00 81.62 351 GLY A N 1
ATOM 2928 C CA . GLY A 1 351 ? 15.505 3.201 2.915 1.00 81.62 351 GLY A CA 1
ATOM 2929 C C . GLY A 1 351 ? 15.517 4.291 3.984 1.00 81.62 351 GLY A C 1
ATOM 2930 O O . GLY A 1 351 ? 14.590 5.096 4.090 1.00 81.62 351 GLY A O 1
ATOM 2931 N N . ARG A 1 352 ? 16.625 4.355 4.738 1.00 85.50 352 ARG A N 1
ATOM 2932 C CA . ARG A 1 352 ? 16.898 5.401 5.744 1.00 85.50 352 ARG A CA 1
ATOM 2933 C C . ARG A 1 352 ? 16.767 6.813 5.165 1.00 85.50 352 ARG A C 1
ATOM 2935 O O . ARG A 1 352 ? 16.229 7.689 5.826 1.00 85.50 352 ARG A O 1
ATOM 2942 N N . ASP A 1 353 ? 17.287 7.027 3.965 1.00 83.62 353 ASP A N 1
ATOM 2943 C CA . ASP A 1 353 ? 17.310 8.308 3.250 1.00 83.62 353 ASP A CA 1
ATOM 2944 C C . ASP A 1 353 ? 15.915 8.823 2.865 1.00 83.62 353 ASP A C 1
ATOM 2946 O O . ASP A 1 353 ? 15.747 10.021 2.678 1.00 83.62 353 ASP A O 1
ATOM 2950 N N . ILE A 1 354 ? 14.911 7.943 2.792 1.00 89.88 354 ILE A N 1
ATOM 2951 C CA . ILE A 1 354 ? 13.520 8.308 2.472 1.00 89.88 354 ILE A CA 1
ATOM 2952 C C . ILE A 1 354 ? 12.653 8.368 3.733 1.00 89.88 354 ILE A C 1
ATOM 2954 O O . ILE A 1 354 ? 11.500 8.790 3.686 1.00 89.88 354 ILE A O 1
ATOM 2958 N N . TRP A 1 355 ? 13.168 7.959 4.893 1.00 92.81 355 TRP A N 1
ATOM 2959 C CA . TRP A 1 355 ? 12.340 7.815 6.087 1.00 92.81 355 TRP A CA 1
ATOM 2960 C C . TRP A 1 355 ? 11.594 9.103 6.475 1.00 92.81 355 TRP A C 1
ATOM 2962 O O . TRP A 1 355 ? 10.405 9.045 6.789 1.00 92.81 355 TRP A O 1
ATOM 2972 N N . SER A 1 356 ? 12.239 10.269 6.376 1.00 93.88 356 SER A N 1
ATOM 2973 C CA . SER A 1 356 ? 11.580 11.557 6.635 1.00 93.88 356 SER A CA 1
ATOM 2974 C C . SER A 1 356 ? 10.348 11.768 5.749 1.00 93.88 356 SER A C 1
ATOM 2976 O O . SER A 1 356 ? 9.306 12.200 6.227 1.00 93.88 356 SER A O 1
ATOM 2978 N N . GLU A 1 357 ? 10.424 11.382 4.478 1.00 95.81 357 GLU A N 1
ATOM 2979 C CA . GLU A 1 357 ? 9.315 11.477 3.529 1.00 95.81 357 GLU A CA 1
ATOM 2980 C C . GLU A 1 357 ? 8.220 10.434 3.800 1.00 95.81 357 GLU A C 1
ATOM 2982 O O . GLU A 1 357 ? 7.021 10.700 3.646 1.00 95.81 357 GLU A O 1
ATOM 2987 N N . MET A 1 358 ? 8.608 9.236 4.234 1.00 95.25 358 MET A N 1
ATOM 2988 C CA . MET A 1 358 ? 7.662 8.199 4.648 1.00 95.25 358 MET A CA 1
ATOM 2989 C C . MET A 1 358 ? 6.867 8.623 5.876 1.00 95.25 358 MET A C 1
ATOM 2991 O O . MET A 1 358 ? 5.652 8.423 5.916 1.00 95.25 358 MET A O 1
ATOM 2995 N N . LYS A 1 359 ? 7.522 9.276 6.836 1.00 95.69 359 LYS A N 1
ATOM 2996 C CA . LYS A 1 359 ? 6.874 9.843 8.015 1.00 95.69 359 LYS A CA 1
ATOM 2997 C C . LYS A 1 359 ? 5.784 10.845 7.633 1.00 95.69 359 LYS A C 1
ATOM 2999 O O . LYS A 1 359 ? 4.647 10.718 8.087 1.00 95.69 359 LYS A O 1
ATOM 3004 N N . GLU A 1 360 ? 6.093 11.773 6.728 1.00 97.50 360 GLU A N 1
ATOM 3005 C CA . GLU A 1 360 ? 5.110 12.739 6.219 1.00 97.50 360 GLU A CA 1
ATOM 3006 C C . GLU A 1 360 ? 3.958 12.060 5.467 1.00 97.50 360 GLU A C 1
ATOM 3008 O O . GLU A 1 360 ? 2.806 12.485 5.558 1.00 97.50 360 GLU A O 1
ATOM 3013 N N . THR A 1 361 ? 4.226 10.943 4.787 1.00 97.94 361 THR A N 1
ATOM 3014 C CA . THR A 1 361 ? 3.175 10.130 4.158 1.00 97.94 361 THR A CA 1
ATOM 3015 C C . THR A 1 361 ? 2.233 9.530 5.201 1.00 97.94 361 THR A C 1
ATOM 3017 O O . THR A 1 361 ? 1.017 9.615 5.042 1.00 97.94 361 THR A O 1
ATOM 3020 N N . VAL A 1 362 ? 2.750 8.997 6.310 1.00 97.62 362 VAL A N 1
ATOM 3021 C CA . VAL A 1 362 ? 1.907 8.468 7.395 1.00 97.62 362 VAL A CA 1
ATOM 3022 C C . VAL A 1 362 ? 1.110 9.586 8.085 1.00 97.62 362 VAL A C 1
ATOM 3024 O O . VAL A 1 362 ? -0.082 9.418 8.353 1.00 97.62 362 VAL A O 1
ATOM 3027 N N . LYS A 1 363 ? 1.709 10.764 8.306 1.00 97.62 363 LYS A N 1
ATOM 3028 C CA . LYS A 1 363 ? 0.987 11.944 8.821 1.00 97.62 363 LYS A CA 1
ATOM 3029 C C . LYS A 1 363 ? -0.139 12.380 7.883 1.00 97.62 363 LYS A C 1
ATOM 3031 O O . LYS A 1 363 ? -1.252 12.645 8.338 1.00 97.62 363 LYS A O 1
ATOM 3036 N N . MET A 1 364 ? 0.108 12.385 6.575 1.00 98.50 364 MET A N 1
ATOM 3037 C CA . MET A 1 364 ? -0.919 12.642 5.566 1.00 98.50 364 MET A CA 1
ATOM 3038 C C . MET A 1 364 ? -2.063 11.621 5.656 1.00 98.50 364 MET A C 1
ATOM 3040 O O . MET A 1 364 ? -3.226 12.018 5.618 1.00 98.50 364 MET A O 1
ATOM 3044 N N . MET A 1 365 ? -1.772 10.326 5.822 1.00 98.62 365 MET A N 1
ATOM 3045 C CA . MET A 1 365 ? -2.819 9.306 5.985 1.00 98.62 365 MET A CA 1
ATOM 3046 C C . MET A 1 365 ? -3.727 9.611 7.181 1.00 98.62 365 MET A C 1
ATOM 3048 O O . MET A 1 365 ? -4.947 9.550 7.045 1.00 98.62 365 MET A O 1
ATOM 3052 N N . ARG A 1 366 ? -3.150 10.018 8.323 1.00 97.19 366 ARG A N 1
ATOM 3053 C CA . ARG A 1 366 ? -3.917 10.439 9.512 1.00 97.19 366 ARG A CA 1
ATOM 3054 C C . ARG A 1 366 ? -4.789 11.659 9.261 1.00 97.19 366 ARG A C 1
ATOM 3056 O O . ARG A 1 366 ? -5.872 11.749 9.826 1.00 97.19 366 ARG A O 1
ATOM 3063 N N . GLN A 1 367 ? -4.337 12.597 8.434 1.00 97.69 367 GLN A N 1
ATOM 3064 C CA . GLN A 1 367 ? -5.140 13.762 8.064 1.00 97.69 367 GLN A CA 1
ATOM 3065 C C . GLN A 1 367 ? -6.313 13.379 7.152 1.00 97.69 367 GLN A C 1
ATOM 3067 O O . GLN A 1 367 ? -7.407 13.913 7.316 1.00 97.69 367 GLN A O 1
ATOM 3072 N N . LEU A 1 368 ? -6.096 12.454 6.211 1.00 98.62 368 LEU A N 1
ATOM 3073 C CA . LEU A 1 368 ? -7.115 12.018 5.253 1.00 98.62 368 LEU A CA 1
ATOM 3074 C C . LEU A 1 368 ? -8.178 11.128 5.905 1.00 98.62 368 LEU A C 1
ATOM 3076 O O . LEU A 1 368 ? -9.371 11.368 5.733 1.00 98.62 368 LEU A O 1
ATOM 3080 N N . GLN A 1 369 ? -7.752 10.114 6.659 1.00 98.56 369 GLN A N 1
ATOM 3081 C CA . GLN A 1 369 ? -8.634 9.201 7.385 1.00 98.56 369 GLN A CA 1
ATOM 3082 C C . GLN A 1 369 ? -8.078 8.962 8.800 1.00 98.56 369 GLN A C 1
ATOM 3084 O O . GLN A 1 369 ? -7.301 8.033 9.006 1.00 98.56 369 GLN A O 1
ATOM 3089 N N . PRO A 1 370 ? -8.477 9.766 9.807 1.00 97.88 370 PRO A N 1
ATOM 3090 C CA . PRO A 1 370 ? -7.912 9.696 11.162 1.00 97.88 370 PRO A CA 1
ATOM 3091 C C . PRO A 1 370 ? -8.043 8.337 11.858 1.00 97.88 370 PRO A C 1
ATOM 3093 O O . PRO A 1 370 ? -7.237 8.019 12.729 1.00 97.88 370 PRO A O 1
ATOM 3096 N N . ASP A 1 371 ? -9.046 7.549 11.471 1.00 98.12 371 ASP A N 1
ATOM 3097 C CA . ASP A 1 371 ? -9.368 6.248 12.063 1.00 98.12 371 ASP A CA 1
ATOM 3098 C C . ASP A 1 371 ? -8.920 5.048 11.208 1.00 98.12 371 ASP A C 1
ATOM 3100 O O . ASP A 1 371 ? -9.253 3.914 11.551 1.00 98.12 371 ASP A O 1
ATOM 3104 N N . VAL A 1 372 ? -8.181 5.257 10.107 1.00 98.62 372 VAL A N 1
ATOM 3105 C CA . VAL A 1 372 ? -7.627 4.131 9.335 1.00 98.62 372 VAL A CA 1
ATOM 3106 C C . VAL A 1 372 ? -6.582 3.400 10.175 1.00 98.62 372 VAL A C 1
ATOM 3108 O O . VAL A 1 372 ? -5.646 4.014 10.671 1.00 98.62 372 VAL A O 1
ATOM 3111 N N . MET A 1 373 ? -6.707 2.091 10.354 1.00 98.25 373 MET A N 1
ATOM 3112 C CA . MET A 1 373 ? -5.719 1.297 11.088 1.00 98.25 373 MET A CA 1
ATOM 3113 C C . MET A 1 373 ? -4.544 0.958 10.163 1.00 98.25 373 MET A C 1
ATOM 3115 O O . MET A 1 373 ? -4.724 0.323 9.128 1.00 98.25 373 MET A O 1
ATOM 3119 N N . ILE A 1 374 ? -3.324 1.351 10.512 1.00 98.06 374 ILE A N 1
ATOM 3120 C CA . ILE A 1 374 ? -2.134 1.139 9.681 1.00 98.06 374 ILE A CA 1
ATOM 3121 C C . ILE A 1 374 ? -1.306 -0.004 10.259 1.00 98.06 374 ILE A C 1
ATOM 3123 O O . ILE A 1 374 ? -0.992 -0.013 11.446 1.00 98.06 374 ILE A O 1
ATOM 3127 N N . ARG A 1 375 ? -0.911 -0.973 9.434 1.00 96.06 375 ARG A N 1
ATOM 3128 C CA . ARG A 1 375 ? -0.011 -2.040 9.883 1.00 96.06 375 ARG A CA 1
ATOM 3129 C C . ARG A 1 375 ? 1.370 -1.487 10.219 1.00 96.06 375 ARG A C 1
ATOM 3131 O O . ARG A 1 375 ? 1.966 -0.764 9.423 1.00 96.06 375 ARG A O 1
ATOM 3138 N N . CYS A 1 376 ? 1.930 -1.923 11.341 1.00 92.31 376 CYS A N 1
ATOM 3139 C CA . CYS A 1 376 ? 3.286 -1.581 11.767 1.00 92.31 376 CYS A CA 1
ATOM 3140 C C . CYS A 1 376 ? 4.352 -2.365 10.986 1.00 92.31 376 CYS A C 1
ATOM 3142 O O . CYS A 1 376 ? 5.034 -3.226 11.542 1.00 92.31 376 CYS A O 1
ATOM 3144 N N . ARG A 1 377 ? 4.497 -2.096 9.684 1.00 91.94 377 ARG A N 1
ATOM 3145 C CA . ARG A 1 377 ? 5.541 -2.697 8.842 1.00 91.94 377 ARG A CA 1
ATOM 3146 C C . ARG A 1 377 ? 6.200 -1.619 7.995 1.00 91.94 377 ARG A C 1
ATOM 3148 O O . ARG A 1 377 ? 5.520 -0.883 7.298 1.00 91.94 377 ARG A O 1
ATOM 3155 N N . GLY A 1 378 ? 7.512 -1.459 8.165 1.00 89.69 378 GLY A N 1
ATOM 3156 C CA . GLY A 1 378 ? 8.297 -0.419 7.490 1.00 89.69 378 GLY A CA 1
ATOM 3157 C C . GLY A 1 378 ? 8.180 0.994 8.051 1.00 89.69 378 GLY A C 1
ATOM 3158 O O . GLY A 1 378 ? 8.974 1.851 7.678 1.00 89.69 378 GLY A O 1
ATOM 3159 N N . ILE A 1 379 ? 7.254 1.216 8.985 1.00 94.12 379 ILE A N 1
ATOM 3160 C CA . ILE A 1 379 ? 6.988 2.521 9.606 1.00 94.12 379 ILE A CA 1
ATOM 3161 C C . ILE A 1 379 ? 7.173 2.520 11.129 1.00 94.12 379 ILE A C 1
ATOM 3163 O O . ILE A 1 379 ? 6.785 3.466 11.808 1.00 94.12 379 ILE A O 1
ATOM 3167 N N . GLY A 1 380 ? 7.741 1.444 11.684 1.00 90.94 380 GLY A N 1
ATOM 3168 C CA . GLY A 1 380 ? 7.957 1.288 13.123 1.00 90.94 380 GLY A CA 1
ATOM 3169 C C . GLY A 1 380 ? 6.685 1.502 13.944 1.00 90.94 380 GLY A C 1
ATOM 3170 O O . GLY A 1 380 ? 5.616 1.003 13.588 1.00 90.94 380 GLY A O 1
ATOM 3171 N N . ASN A 1 381 ? 6.810 2.257 15.034 1.00 91.81 381 ASN A N 1
ATOM 3172 C CA . ASN A 1 381 ? 5.719 2.519 15.973 1.00 91.81 381 ASN A CA 1
ATOM 3173 C C . ASN A 1 381 ? 4.757 3.620 15.502 1.00 91.81 381 ASN A C 1
ATOM 3175 O O . ASN A 1 381 ? 3.952 4.074 16.295 1.00 91.81 381 ASN A O 1
ATOM 3179 N N . TYR A 1 382 ? 4.813 4.060 14.239 1.00 94.94 382 TYR A N 1
ATOM 3180 C CA . TYR A 1 382 ? 3.778 4.940 13.685 1.00 94.94 382 TYR A CA 1
ATOM 3181 C C . TYR A 1 382 ? 2.501 4.170 13.300 1.00 94.94 382 TYR A C 1
ATOM 3183 O O . TYR A 1 382 ? 1.452 4.782 13.093 1.00 94.94 382 TYR A O 1
ATOM 3191 N N . GLY A 1 383 ? 2.555 2.844 13.155 1.00 95.06 383 GLY A N 1
ATOM 3192 C CA . GLY A 1 383 ? 1.363 2.043 12.861 1.00 95.06 383 GLY A CA 1
ATOM 3193 C C . GLY A 1 383 ? 0.502 1.757 14.101 1.00 95.06 383 GLY A C 1
ATOM 3194 O O . GLY A 1 383 ? 0.884 2.044 15.228 1.00 95.06 383 GLY A O 1
ATOM 3195 N N . ASP A 1 384 ? -0.663 1.153 13.882 1.00 95.94 384 ASP A N 1
ATOM 3196 C CA . ASP A 1 384 ? -1.672 0.873 14.906 1.00 95.94 384 ASP A CA 1
ATOM 3197 C C . ASP A 1 384 ? -1.786 -0.595 15.320 1.00 95.94 384 ASP A C 1
ATOM 3199 O O . ASP A 1 384 ? -2.286 -0.908 16.403 1.00 95.94 384 ASP A O 1
ATOM 3203 N N . TYR A 1 385 ? -1.412 -1.518 14.434 1.00 94.19 385 TYR A N 1
ATOM 3204 C CA . TYR A 1 385 ? -1.577 -2.943 14.689 1.00 94.19 385 TYR A CA 1
ATOM 3205 C C . TYR A 1 385 ? -0.402 -3.768 14.185 1.00 94.19 385 TYR A C 1
ATOM 3207 O O . TYR A 1 385 ? 0.251 -3.464 13.182 1.00 94.19 385 TYR A O 1
ATOM 3215 N N . TYR A 1 386 ? -0.166 -4.866 14.894 1.00 91.62 386 TYR A N 1
ATOM 3216 C CA . TYR A 1 386 ? 0.864 -5.837 14.579 1.00 91.62 386 TYR A CA 1
ATOM 3217 C C . TYR A 1 386 ? 0.288 -7.001 13.761 1.00 91.62 386 TYR A C 1
ATOM 3219 O O . TYR A 1 386 ? -0.848 -7.423 13.961 1.00 91.62 386 TYR A O 1
ATOM 3227 N N . GLN A 1 387 ? 1.059 -7.555 12.830 1.00 88.50 387 GLN A N 1
ATOM 3228 C CA . GLN A 1 387 ? 0.614 -8.703 12.043 1.00 88.50 387 GLN A CA 1
ATOM 3229 C C . GLN A 1 387 ? 1.712 -9.771 12.020 1.00 88.50 387 GLN A C 1
ATOM 3231 O O . GLN A 1 387 ? 2.550 -9.745 11.113 1.00 88.50 387 GLN A O 1
ATOM 3236 N N . PRO A 1 388 ? 1.762 -10.655 13.036 1.00 86.06 388 PRO A N 1
ATOM 3237 C CA . PRO A 1 388 ? 2.726 -11.745 13.066 1.00 86.06 388 PRO A CA 1
ATOM 3238 C C . PRO A 1 388 ? 2.482 -12.698 11.893 1.00 86.06 388 PRO A C 1
ATOM 3240 O O . PRO A 1 388 ? 1.340 -13.013 11.545 1.00 86.06 388 PRO A O 1
ATOM 3243 N N . GLU A 1 389 ? 3.572 -13.156 11.287 1.00 79.50 389 GLU A N 1
ATOM 3244 C CA . GLU A 1 389 ? 3.559 -14.072 10.146 1.00 79.50 389 GLU A CA 1
ATOM 3245 C C . GLU A 1 389 ? 4.128 -15.424 10.558 1.00 79.50 389 GLU A C 1
ATOM 3247 O O . GLU A 1 389 ? 5.218 -15.502 11.122 1.00 79.50 389 GLU A O 1
ATOM 3252 N N . GLY A 1 390 ? 3.371 -16.492 10.297 1.00 76.00 390 GLY A N 1
ATOM 3253 C CA . GLY A 1 390 ? 3.788 -17.865 10.590 1.00 76.00 390 GLY A CA 1
ATOM 3254 C C . GLY A 1 390 ? 3.697 -18.275 12.064 1.00 76.00 390 GLY A C 1
ATOM 3255 O O . GLY A 1 390 ? 4.057 -19.401 12.397 1.00 76.00 390 GLY A O 1
ATOM 3256 N N . PHE A 1 391 ? 3.207 -17.406 12.956 1.00 81.69 391 PHE A N 1
ATOM 3257 C CA . PHE A 1 391 ? 2.972 -17.754 14.358 1.00 81.69 391 PHE A CA 1
ATOM 3258 C C . PHE A 1 391 ? 1.851 -16.923 14.994 1.00 81.69 391 PHE A C 1
ATOM 3260 O O . PHE A 1 391 ? 1.503 -15.837 14.532 1.00 81.69 391 PHE A O 1
ATOM 3267 N N . VAL A 1 392 ? 1.318 -17.430 16.106 1.00 82.19 392 VAL A N 1
ATOM 3268 C CA . VAL A 1 392 ? 0.389 -16.712 16.986 1.00 82.19 392 VAL A CA 1
ATOM 3269 C C . VAL A 1 392 ? 1.142 -16.319 18.262 1.00 82.19 392 VAL A C 1
ATOM 3271 O O . VAL A 1 392 ? 1.776 -17.187 18.868 1.00 82.19 392 VAL A O 1
ATOM 3274 N N . PRO A 1 393 ? 1.114 -15.046 18.702 1.00 79.19 393 PRO A N 1
ATOM 3275 C CA . PRO A 1 393 ? 1.772 -14.639 19.938 1.00 79.19 393 PRO A CA 1
ATOM 3276 C C . PRO A 1 393 ? 1.247 -15.436 21.141 1.00 79.19 393 PRO A C 1
ATOM 3278 O O . PRO A 1 393 ? 0.058 -15.401 21.446 1.00 79.19 393 PRO A O 1
ATOM 3281 N N . GLY A 1 394 ? 2.141 -16.142 21.841 1.00 73.50 394 GLY A N 1
ATOM 3282 C CA . GLY A 1 394 ? 1.767 -17.030 22.953 1.00 73.50 394 GLY A CA 1
ATOM 3283 C C . GLY A 1 394 ? 1.393 -16.331 24.268 1.00 73.50 394 GLY A C 1
ATOM 3284 O O . GLY A 1 394 ? 0.841 -16.973 25.155 1.00 73.50 394 GLY A O 1
ATOM 3285 N N . ASN A 1 395 ? 1.683 -15.033 24.419 1.00 69.62 395 ASN A N 1
ATOM 3286 C CA . ASN A 1 395 ? 1.331 -14.226 25.592 1.00 69.62 395 ASN A CA 1
ATOM 3287 C C . ASN A 1 395 ? 1.034 -12.774 25.162 1.00 69.62 395 ASN A C 1
ATOM 3289 O O . ASN A 1 395 ? 1.689 -12.249 24.259 1.00 69.62 395 ASN A O 1
ATOM 3293 N N . LYS A 1 396 ? 0.068 -12.119 25.824 1.00 62.91 396 LYS A N 1
ATOM 3294 C CA . LYS A 1 396 ? -0.257 -10.692 25.654 1.00 62.91 396 LYS A CA 1
ATOM 3295 C C . LYS A 1 396 ? 0.934 -9.775 25.942 1.00 62.91 396 LYS A C 1
ATOM 3297 O O . LYS A 1 396 ? 1.067 -8.752 25.289 1.00 62.91 396 LYS A O 1
ATOM 3302 N N . GLU A 1 397 ? 1.827 -10.155 26.854 1.00 62.50 397 GLU A N 1
ATOM 3303 C CA . GLU A 1 397 ? 3.032 -9.369 27.170 1.00 62.50 397 GLU A CA 1
ATOM 3304 C C . GLU A 1 397 ? 4.001 -9.231 25.982 1.00 62.50 397 GLU A C 1
ATOM 3306 O O . GLU A 1 397 ? 4.860 -8.352 25.985 1.00 62.50 397 GLU A O 1
ATOM 3311 N N . ASN A 1 398 ? 3.848 -10.050 24.934 1.00 67.31 398 ASN A N 1
ATOM 3312 C CA . ASN A 1 398 ? 4.690 -9.978 23.741 1.00 67.31 398 ASN A CA 1
ATOM 3313 C C . ASN A 1 398 ? 4.420 -8.719 22.895 1.00 67.31 398 ASN A C 1
ATOM 3315 O O . ASN A 1 398 ? 5.299 -8.306 22.140 1.00 67.31 398 ASN A O 1
ATOM 3319 N N . SER A 1 399 ? 3.224 -8.119 22.992 1.00 69.19 399 SER A N 1
ATOM 3320 C CA . SER A 1 399 ? 2.895 -6.835 22.361 1.00 69.19 399 SER A CA 1
ATOM 3321 C C . SER A 1 399 ? 1.671 -6.188 23.004 1.00 69.19 399 SER A C 1
ATOM 3323 O O . SER A 1 399 ? 0.618 -6.814 23.104 1.00 69.19 399 SER A O 1
ATOM 3325 N N . ASN A 1 400 ? 1.766 -4.897 23.329 1.00 73.06 400 ASN A N 1
ATOM 3326 C CA . ASN A 1 400 ? 0.598 -4.097 23.716 1.00 73.06 400 ASN A CA 1
ATOM 3327 C C . ASN A 1 400 ? -0.266 -3.686 22.513 1.00 73.06 400 ASN A C 1
ATOM 3329 O O . ASN A 1 400 ? -1.352 -3.132 22.692 1.00 73.06 400 ASN A O 1
ATOM 3333 N N . MET A 1 401 ? 0.192 -3.952 21.286 1.00 85.50 401 MET A N 1
ATOM 3334 C CA . MET A 1 401 ? -0.589 -3.670 20.091 1.00 85.50 401 MET A CA 1
ATOM 3335 C C . MET A 1 401 ? -1.653 -4.736 19.836 1.00 85.50 401 MET A C 1
ATOM 3337 O O . MET A 1 401 ? -1.404 -5.930 20.042 1.00 85.50 401 MET A O 1
ATOM 3341 N N . PRO A 1 402 ? -2.837 -4.341 19.329 1.00 90.19 402 PRO A N 1
ATOM 3342 C CA . PRO A 1 402 ? -3.742 -5.311 18.738 1.00 90.19 402 PRO A CA 1
ATOM 3343 C C . PRO A 1 402 ? -3.043 -5.991 17.557 1.00 90.19 402 PRO A C 1
ATOM 3345 O O . PRO A 1 402 ? -2.202 -5.392 16.883 1.00 90.19 402 PRO A O 1
ATOM 3348 N N . TRP A 1 403 ? -3.386 -7.251 17.309 1.00 90.94 403 TRP A N 1
ATOM 3349 C CA . TRP A 1 403 ? -2.744 -8.018 16.255 1.00 90.94 403 TRP A CA 1
ATOM 3350 C C . TRP A 1 403 ? -3.709 -8.908 15.485 1.00 90.94 403 TRP A C 1
ATOM 3352 O O . TRP A 1 403 ? -4.783 -9.256 15.975 1.00 90.94 403 TRP A O 1
ATOM 3362 N N . MET A 1 404 ? -3.297 -9.279 14.275 1.00 90.94 404 MET A N 1
ATOM 3363 C CA . MET A 1 404 ? -3.980 -10.244 13.415 1.00 90.94 404 MET A CA 1
ATOM 3364 C C . MET A 1 404 ? -2.936 -11.211 12.854 1.00 90.94 404 MET A C 1
ATOM 3366 O O . MET A 1 404 ? -1.970 -10.773 12.251 1.00 90.94 404 MET A O 1
ATOM 3370 N N . ALA A 1 405 ? -3.062 -12.516 13.078 1.00 89.94 405 ALA A N 1
ATOM 3371 C CA . ALA A 1 405 ? -2.103 -13.476 12.523 1.00 89.94 405 ALA A CA 1
ATOM 3372 C C . ALA A 1 405 ? -2.493 -13.843 11.084 1.00 89.94 405 ALA A C 1
ATOM 3374 O O . ALA A 1 405 ? -3.678 -14.018 10.796 1.00 89.94 405 ALA A O 1
ATOM 3375 N N . ILE A 1 406 ? -1.510 -13.962 10.186 1.00 87.38 406 ILE A N 1
ATOM 3376 C CA . ILE A 1 406 ? -1.739 -14.481 8.830 1.00 87.38 406 ILE A CA 1
ATOM 3377 C C . ILE A 1 406 ? -1.502 -15.989 8.839 1.00 87.38 406 ILE A C 1
ATOM 3379 O O . ILE A 1 406 ? -0.406 -16.445 9.169 1.00 87.38 406 ILE A O 1
ATOM 3383 N N . CYS A 1 407 ? -2.515 -16.742 8.417 1.00 84.62 407 CYS A N 1
ATOM 3384 C CA . CYS A 1 407 ? -2.429 -18.178 8.182 1.00 84.62 407 CYS A CA 1
ATOM 3385 C C . CYS A 1 407 ? -2.714 -18.451 6.702 1.00 84.62 407 CYS A C 1
ATOM 3387 O O . CYS A 1 407 ? -3.745 -18.013 6.189 1.00 84.62 407 CYS A O 1
ATOM 3389 N N . LEU A 1 408 ? -1.810 -19.160 6.024 1.00 81.25 408 LEU A N 1
ATOM 3390 C CA . LEU A 1 408 ? -2.024 -19.588 4.643 1.00 81.25 408 LEU A CA 1
ATOM 3391 C C . LEU A 1 408 ? -3.047 -20.726 4.604 1.00 81.25 408 LEU A C 1
ATOM 3393 O O . LEU A 1 408 ? -3.062 -21.599 5.474 1.00 81.25 408 LEU A O 1
ATOM 3397 N N . LEU A 1 409 ? -3.910 -20.698 3.593 1.00 77.38 409 LEU A N 1
ATOM 3398 C CA . LEU A 1 409 ? -4.826 -21.792 3.305 1.00 77.38 409 LEU A CA 1
ATOM 3399 C C . LEU A 1 409 ? -4.110 -22.791 2.394 1.00 77.38 409 LEU A C 1
ATOM 3401 O O . LEU A 1 409 ? -4.098 -22.576 1.189 1.00 77.38 409 LEU A O 1
ATOM 3405 N N . GLY A 1 410 ? -3.566 -23.856 2.994 1.00 55.41 410 GLY A N 1
ATOM 3406 C CA . GLY A 1 410 ? -3.107 -25.070 2.303 1.00 55.41 410 GLY A CA 1
ATOM 3407 C C . GLY A 1 410 ? -1.894 -24.871 1.414 1.00 55.41 410 GLY A C 1
ATOM 3408 O O . GLY A 1 410 ? -2.107 -24.683 0.199 1.00 55.41 410 GLY A O 1
#

Organism: NCBI:txid433724

Foldseek 3Di:
DDDPVVVVVVVVVVVVVVVVVPDDDDDDDDDDDDDDDDDDPPVVVVVVVVVVVVVVVVVVVVVVVVVCCVVVVVVCVVVVVVVVVVVQLVQLVVQVVLVQAAFPPDPQCVLCVVQFPRDFDSSAGAADPVLQVVVVVQVAEEEDQDDLCVVVVDDHCVCLLVDALVVVVVSLCSQAADAPPVDALLVVLVVCLVVVRQAYEYACDDQQQEGLFDAPAFQQWFANSVDLVCRIDGDGDNNYNCNHPHNDRNLQRNLVSCVVNNHAYEYEDELHHLGRPLQPDADSRSQWAPCCNVCVVCPDPNSRDDPPTGSDDDHDPVSPVSSLCRRLRVLVCVLPVRPDHSEYEYEAAGDSVCLVSVSVSLVVSCVSHVNYAYECHRNGSSGQEYEDEPDDDPDCVSGSGHYDYDDDDD

InterPro domains:
  IPR000933 Glycoside hydrolase, family 29 [PTHR10030] (78-381)
  IPR000933 Glycoside hydrolase, family 29 [SM00812] (123-406)
  IPR017853 Glycoside hydrolase superfamily [SSF51445] (128-404)
  IPR057739 Glycoside hydrolase family 29, N-terminal [PF01120] (128-404)